Protein AF-A0A8H8NIU6-F1 (afdb_monomer_lite)

pLDDT: mean 77.58, std 19.65, range [30.8, 98.62]

Secondary structure (DSSP, 8-state):
--------PPPPPS-HHHHHHHHHHHHHHHHHHHHHHHHHHHHHHHHS-HHHHHHHHHHHHHHTS--S----SSSS-HHHHHSEEEEEPPTTT--HHHHHHTS---TT-TT-------HHHHH-TTGGGT-S--S--TTHHHHHSB-TTSPBPTTSHHHHHHHHHHHTEEEEESSHHHHHHHHS--HHHHHHHHHHT-EEEEEESHHHHHHHHHHHHHTTTSEEEES--GGGTT-S-TTS-EEEEE-TT-TTGGG--PPTT--TTT--SEEEEE-TTSS-HHHHHHHHHHHTTT-TTS-S-S--TTPPP-----HHHHHHHHTPPTTT--EEEEEEE-GGG-STTT-GGG--TT-----TT-HHHHHHHHHHHHHHHHHHTT-

Structure (mmCIF, N/CA/C/O backbone):
data_AF-A0A8H8NIU6-F1
#
_entry.id   AF-A0A8H8NIU6-F1
#
loop_
_atom_site.group_PDB
_atom_site.id
_atom_site.type_symbol
_atom_site.label_atom_id
_atom_site.label_alt_id
_atom_site.label_comp_id
_atom_site.label_asym_id
_atom_site.label_entity_id
_atom_site.label_seq_id
_atom_site.pdbx_PDB_ins_code
_atom_site.Cartn_x
_atom_site.Cartn_y
_atom_site.Cartn_z
_atom_site.occupancy
_atom_site.B_iso_or_equiv
_atom_site.auth_seq_id
_atom_site.auth_comp_id
_atom_site.auth_asym_id
_atom_site.auth_atom_id
_atom_site.pdbx_PDB_model_num
ATOM 1 N N . MET A 1 1 ? 91.288 44.909 -53.639 1.00 36.03 1 MET A N 1
ATOM 2 C CA . MET A 1 1 ? 90.756 46.201 -53.170 1.00 36.03 1 MET A CA 1
ATOM 3 C C . MET A 1 1 ? 89.467 45.909 -52.413 1.00 36.03 1 MET A C 1
ATOM 5 O O . MET A 1 1 ? 88.492 45.562 -53.064 1.00 36.03 1 MET A O 1
ATOM 9 N N . ASP A 1 2 ? 89.549 45.836 -51.077 1.00 33.25 2 ASP A N 1
ATOM 10 C CA . ASP A 1 2 ? 88.738 46.550 -50.057 1.00 33.25 2 ASP A CA 1
ATOM 11 C C . ASP A 1 2 ? 87.352 47.101 -50.481 1.00 33.25 2 ASP A C 1
ATOM 13 O O . ASP A 1 2 ? 87.252 47.667 -51.563 1.00 33.25 2 ASP A O 1
ATOM 17 N N . SER A 1 3 ? 86.250 47.123 -49.707 1.00 35.84 3 SER A N 1
ATOM 18 C CA . SER A 1 3 ? 85.910 46.744 -48.317 1.00 35.84 3 SER A CA 1
ATOM 19 C C . SER A 1 3 ? 84.375 46.887 -48.070 1.00 35.84 3 SER A C 1
ATOM 21 O O . SER A 1 3 ? 83.761 47.794 -48.616 1.00 35.84 3 SER A O 1
ATOM 23 N N . GLU A 1 4 ? 83.818 46.020 -47.204 1.00 40.72 4 GLU A N 1
ATOM 24 C CA . GLU A 1 4 ? 82.736 46.150 -46.175 1.00 40.72 4 GLU A CA 1
ATOM 25 C C . GLU A 1 4 ? 81.298 46.759 -46.341 1.00 40.72 4 GLU A C 1
ATOM 27 O O . GLU A 1 4 ? 81.085 47.811 -46.935 1.00 40.72 4 GLU A O 1
ATOM 32 N N . ARG A 1 5 ? 80.389 46.164 -45.510 1.00 34.81 5 ARG A N 1
ATOM 33 C CA . ARG A 1 5 ? 79.061 46.565 -44.918 1.00 34.81 5 ARG A CA 1
ATOM 34 C C . ARG A 1 5 ? 77.788 46.128 -45.680 1.00 34.81 5 ARG A C 1
ATOM 36 O O . ARG A 1 5 ? 77.702 46.344 -46.873 1.00 34.81 5 ARG A O 1
ATOM 43 N N . GLY A 1 6 ? 76.709 45.571 -45.103 1.00 30.80 6 GLY A N 1
ATOM 44 C CA . GLY A 1 6 ? 76.273 45.207 -43.740 1.00 30.80 6 GLY A CA 1
ATOM 45 C C . GLY A 1 6 ? 74.828 44.621 -43.786 1.00 30.80 6 GLY A C 1
ATOM 46 O O . GLY A 1 6 ? 74.123 44.819 -44.772 1.00 30.80 6 GLY A O 1
ATOM 47 N N . LEU A 1 7 ? 74.406 43.872 -42.753 1.00 43.31 7 LEU A N 1
ATOM 48 C CA . LEU A 1 7 ? 73.083 43.217 -42.583 1.00 43.31 7 LEU A CA 1
ATOM 49 C C . LEU A 1 7 ? 71.892 44.198 -42.472 1.00 43.31 7 LEU A C 1
ATOM 51 O O . LEU A 1 7 ? 72.078 45.256 -41.892 1.00 43.31 7 LEU A O 1
ATOM 55 N N . PHE A 1 8 ? 70.667 43.782 -42.856 1.00 33.00 8 PHE A N 1
ATOM 56 C CA . PHE A 1 8 ? 69.446 43.843 -42.009 1.00 33.00 8 PHE A CA 1
ATOM 57 C C . PHE A 1 8 ? 68.260 43.041 -42.609 1.00 33.00 8 PHE A C 1
ATOM 59 O O . PHE A 1 8 ? 68.001 43.071 -43.808 1.00 33.00 8 PHE A O 1
ATOM 66 N N . LEU A 1 9 ? 67.568 42.297 -41.736 1.00 36.47 9 LEU A N 1
ATOM 67 C CA . LEU A 1 9 ? 66.463 41.352 -41.984 1.00 36.47 9 LEU A CA 1
ATOM 68 C C . LEU A 1 9 ? 65.106 42.016 -42.337 1.00 36.47 9 LEU A C 1
ATOM 70 O O . LEU A 1 9 ? 64.902 43.195 -42.044 1.00 36.47 9 LEU A O 1
ATOM 74 N N . PRO A 1 10 ? 64.145 41.249 -42.903 1.00 39.62 10 PRO A N 1
ATOM 75 C CA . PRO A 1 10 ? 62.854 41.745 -43.380 1.00 39.62 10 PRO A CA 1
ATOM 76 C C . PRO A 1 10 ? 61.786 41.830 -42.274 1.00 39.62 10 PRO A C 1
ATOM 78 O O . PRO A 1 10 ? 61.752 41.030 -41.340 1.00 39.62 10 PRO A O 1
ATOM 81 N N . ARG A 1 11 ? 60.856 42.781 -42.420 1.00 35.09 11 ARG A N 1
ATOM 82 C CA . ARG A 1 11 ? 59.688 42.983 -41.543 1.00 35.09 11 ARG A CA 1
ATOM 83 C C . ARG A 1 11 ? 58.464 42.254 -42.132 1.00 35.09 11 ARG A C 1
ATOM 85 O O . ARG A 1 11 ? 58.103 42.569 -43.266 1.00 35.09 11 ARG A O 1
ATOM 92 N N . PRO A 1 12 ? 57.800 41.319 -41.424 1.00 40.38 12 PRO A N 1
ATOM 93 C CA . PRO A 1 12 ? 56.576 40.695 -41.915 1.00 40.38 12 PRO A CA 1
ATOM 94 C C . PRO A 1 12 ? 55.327 41.515 -41.554 1.00 40.38 12 PRO A C 1
ATOM 96 O O . PRO A 1 12 ? 55.249 42.161 -40.509 1.00 40.38 12 PRO A O 1
ATOM 99 N N . VAL A 1 13 ? 54.358 41.468 -42.467 1.00 44.91 13 VAL A N 1
ATOM 100 C CA . VAL A 1 13 ? 53.092 42.209 -42.475 1.00 44.91 13 VAL A CA 1
ATOM 101 C C . VAL A 1 13 ? 52.052 41.590 -41.527 1.00 44.91 13 VAL A C 1
ATOM 103 O O . VAL A 1 13 ? 51.942 40.378 -41.357 1.00 44.91 13 VAL A O 1
ATOM 106 N N . GLN A 1 14 ? 51.279 42.486 -40.925 1.00 52.12 14 GLN A N 1
ATOM 107 C CA . GLN A 1 14 ? 50.365 42.356 -39.794 1.00 52.12 14 GLN A CA 1
ATOM 108 C C . GLN A 1 14 ? 48.957 41.864 -40.208 1.00 52.12 14 GLN A C 1
ATOM 110 O O . GLN A 1 14 ? 47.972 42.570 -40.026 1.00 52.12 14 GLN A O 1
ATOM 115 N N . THR A 1 15 ? 48.834 40.671 -40.805 1.00 47.41 15 THR A N 1
ATOM 116 C CA . THR A 1 15 ? 47.531 40.119 -41.270 1.00 47.41 15 THR A CA 1
ATOM 117 C C . THR A 1 15 ? 47.007 38.918 -40.472 1.00 47.41 15 THR A C 1
ATOM 119 O O . THR A 1 15 ? 45.838 38.559 -40.612 1.00 47.41 15 THR A O 1
ATOM 122 N N . LYS A 1 16 ? 47.809 38.311 -39.584 1.00 42.81 16 LYS A N 1
ATOM 123 C CA . LYS A 1 16 ? 47.380 37.145 -38.781 1.00 42.81 16 LYS A CA 1
ATOM 124 C C . LYS A 1 16 ? 46.501 37.496 -37.570 1.00 42.81 16 LYS A C 1
ATOM 126 O O . LYS A 1 16 ? 45.638 36.699 -37.206 1.00 42.81 16 LYS A O 1
ATOM 131 N N . ASP A 1 17 ? 46.639 38.691 -36.997 1.00 45.28 17 ASP A N 1
ATOM 132 C CA . ASP A 1 17 ? 45.920 39.061 -35.764 1.00 45.28 17 ASP A CA 1
ATOM 133 C C . ASP A 1 17 ? 44.439 39.418 -35.993 1.00 45.28 17 ASP A C 1
ATOM 135 O O . ASP A 1 17 ? 43.591 39.227 -35.115 1.00 45.28 17 ASP A O 1
ATOM 139 N N . MET A 1 18 ? 44.081 39.868 -37.200 1.00 49.22 18 MET A N 1
ATOM 140 C CA . MET A 1 18 ? 42.701 40.250 -37.516 1.00 49.22 18 MET A CA 1
ATOM 141 C C . MET A 1 18 ? 41.788 39.023 -37.708 1.00 49.22 18 MET A C 1
ATOM 143 O O . MET A 1 18 ? 40.666 39.011 -37.209 1.00 49.22 18 MET A O 1
ATOM 147 N N . PHE A 1 19 ? 42.281 37.939 -38.318 1.00 44.75 19 PHE A N 1
ATOM 148 C CA . PHE A 1 19 ? 41.506 36.697 -38.474 1.00 44.75 19 PHE A CA 1
ATOM 149 C C . PHE A 1 19 ? 41.315 35.940 -37.152 1.00 44.75 19 PHE A C 1
ATOM 151 O O . PHE A 1 19 ? 40.238 35.399 -36.898 1.00 44.75 19 PHE A O 1
ATOM 158 N N . LEU A 1 20 ? 42.317 35.958 -36.266 1.00 45.28 20 LEU A N 1
ATOM 159 C CA . LEU A 1 20 ? 42.220 35.338 -34.940 1.00 45.28 20 LEU A CA 1
ATOM 160 C C . LEU A 1 20 ? 41.246 36.078 -34.009 1.00 45.28 20 LEU A C 1
ATOM 162 O O . LEU A 1 20 ? 40.593 35.440 -33.180 1.00 45.28 20 LEU A O 1
ATOM 166 N N . SER A 1 21 ? 41.104 37.400 -34.148 1.00 47.47 21 SER A N 1
ATOM 167 C CA . SER A 1 21 ? 40.167 38.189 -33.334 1.00 47.47 21 SER A CA 1
ATOM 168 C C . SER A 1 21 ? 38.705 38.044 -33.780 1.00 47.47 21 SER A C 1
ATOM 170 O O . SER A 1 21 ? 37.822 37.950 -32.923 1.00 47.47 21 SER A O 1
ATOM 172 N N . VAL A 1 22 ? 38.441 37.926 -35.088 1.00 50.44 22 VAL A N 1
ATOM 173 C CA . VAL A 1 22 ? 37.094 37.655 -35.632 1.00 50.44 22 VAL A CA 1
ATOM 174 C C . VAL A 1 22 ? 36.652 36.221 -35.327 1.00 50.44 22 VAL A C 1
ATOM 176 O O . VAL A 1 22 ? 35.530 36.015 -34.861 1.00 50.44 22 VAL A O 1
ATOM 179 N N . ALA A 1 23 ? 37.549 35.239 -35.474 1.00 44.94 23 ALA A N 1
ATOM 180 C CA . ALA A 1 23 ? 37.272 33.856 -35.091 1.00 44.94 23 ALA A CA 1
ATOM 181 C C . ALA A 1 23 ? 36.971 33.738 -33.585 1.00 44.94 23 ALA A C 1
ATOM 183 O O . ALA A 1 23 ? 35.944 33.179 -33.215 1.00 44.94 23 ALA A O 1
ATOM 184 N N . ARG A 1 24 ? 37.781 34.359 -32.708 1.00 52.16 24 ARG A N 1
ATOM 185 C CA . ARG A 1 24 ? 37.544 34.354 -31.249 1.00 52.16 24 ARG A CA 1
ATOM 186 C C . ARG A 1 24 ? 36.241 35.039 -30.830 1.00 52.16 24 ARG A C 1
ATOM 188 O O . ARG A 1 24 ? 35.644 34.608 -29.843 1.00 52.16 24 ARG A O 1
ATOM 195 N N . ARG A 1 25 ? 35.792 36.086 -31.535 1.00 52.00 25 ARG A N 1
ATOM 196 C CA . ARG A 1 25 ? 34.488 36.721 -31.265 1.00 52.00 25 ARG A CA 1
ATOM 197 C C . ARG A 1 25 ? 33.338 35.780 -31.602 1.00 52.00 25 ARG A C 1
ATOM 199 O O . ARG A 1 25 ? 32.477 35.577 -30.756 1.00 52.00 25 ARG A O 1
ATOM 206 N N . ASN A 1 26 ? 33.377 35.146 -32.772 1.00 51.59 26 ASN A N 1
ATOM 207 C CA . ASN A 1 26 ? 32.320 34.233 -33.205 1.00 51.59 26 ASN A CA 1
ATOM 208 C C . ASN A 1 26 ? 32.260 32.965 -32.340 1.00 51.59 26 ASN A C 1
ATOM 210 O O . ASN A 1 26 ? 31.169 32.524 -31.991 1.00 51.59 26 ASN A O 1
ATOM 214 N N . THR A 1 27 ? 33.403 32.430 -31.897 1.00 53.75 27 THR A N 1
ATOM 215 C CA . THR A 1 27 ? 33.429 31.287 -30.968 1.00 53.75 27 THR A CA 1
ATOM 216 C C . THR A 1 27 ? 32.839 31.648 -29.603 1.00 53.75 27 THR A C 1
ATOM 218 O O . THR A 1 27 ? 32.092 30.858 -29.038 1.00 53.75 27 THR A O 1
ATOM 221 N N . ARG A 1 28 ? 33.109 32.850 -29.073 1.00 54.62 28 ARG A N 1
ATOM 222 C CA . ARG A 1 28 ? 32.524 33.299 -27.796 1.00 54.62 28 ARG A CA 1
ATOM 223 C C . ARG A 1 28 ? 31.013 33.498 -27.887 1.00 54.62 28 ARG A C 1
ATOM 225 O O . ARG A 1 28 ? 30.313 33.107 -26.961 1.00 54.62 28 ARG A O 1
ATOM 232 N N . THR A 1 29 ? 30.512 34.044 -28.995 1.00 59.75 29 THR A N 1
ATOM 233 C CA . THR A 1 29 ? 29.066 34.203 -29.217 1.00 59.75 29 THR A CA 1
ATOM 234 C C . THR A 1 29 ? 28.366 32.850 -29.362 1.00 59.75 29 THR A C 1
ATOM 236 O O . THR A 1 29 ? 27.302 32.659 -28.783 1.00 59.75 29 THR A O 1
ATOM 239 N N . LEU A 1 30 ? 28.978 31.886 -30.060 1.00 58.72 30 LEU A N 1
ATOM 240 C CA . LEU A 1 30 ? 28.441 30.526 -30.198 1.00 58.72 30 LEU A CA 1
ATOM 241 C C . LEU A 1 30 ? 28.454 29.753 -28.872 1.00 58.72 30 LEU A C 1
ATOM 243 O O . LEU A 1 30 ? 27.475 29.087 -28.550 1.00 58.72 30 LEU A O 1
ATOM 247 N N . ILE A 1 31 ? 29.516 29.883 -28.070 1.00 63.31 31 ILE A N 1
ATOM 248 C CA . ILE A 1 31 ? 29.587 29.275 -26.731 1.00 63.31 31 ILE A CA 1
ATOM 249 C C . ILE A 1 31 ? 28.543 29.900 -25.798 1.00 63.31 31 ILE A C 1
ATOM 251 O O . ILE A 1 31 ? 27.862 29.175 -25.079 1.00 63.31 31 ILE A O 1
ATOM 255 N N . ALA A 1 32 ? 28.378 31.225 -25.824 1.00 65.31 32 ALA A N 1
ATOM 256 C CA . ALA A 1 32 ? 27.371 31.905 -25.013 1.00 65.31 32 ALA A CA 1
ATOM 257 C C . ALA A 1 32 ? 25.943 31.510 -25.427 1.00 65.31 32 ALA A C 1
ATOM 259 O O . ALA A 1 32 ? 25.128 31.204 -24.563 1.00 65.31 32 ALA A O 1
ATOM 260 N N . ALA A 1 33 ? 25.649 31.442 -26.730 1.00 64.19 33 ALA A N 1
ATOM 261 C CA . ALA A 1 33 ? 24.353 30.985 -27.233 1.00 64.19 33 ALA A CA 1
AT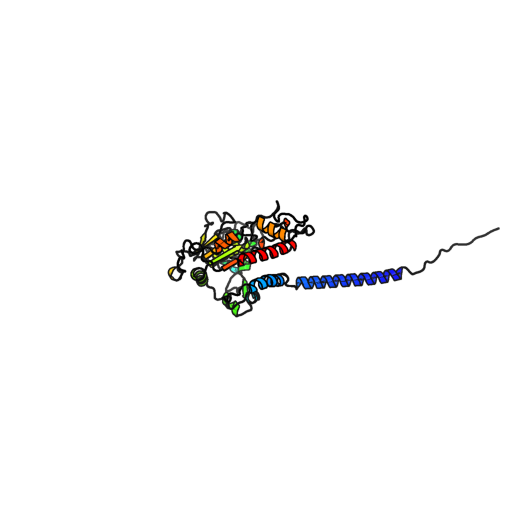OM 262 C C . ALA A 1 33 ? 24.078 29.514 -26.876 1.00 64.19 33 ALA A C 1
ATOM 264 O O . ALA A 1 33 ? 22.955 29.177 -26.499 1.00 64.19 33 ALA A O 1
ATOM 265 N N . GLY A 1 34 ? 25.105 28.658 -26.929 1.00 64.94 34 GLY A N 1
ATOM 266 C CA . GLY A 1 34 ? 25.032 27.273 -26.468 1.00 64.94 34 GLY A CA 1
ATOM 267 C C . GLY A 1 34 ? 24.707 27.185 -24.979 1.00 64.94 34 GLY A C 1
ATOM 268 O O . GLY A 1 34 ? 23.731 26.546 -24.614 1.00 64.94 34 GLY A O 1
ATOM 269 N N . LEU A 1 35 ? 25.447 27.899 -24.125 1.00 62.34 35 LEU A N 1
ATOM 270 C CA . LEU A 1 35 ? 25.224 27.909 -22.674 1.00 62.34 35 LEU A CA 1
ATOM 271 C C . LEU A 1 35 ? 23.849 28.459 -22.283 1.00 62.34 35 LEU A C 1
ATOM 273 O O . LEU A 1 35 ? 23.205 27.895 -21.405 1.00 62.34 35 LEU A O 1
ATOM 277 N N . VAL A 1 36 ? 23.381 29.525 -22.939 1.00 71.00 36 VAL A N 1
ATOM 278 C CA . VAL A 1 36 ? 22.042 30.086 -22.705 1.00 71.00 36 VAL A CA 1
ATOM 279 C C . VAL A 1 36 ? 20.960 29.103 -23.145 1.00 71.00 36 VAL A C 1
ATOM 281 O O . VAL A 1 36 ? 19.990 28.914 -22.420 1.00 71.00 36 VAL A O 1
ATOM 284 N N . SER A 1 37 ? 21.142 28.426 -24.281 1.00 64.06 37 SER A N 1
ATOM 285 C CA . SER A 1 37 ? 20.195 27.408 -24.749 1.00 64.06 37 SER A CA 1
ATOM 286 C C . SER A 1 37 ? 20.162 26.210 -23.806 1.00 64.06 37 SER A C 1
ATOM 288 O O . SER A 1 37 ? 19.080 25.762 -23.453 1.00 64.06 37 SER A O 1
ATOM 290 N N . THR A 1 38 ? 21.315 25.738 -23.322 1.00 64.69 38 THR A N 1
ATOM 291 C CA . THR A 1 38 ? 21.380 24.654 -22.337 1.00 64.69 38 THR A CA 1
ATOM 292 C C . THR A 1 38 ? 20.771 25.078 -21.005 1.00 64.69 38 THR A C 1
ATOM 294 O O . THR A 1 38 ? 20.017 24.311 -20.434 1.00 64.69 38 THR A O 1
ATOM 297 N N . LEU A 1 39 ? 21.013 26.299 -20.519 1.00 64.56 39 LEU A N 1
ATOM 298 C CA . LEU A 1 39 ? 20.398 26.805 -19.284 1.00 64.56 39 LEU A CA 1
ATOM 299 C C . LEU A 1 39 ? 18.883 26.989 -19.412 1.00 64.56 39 LEU A C 1
ATOM 301 O O . LEU A 1 39 ? 18.164 26.696 -18.463 1.00 64.56 39 LEU A O 1
ATOM 305 N N . LEU A 1 40 ? 18.388 27.428 -20.571 1.00 60.34 40 LEU A N 1
ATOM 306 C CA . LEU A 1 40 ? 16.955 27.526 -20.847 1.00 60.34 40 LEU A CA 1
ATOM 307 C C . LEU A 1 40 ? 16.313 26.146 -20.987 1.00 60.34 40 LEU A C 1
ATOM 309 O O . LEU A 1 40 ? 15.219 25.952 -20.474 1.00 60.34 40 LEU A O 1
ATOM 313 N N . LEU A 1 41 ? 16.987 25.184 -21.622 1.00 55.66 41 LEU A N 1
ATOM 314 C CA . LEU A 1 41 ? 16.498 23.811 -21.754 1.00 55.66 41 LEU A CA 1
ATOM 315 C C . LEU A 1 41 ? 16.523 23.082 -20.406 1.00 55.66 41 LEU A C 1
ATOM 317 O O . LEU A 1 41 ? 15.552 22.430 -20.053 1.00 55.66 41 LEU A O 1
ATOM 321 N N . SER A 1 42 ? 17.586 23.251 -19.618 1.00 53.25 42 SER A N 1
ATOM 322 C CA . SER A 1 42 ? 17.675 22.748 -18.246 1.00 53.25 42 SER A CA 1
ATOM 323 C C . SER A 1 42 ? 16.645 23.422 -17.348 1.00 53.25 42 SER A C 1
ATOM 325 O O . SER A 1 42 ? 16.004 22.741 -16.566 1.00 53.25 42 SER A O 1
ATOM 327 N N . GLY A 1 43 ? 16.427 24.733 -17.488 1.00 49.94 43 GLY A N 1
ATOM 328 C CA . GLY A 1 43 ? 15.382 25.471 -16.777 1.00 49.94 43 GLY A CA 1
ATOM 329 C C . GLY A 1 43 ? 13.974 25.027 -17.176 1.00 49.94 43 GLY A C 1
ATOM 330 O O . GLY A 1 43 ? 13.115 24.886 -16.314 1.00 49.94 43 GLY A O 1
ATOM 331 N N . LEU A 1 44 ? 13.744 24.724 -18.455 1.00 51.34 44 LEU A N 1
ATOM 332 C CA . LEU A 1 44 ? 12.508 24.119 -18.950 1.00 51.34 44 LEU A CA 1
ATOM 333 C C . LEU A 1 44 ? 12.341 22.684 -18.461 1.00 51.34 44 LEU A C 1
ATOM 335 O O . LEU A 1 44 ? 11.224 22.327 -18.153 1.00 51.34 44 LEU A O 1
ATOM 339 N N . LEU A 1 45 ? 13.403 21.888 -18.330 1.00 48.31 45 LEU A N 1
ATOM 340 C CA . LEU A 1 45 ? 13.333 20.521 -17.798 1.00 48.31 45 LEU A CA 1
ATOM 341 C C . LEU A 1 45 ? 13.143 20.493 -16.272 1.00 48.31 45 LEU A C 1
ATOM 343 O O . LEU A 1 45 ? 12.475 19.603 -15.761 1.00 48.31 45 LEU A O 1
ATOM 347 N N . TYR A 1 46 ? 13.690 21.482 -15.557 1.00 45.78 46 TYR A N 1
ATOM 348 C CA . TYR A 1 46 ? 13.544 21.637 -14.104 1.00 45.78 46 TYR A CA 1
ATOM 349 C C . TYR A 1 46 ? 12.204 22.277 -13.708 1.00 45.78 46 TYR A C 1
ATOM 351 O O . TYR A 1 46 ? 11.729 22.058 -12.599 1.00 45.78 46 TYR A O 1
ATOM 359 N N . THR A 1 47 ? 11.601 23.081 -14.595 1.00 42.22 47 THR A N 1
ATOM 360 C CA . THR A 1 47 ? 10.252 23.656 -14.405 1.00 42.22 47 THR A CA 1
ATOM 361 C C . THR A 1 47 ? 9.161 22.867 -15.120 1.00 42.22 47 THR A C 1
ATOM 363 O O . THR A 1 47 ? 7.989 23.001 -14.770 1.00 42.22 47 THR A O 1
ATOM 366 N N . SER A 1 48 ? 9.511 22.019 -16.093 1.00 40.44 48 SER A N 1
ATOM 367 C CA . SER A 1 48 ? 8.578 21.052 -16.642 1.00 40.44 48 SER A CA 1
ATOM 368 C C . SER A 1 48 ? 8.345 20.000 -15.583 1.00 40.44 48 SER A C 1
ATOM 370 O O . SER A 1 48 ? 9.210 19.186 -15.267 1.00 40.44 48 SER A O 1
ATOM 372 N N . ASP A 1 49 ? 7.119 19.995 -15.105 1.00 44.06 49 ASP A N 1
ATOM 373 C CA . ASP A 1 49 ? 6.460 18.898 -14.429 1.00 44.06 49 ASP A CA 1
ATOM 374 C C . ASP A 1 49 ? 6.335 17.701 -15.406 1.00 44.06 49 ASP A C 1
ATOM 376 O O . ASP A 1 49 ? 5.248 17.211 -15.689 1.00 44.06 49 ASP A O 1
ATOM 380 N N . ALA A 1 50 ? 7.436 17.251 -16.023 1.00 40.94 50 ALA A N 1
ATOM 381 C CA . ALA A 1 50 ? 7.470 16.134 -16.964 1.00 40.94 50 ALA A CA 1
ATOM 382 C C . ALA A 1 50 ? 6.884 14.841 -16.358 1.00 40.94 50 ALA A C 1
ATOM 384 O O . ALA A 1 50 ? 6.134 14.166 -17.068 1.00 40.94 50 ALA A O 1
ATOM 385 N N . PRO A 1 51 ? 7.086 14.534 -15.054 1.00 41.53 51 PRO A N 1
ATOM 386 C CA . PRO A 1 51 ? 6.360 13.452 -14.391 1.00 41.53 51 PRO A CA 1
ATOM 387 C C . PRO A 1 51 ? 4.843 13.687 -14.392 1.00 41.53 51 PRO A C 1
ATOM 389 O O . PRO A 1 51 ? 4.079 12.780 -14.706 1.00 41.53 51 PRO A O 1
ATOM 392 N N . ARG A 1 52 ? 4.399 14.920 -14.120 1.00 37.91 52 ARG A N 1
ATOM 393 C CA . ARG A 1 52 ? 2.983 15.330 -14.096 1.00 37.91 52 ARG A CA 1
ATOM 394 C C . ARG A 1 52 ? 2.348 15.315 -15.489 1.00 37.91 52 ARG A C 1
ATOM 396 O O . ARG A 1 52 ? 1.231 14.848 -15.657 1.00 37.91 52 ARG A O 1
ATOM 403 N N . SER A 1 53 ? 3.082 15.755 -16.506 1.00 34.75 53 SER A N 1
ATOM 404 C CA . SER A 1 53 ? 2.653 15.778 -17.910 1.00 34.75 53 SER A CA 1
ATOM 405 C C . SER A 1 53 ? 2.519 14.363 -18.474 1.00 34.75 53 SER A C 1
ATOM 407 O O . SER A 1 53 ? 1.586 14.076 -19.222 1.00 34.75 53 SER A O 1
ATOM 409 N N . ALA A 1 54 ? 3.412 13.455 -18.076 1.00 38.38 54 ALA A N 1
ATOM 410 C CA . ALA A 1 54 ? 3.299 12.046 -18.417 1.00 38.38 54 ALA A CA 1
ATOM 411 C C . ALA A 1 54 ? 2.183 11.333 -17.638 1.00 38.38 54 ALA A C 1
ATOM 413 O O . ALA A 1 54 ? 1.442 10.551 -18.232 1.00 38.38 54 ALA A O 1
ATOM 414 N N . LEU A 1 55 ? 1.999 11.652 -16.350 1.00 37.12 55 LEU A N 1
ATOM 415 C CA . LEU A 1 55 ? 0.846 11.205 -15.561 1.00 37.12 55 LEU A CA 1
ATOM 416 C C . LEU A 1 55 ? -0.476 11.651 -16.204 1.00 37.12 55 LEU A C 1
ATOM 418 O O . LEU A 1 55 ? -1.388 10.839 -16.299 1.00 37.12 55 LEU A O 1
ATOM 422 N N . HIS A 1 56 ? -0.558 12.875 -16.740 1.00 38.31 56 HIS A N 1
ATOM 423 C CA . HIS A 1 56 ? -1.719 13.351 -17.507 1.00 38.31 56 HIS A CA 1
ATOM 424 C C . HIS A 1 56 ? -1.939 12.592 -18.829 1.00 38.31 56 HIS A C 1
ATOM 426 O O . HIS A 1 56 ? -3.079 12.384 -19.254 1.00 38.31 56 HIS A O 1
ATOM 432 N N . PHE A 1 57 ? -0.872 12.147 -19.497 1.00 38.31 57 PHE A N 1
ATOM 433 C CA . PHE A 1 57 ? -0.977 11.361 -20.734 1.00 38.31 57 PHE A CA 1
ATOM 434 C C . PHE A 1 57 ? -1.510 9.941 -20.474 1.00 38.31 57 PHE A C 1
ATOM 436 O O . PHE A 1 57 ? -2.298 9.408 -21.258 1.00 38.31 57 PHE A O 1
ATOM 443 N N . VAL A 1 58 ? -1.130 9.347 -19.340 1.00 41.75 58 VAL A N 1
ATOM 444 C CA . VAL A 1 58 ? -1.652 8.048 -18.891 1.00 41.75 58 VAL A CA 1
ATOM 445 C C . VAL A 1 58 ? -3.064 8.197 -18.300 1.00 41.75 58 VAL A C 1
ATOM 447 O O . VAL A 1 58 ? -3.933 7.379 -18.597 1.00 41.75 58 VAL A O 1
ATOM 450 N N . SER A 1 59 ? -3.346 9.271 -17.549 1.00 39.19 59 SER A N 1
ATOM 451 C CA . SER A 1 59 ? -4.660 9.506 -16.931 1.00 39.19 59 SER A CA 1
ATOM 452 C C . SER A 1 59 ? -5.750 9.870 -17.941 1.00 39.19 59 SER A C 1
ATOM 454 O O . SER A 1 59 ? -6.870 9.388 -17.820 1.00 39.19 59 SER A O 1
ATOM 456 N N . SER A 1 60 ? -5.442 10.624 -19.000 1.00 34.38 60 SER A N 1
ATOM 457 C CA . SER A 1 60 ? -6.410 10.932 -20.071 1.00 34.38 60 SER A CA 1
ATOM 458 C C . SER A 1 60 ? -6.873 9.686 -20.845 1.00 34.38 60 SER A C 1
ATOM 460 O O . SER A 1 60 ? -8.028 9.598 -21.277 1.00 34.38 60 SER A O 1
ATOM 462 N N . SER A 1 61 ? -6.009 8.671 -20.948 1.00 37.31 61 SER A N 1
ATOM 463 C CA . SER A 1 61 ? -6.370 7.347 -21.475 1.00 37.31 61 SER A CA 1
ATOM 464 C C . SER A 1 61 ? -7.236 6.539 -20.493 1.00 37.31 61 SER A C 1
ATOM 466 O O . SER A 1 61 ? -7.984 5.659 -20.911 1.00 37.31 61 SER A O 1
ATOM 468 N N . PHE A 1 62 ? -7.179 6.862 -19.197 1.00 39.66 62 PHE A N 1
ATOM 469 C CA . PHE A 1 62 ? -7.999 6.270 -18.138 1.00 39.66 62 PHE A CA 1
ATOM 470 C C . PHE A 1 62 ? -9.392 6.924 -18.060 1.00 39.66 62 PHE A C 1
ATOM 472 O O . PHE A 1 62 ? -10.398 6.231 -17.929 1.00 39.66 62 PHE A O 1
ATOM 479 N N . SER A 1 63 ? -9.479 8.248 -18.237 1.00 35.81 63 SER A N 1
ATOM 480 C CA . SER A 1 63 ? -10.745 9.002 -18.203 1.00 35.81 63 SER A CA 1
ATOM 481 C C . SER A 1 63 ? -11.652 8.759 -19.415 1.00 35.81 63 SER A C 1
ATOM 483 O O . SER A 1 63 ? -12.852 9.008 -19.340 1.00 35.81 63 SER A O 1
ATOM 485 N N . SER A 1 64 ? -11.110 8.282 -20.540 1.00 32.56 64 SER A N 1
ATOM 486 C CA . SER A 1 64 ? -11.893 8.029 -21.762 1.00 32.56 64 SER A CA 1
ATOM 487 C C . SER A 1 64 ? -12.560 6.646 -21.806 1.00 32.56 64 SER A C 1
ATOM 489 O O . SER A 1 64 ? -13.449 6.432 -22.630 1.00 32.56 64 SER A O 1
ATOM 491 N N . ALA A 1 65 ? -12.200 5.725 -20.903 1.00 37.25 65 ALA A N 1
ATOM 492 C CA . ALA A 1 65 ? -12.773 4.377 -20.845 1.00 37.25 65 ALA A CA 1
ATOM 493 C C . ALA A 1 65 ? -14.027 4.259 -19.953 1.00 37.25 65 ALA A C 1
ATOM 495 O O . ALA A 1 65 ? -14.760 3.277 -20.052 1.00 37.25 65 ALA A O 1
ATOM 496 N N . SER A 1 66 ? -14.339 5.262 -19.124 1.00 37.69 66 SER A N 1
ATOM 497 C CA . SER A 1 66 ? -15.548 5.273 -18.291 1.00 37.69 66 SER A CA 1
ATOM 498 C C . SER A 1 66 ? -16.734 5.900 -19.036 1.00 37.69 66 SER A C 1
ATOM 500 O O . SER A 1 66 ? -17.158 7.016 -18.745 1.00 37.69 66 SER A O 1
ATOM 502 N N . THR A 1 67 ? -17.291 5.183 -20.014 1.00 33.66 67 THR A N 1
ATOM 503 C CA . THR A 1 67 ? -18.630 5.499 -20.565 1.00 33.66 67 THR A CA 1
ATOM 504 C C . THR A 1 67 ? -19.770 4.909 -19.719 1.00 33.66 67 THR A C 1
ATOM 506 O O . THR A 1 67 ? -20.943 5.097 -20.034 1.00 33.66 67 THR A O 1
ATOM 509 N N . GLY A 1 68 ? -19.446 4.264 -18.594 1.00 33.12 68 GLY A N 1
ATOM 510 C CA . GLY A 1 68 ? -20.388 3.949 -17.526 1.00 33.12 68 GLY A CA 1
ATOM 511 C C . GLY A 1 68 ? -20.508 5.121 -16.554 1.00 33.12 68 GLY A C 1
ATOM 512 O O . GLY A 1 68 ? -19.536 5.506 -15.913 1.00 33.12 68 GLY A O 1
ATOM 513 N N . SER A 1 69 ? -21.709 5.682 -16.453 1.00 33.16 69 SER A N 1
ATOM 514 C CA . SER A 1 69 ? -22.132 6.704 -15.489 1.00 33.16 69 SER A CA 1
ATOM 515 C C . SER A 1 69 ? -22.026 6.214 -14.031 1.00 33.16 69 SER A C 1
ATOM 517 O O . SER A 1 69 ? -23.032 5.995 -13.356 1.00 33.16 69 SER A O 1
ATOM 519 N N . THR A 1 70 ? -20.814 6.077 -13.513 1.00 35.62 70 THR A N 1
ATOM 520 C CA . THR A 1 70 ? -20.545 6.071 -12.074 1.00 35.62 70 THR A CA 1
ATOM 521 C C . THR A 1 70 ? -19.604 7.230 -11.814 1.00 35.62 70 THR A C 1
ATOM 523 O O . THR A 1 70 ? -18.395 7.116 -12.000 1.00 35.62 70 THR A O 1
ATOM 526 N N . SER A 1 71 ? -20.176 8.384 -11.460 1.00 37.44 71 SER A N 1
ATOM 527 C CA . SER A 1 71 ? -19.407 9.493 -10.902 1.00 37.44 71 SER A CA 1
ATOM 528 C C . SER A 1 71 ? -18.499 8.942 -9.809 1.00 37.44 71 SER A C 1
ATOM 530 O O . SER A 1 71 ? -18.980 8.185 -8.961 1.00 37.44 71 SER A O 1
ATOM 532 N N . TRP A 1 72 ? -17.222 9.328 -9.811 1.00 38.75 72 TRP A N 1
ATOM 533 C CA . TRP A 1 72 ? -16.369 9.149 -8.641 1.00 38.75 72 TRP A CA 1
ATOM 534 C C . TRP A 1 72 ? -17.176 9.574 -7.404 1.00 38.75 72 TRP A C 1
ATOM 536 O O . TRP A 1 72 ? -17.752 10.664 -7.420 1.00 38.75 72 TRP A O 1
ATOM 546 N N . PRO A 1 73 ? -17.318 8.723 -6.372 1.00 52.44 73 PRO A N 1
ATOM 547 C CA . PRO A 1 73 ? -18.252 8.965 -5.268 1.00 52.44 73 PRO A CA 1
ATOM 548 C C . PRO A 1 73 ? -17.801 10.107 -4.342 1.00 52.44 73 PRO A C 1
ATOM 550 O O . PRO A 1 73 ? -18.344 10.288 -3.254 1.00 52.44 73 PRO A O 1
ATOM 553 N N . THR A 1 74 ? -16.797 10.878 -4.756 1.00 64.31 74 THR A N 1
ATOM 554 C CA . THR A 1 74 ? -16.163 11.936 -3.992 1.00 64.31 74 THR A CA 1
ATOM 555 C C . THR A 1 74 ? -16.386 13.281 -4.672 1.00 64.31 74 THR A C 1
ATOM 557 O O . THR A 1 74 ? -16.288 13.414 -5.888 1.00 64.31 74 THR A O 1
ATOM 560 N N . GLN A 1 75 ? -16.639 14.321 -3.877 1.00 75.44 75 GLN A N 1
ATOM 561 C CA . GLN A 1 75 ? -16.657 15.710 -4.367 1.00 75.44 75 GLN A CA 1
ATOM 562 C C . GLN A 1 75 ? -15.237 16.254 -4.627 1.00 75.44 75 GLN A C 1
ATOM 564 O O . GLN A 1 75 ? -15.067 17.427 -4.940 1.00 75.44 75 GLN A O 1
ATOM 569 N N . CYS A 1 76 ? -14.222 15.403 -4.465 1.00 84.12 76 CYS A N 1
ATOM 570 C CA . CYS A 1 76 ? -12.807 15.714 -4.560 1.00 84.12 76 CYS A CA 1
ATOM 571 C C . CYS A 1 76 ? -12.196 14.938 -5.728 1.00 84.12 76 CYS A C 1
ATOM 573 O O . CYS A 1 76 ? -12.254 13.703 -5.733 1.00 84.12 76 CYS A O 1
ATOM 575 N N . SER A 1 77 ? -11.639 15.658 -6.705 1.00 85.94 77 SER A N 1
ATOM 576 C CA . SER A 1 77 ? -10.884 15.059 -7.807 1.00 85.94 77 SER A CA 1
ATOM 577 C C . SER A 1 77 ? -9.459 14.692 -7.362 1.00 85.94 77 SER A C 1
ATOM 579 O O . SER A 1 77 ? -8.949 15.273 -6.398 1.00 85.94 77 SER A O 1
ATOM 581 N N . PRO A 1 78 ? -8.775 13.760 -8.051 1.00 85.69 78 PRO A N 1
ATOM 582 C CA . PRO A 1 78 ? -7.364 13.479 -7.791 1.00 85.69 78 PRO A CA 1
ATOM 583 C C . PRO A 1 78 ? -6.469 14.721 -7.901 1.00 85.69 78 PRO A C 1
ATOM 585 O O . PRO A 1 78 ? -5.542 14.883 -7.107 1.00 85.69 78 PRO A O 1
ATOM 588 N N . GLU A 1 79 ? -6.751 15.608 -8.857 1.00 87.56 79 GLU A N 1
ATOM 589 C CA . GLU A 1 79 ? -6.041 16.872 -9.043 1.00 87.56 79 GLU A CA 1
ATOM 590 C C . GLU A 1 79 ? -6.230 17.805 -7.840 1.00 87.56 79 GLU A C 1
ATOM 592 O O . GLU A 1 79 ? -5.245 18.320 -7.311 1.00 87.56 79 GLU A O 1
ATOM 597 N N . ASP A 1 80 ? -7.468 17.961 -7.361 1.00 90.38 80 ASP A N 1
ATOM 598 C CA . ASP A 1 80 ? -7.785 18.790 -6.190 1.00 90.38 80 ASP A CA 1
ATOM 599 C C . ASP A 1 80 ? -7.199 18.217 -4.891 1.00 90.38 80 ASP A C 1
ATOM 601 O O . ASP A 1 80 ? -6.785 18.975 -4.012 1.00 90.38 80 ASP A O 1
ATOM 605 N N . TRP A 1 81 ? -7.158 16.885 -4.756 1.00 88.94 81 TRP A N 1
ATOM 606 C CA . TRP A 1 81 ? -6.503 16.217 -3.628 1.00 88.94 81 TRP A CA 1
ATOM 607 C C . TRP A 1 81 ? -4.992 16.449 -3.647 1.00 88.94 81 TRP A C 1
ATOM 609 O O . TRP A 1 81 ? -4.390 16.690 -2.601 1.00 88.94 81 TRP A O 1
ATOM 619 N N . SER A 1 82 ? -4.387 16.374 -4.836 1.00 90.88 82 SER A N 1
ATOM 620 C CA . SER A 1 82 ? -2.941 16.507 -5.042 1.00 90.88 82 SER A CA 1
ATOM 621 C C . SER A 1 82 ? -2.454 17.956 -4.953 1.00 90.88 82 SER A C 1
ATOM 623 O O . SER A 1 82 ? -1.263 18.186 -4.742 1.00 90.88 82 SER A O 1
ATOM 625 N N . ASP A 1 83 ? -3.341 18.944 -5.095 1.00 92.75 83 ASP A N 1
ATOM 626 C CA . ASP A 1 83 ? -3.044 20.349 -4.810 1.00 92.75 83 ASP A CA 1
ATOM 627 C C . ASP A 1 83 ? -3.192 20.647 -3.311 1.00 92.75 83 ASP A C 1
ATOM 629 O O . ASP A 1 83 ? -4.127 21.307 -2.854 1.00 92.75 83 ASP A O 1
ATOM 633 N N . GLY A 1 84 ? -2.254 20.127 -2.525 1.00 93.62 84 GLY A N 1
ATOM 634 C CA . GLY A 1 84 ? -2.187 20.311 -1.080 1.00 93.62 84 GLY A CA 1
ATOM 635 C C . GLY A 1 84 ? -0.784 20.645 -0.595 1.00 93.62 84 GLY A C 1
ATOM 636 O O . GLY A 1 84 ? 0.137 20.886 -1.379 1.00 93.62 84 GLY A O 1
ATOM 637 N N . GLU A 1 85 ? -0.635 20.674 0.722 1.00 95.25 85 GLU A N 1
ATOM 638 C CA . GLU A 1 85 ? 0.650 20.850 1.387 1.00 95.25 85 GLU A CA 1
ATOM 639 C C . GLU A 1 85 ? 0.745 19.980 2.641 1.00 95.25 85 GLU A C 1
ATOM 641 O O . GLU A 1 85 ? -0.257 19.681 3.293 1.00 95.25 85 GLU A O 1
ATOM 646 N N . TRP A 1 86 ? 1.967 19.570 2.977 1.00 93.62 86 TRP A N 1
ATOM 647 C CA . TRP A 1 86 ? 2.252 18.898 4.238 1.00 93.62 86 TRP A CA 1
ATOM 648 C C . TRP A 1 86 ? 2.367 19.941 5.346 1.00 93.62 86 TRP A C 1
ATOM 650 O O . TRP A 1 86 ? 3.277 20.771 5.332 1.00 93.62 86 TRP A O 1
ATOM 660 N N . VAL A 1 87 ? 1.456 19.886 6.313 1.00 92.88 87 VAL A N 1
ATOM 661 C CA . VAL A 1 87 ? 1.420 20.786 7.467 1.00 92.88 87 VAL A CA 1
ATOM 662 C C . VAL A 1 87 ? 1.862 20.017 8.701 1.00 92.88 87 VAL A C 1
ATOM 664 O O . VAL A 1 87 ? 1.374 18.921 8.967 1.00 92.88 87 VAL A O 1
ATOM 667 N N . GLN A 1 88 ? 2.795 20.582 9.464 1.00 90.19 88 GLN A N 1
ATOM 668 C CA . GLN A 1 88 ? 3.209 19.988 10.729 1.00 90.19 88 GLN A CA 1
ATOM 669 C C . GLN A 1 88 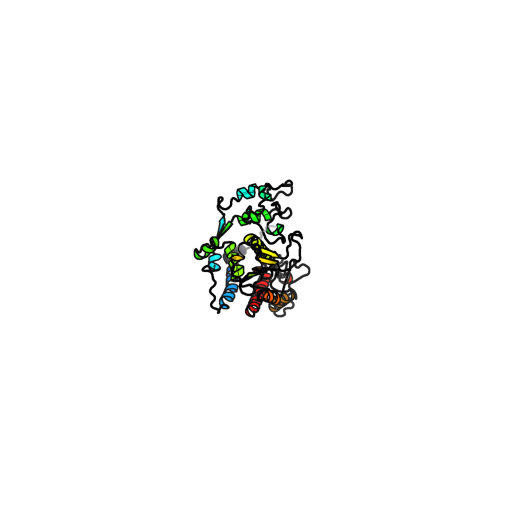? 2.049 20.047 11.732 1.00 90.19 88 GLN A C 1
ATOM 671 O O . GLN A 1 88 ? 1.440 21.102 11.928 1.00 90.19 88 GLN A O 1
ATOM 676 N N . LYS A 1 89 ? 1.759 18.916 12.377 1.00 88.00 89 LYS A N 1
ATOM 677 C CA . LYS A 1 89 ? 0.745 18.815 13.430 1.00 88.00 89 LYS A CA 1
ATOM 678 C C . LYS A 1 89 ? 1.078 19.757 14.582 1.00 88.00 89 LYS A C 1
ATOM 680 O O . LYS A 1 89 ? 2.248 19.958 14.917 1.00 88.00 89 LYS A O 1
ATOM 685 N N . SER A 1 90 ? 0.046 20.328 15.201 1.00 85.06 90 SER A N 1
ATOM 686 C CA . SER A 1 90 ? 0.253 21.206 16.353 1.00 85.06 90 SER A CA 1
ATOM 687 C C . SER A 1 90 ? 0.804 20.401 17.543 1.00 85.06 90 SER A C 1
ATOM 689 O O . SER A 1 90 ? 0.411 19.243 17.715 1.00 85.06 90 SER A O 1
ATOM 691 N N . PRO A 1 91 ? 1.658 20.980 18.406 1.00 79.75 91 PRO A N 1
ATOM 692 C CA . PRO A 1 91 ? 2.179 20.278 19.582 1.00 79.75 91 PRO A CA 1
ATOM 693 C C . PRO A 1 91 ? 1.086 19.728 20.512 1.00 79.75 91 PRO A C 1
ATOM 695 O O . PRO A 1 91 ? 1.307 18.733 21.198 1.00 79.75 91 PRO A O 1
ATOM 698 N N . GLU A 1 92 ? -0.095 20.353 20.529 1.00 79.50 92 GLU A N 1
ATOM 699 C CA . GLU A 1 92 ? -1.252 19.911 21.315 1.00 79.50 92 GLU A CA 1
ATOM 700 C C . GLU A 1 92 ? -1.934 18.671 20.726 1.00 79.50 92 GLU A C 1
ATOM 702 O O . GLU A 1 92 ? -2.461 17.848 21.470 1.00 79.50 92 GLU A O 1
ATOM 707 N N . SER A 1 93 ? -1.943 18.542 19.397 1.00 74.88 93 SER A N 1
ATOM 708 C CA . SER A 1 93 ? -2.560 17.413 18.686 1.00 74.88 93 SER A CA 1
ATOM 709 C C . SER A 1 93 ? -1.598 16.240 18.500 1.00 74.88 93 SER A C 1
ATOM 711 O O . SER A 1 93 ? -2.033 15.093 18.404 1.00 74.88 93 SER A O 1
ATOM 713 N N . TYR A 1 94 ? -0.294 16.516 18.479 1.00 77.31 94 TYR A N 1
ATOM 714 C CA . TYR A 1 94 ? 0.751 15.518 18.327 1.00 77.31 94 TYR A CA 1
ATOM 715 C C . TYR A 1 94 ? 2.036 15.994 19.021 1.00 77.31 94 TYR A C 1
ATOM 717 O O . TYR A 1 94 ? 2.809 16.770 18.448 1.00 77.31 94 TYR A O 1
ATOM 725 N N . PRO A 1 95 ? 2.296 15.548 20.262 1.00 75.12 95 PRO A N 1
ATOM 726 C CA . PRO A 1 95 ? 3.440 16.008 21.037 1.00 75.12 95 PRO A CA 1
ATOM 727 C C . PRO A 1 95 ? 4.729 15.296 20.577 1.00 75.12 95 PRO A C 1
ATOM 729 O O . PRO A 1 95 ? 5.329 14.524 21.321 1.00 75.12 95 PRO A O 1
ATOM 732 N N . LEU A 1 96 ? 5.165 15.551 19.334 1.00 75.19 96 LEU A N 1
ATOM 733 C CA . LEU A 1 96 ? 6.324 14.903 18.701 1.00 75.19 96 LEU A CA 1
ATOM 734 C C . LEU A 1 96 ? 7.565 14.962 19.589 1.00 75.19 96 LEU A C 1
ATOM 736 O O . LEU A 1 96 ? 8.192 13.939 19.824 1.00 75.19 96 LEU A O 1
ATOM 740 N N . GLU A 1 97 ? 7.910 16.149 20.087 1.00 75.75 97 GLU A N 1
ATOM 741 C CA . GLU A 1 97 ? 9.106 16.342 20.913 1.00 75.75 97 GLU A CA 1
ATOM 742 C C . GLU A 1 97 ? 9.026 15.556 22.221 1.00 75.75 97 GLU A C 1
ATOM 744 O O . GLU A 1 97 ? 10.028 15.019 22.684 1.00 75.75 97 GLU A O 1
ATOM 749 N N . HIS A 1 98 ? 7.826 15.418 22.795 1.00 76.44 98 HIS A N 1
ATOM 750 C CA . HIS A 1 98 ? 7.627 14.544 23.943 1.00 76.44 98 HIS A CA 1
ATOM 751 C C . HIS A 1 98 ? 7.910 13.091 23.557 1.00 76.44 98 HIS A C 1
ATOM 753 O O . HIS A 1 98 ? 8.727 12.456 24.216 1.00 76.44 98 HIS A O 1
ATOM 759 N N . TYR A 1 99 ? 7.328 12.587 22.466 1.00 72.75 99 TYR A N 1
ATOM 760 C CA . TYR A 1 99 ? 7.586 11.221 22.012 1.00 72.75 99 TYR A CA 1
ATOM 761 C C . TYR A 1 99 ? 9.054 10.986 21.677 1.00 72.75 99 TYR A C 1
ATOM 763 O O . TYR A 1 99 ? 9.617 10.015 22.164 1.00 72.75 99 TYR A O 1
ATOM 771 N N . LEU A 1 100 ? 9.700 11.883 20.930 1.00 72.19 100 LEU A N 1
ATOM 772 C CA . LEU A 1 100 ? 11.130 11.805 20.633 1.00 72.19 100 LEU A CA 1
ATOM 773 C C . LEU A 1 100 ? 11.974 11.846 21.910 1.00 72.19 100 LEU A C 1
ATOM 775 O O . LEU A 1 100 ? 12.942 11.102 22.001 1.00 72.19 100 LEU A O 1
ATOM 779 N N . SER A 1 101 ? 11.585 12.626 22.926 1.00 70.75 101 SER A N 1
ATOM 780 C CA . SER A 1 101 ? 12.291 12.659 24.215 1.00 70.75 101 SER A CA 1
ATOM 781 C C . SER A 1 101 ? 12.227 11.338 24.992 1.00 70.75 101 SER A C 1
ATOM 783 O O . SER A 1 101 ? 13.097 11.086 25.826 1.00 70.75 101 SER A O 1
ATOM 785 N N . LEU A 1 102 ? 11.242 10.471 24.712 1.00 66.56 102 LEU A N 1
ATOM 786 C CA . LEU A 1 102 ? 11.181 9.120 25.285 1.00 66.56 102 LEU A CA 1
ATOM 787 C C . LEU A 1 102 ? 12.255 8.187 24.697 1.00 66.56 102 LEU A C 1
ATOM 789 O O . LEU A 1 102 ? 12.549 7.142 25.289 1.00 66.56 102 LEU A O 1
ATOM 793 N N . TYR A 1 103 ? 12.860 8.573 23.569 1.00 64.81 103 TYR A N 1
ATOM 794 C CA . TYR A 1 103 ? 13.924 7.845 22.888 1.00 64.81 103 TYR A CA 1
ATOM 795 C C . TYR A 1 103 ? 15.253 8.591 23.079 1.00 64.81 103 TYR A C 1
ATOM 797 O O . TYR A 1 103 ? 15.498 9.611 22.441 1.00 64.81 103 TYR A O 1
ATOM 805 N N . PRO A 1 104 ? 16.160 8.106 23.943 1.00 51.84 104 PRO A N 1
ATOM 806 C CA . PRO A 1 104 ? 17.372 8.829 24.332 1.00 51.84 104 PRO A CA 1
ATOM 807 C C . PRO A 1 104 ? 18.475 8.833 23.261 1.00 51.84 104 PRO A C 1
ATOM 809 O O . PRO A 1 104 ? 19.604 9.233 23.545 1.00 51.84 104 PRO A O 1
ATOM 812 N N . PHE A 1 105 ? 18.194 8.373 22.041 1.00 56.59 105 PHE A N 1
ATOM 813 C CA . PHE A 1 105 ? 19.212 8.185 21.019 1.00 56.59 105 PHE A CA 1
ATOM 814 C C . PHE A 1 105 ? 19.277 9.352 20.042 1.00 56.59 105 PHE A C 1
ATOM 816 O O . PHE A 1 105 ? 18.330 9.646 19.316 1.00 56.59 105 PHE A O 1
ATOM 823 N N . ASN A 1 106 ? 20.478 9.911 19.903 1.00 52.44 106 ASN A N 1
ATOM 824 C CA . ASN A 1 106 ? 20.919 10.330 18.585 1.00 52.44 106 ASN A CA 1
ATOM 825 C C . ASN A 1 106 ? 21.065 9.040 17.765 1.00 52.44 106 ASN A C 1
ATOM 827 O O . ASN A 1 106 ? 22.057 8.335 17.920 1.00 52.44 106 ASN A O 1
ATOM 831 N N . ALA A 1 107 ? 20.065 8.706 16.945 1.00 46.22 107 ALA A N 1
ATOM 832 C CA . ALA A 1 107 ? 19.981 7.475 16.144 1.00 46.22 107 ALA A CA 1
ATOM 833 C C . ALA A 1 107 ? 21.178 7.235 15.188 1.00 46.22 107 ALA A C 1
ATOM 835 O O . ALA A 1 107 ? 21.225 6.252 14.464 1.00 46.22 107 ALA A O 1
ATOM 836 N N . SER A 1 108 ? 22.158 8.134 15.193 1.00 41.62 108 SER A N 1
ATOM 837 C CA . SER A 1 108 ? 23.396 8.077 14.423 1.00 41.62 108 SER A CA 1
ATOM 838 C C . SER A 1 108 ? 24.586 7.494 15.206 1.00 41.62 108 SER A C 1
ATOM 840 O O . SER A 1 108 ? 25.666 7.382 14.633 1.00 41.62 108 SER A O 1
ATOM 842 N N . ASP A 1 109 ? 24.445 7.191 16.506 1.00 51.81 109 ASP A N 1
ATOM 843 C CA . ASP A 1 109 ? 25.536 6.671 17.345 1.00 51.81 109 ASP A CA 1
ATOM 844 C C . ASP A 1 109 ? 25.434 5.141 17.544 1.00 51.81 109 ASP A C 1
ATOM 846 O O . ASP A 1 109 ? 24.691 4.679 18.414 1.00 51.81 109 ASP A O 1
ATOM 850 N N . PRO A 1 110 ? 26.195 4.331 16.781 1.00 51.62 110 PRO A N 1
ATOM 851 C CA . PRO A 1 110 ? 26.196 2.871 16.901 1.00 51.62 110 PRO A CA 1
ATOM 852 C C . PRO A 1 110 ? 26.824 2.353 18.209 1.00 51.62 110 PRO A C 1
ATOM 854 O O . PRO A 1 110 ? 26.816 1.147 18.449 1.00 51.62 110 PRO A O 1
ATOM 857 N N . GLN A 1 111 ? 27.394 3.230 19.046 1.00 53.03 111 GLN A N 1
ATOM 858 C CA . GLN A 1 111 ? 27.961 2.896 20.359 1.00 53.03 111 GLN A CA 1
ATOM 859 C C . GLN A 1 111 ? 27.015 3.238 21.517 1.00 53.03 111 GLN A C 1
ATOM 861 O O . GLN A 1 111 ? 27.374 3.048 22.684 1.00 53.03 111 GLN A O 1
ATOM 866 N N . ALA A 1 112 ? 25.820 3.754 21.226 1.00 54.44 112 ALA A N 1
ATOM 867 C CA . ALA A 1 112 ? 24.897 4.155 22.267 1.00 54.44 112 ALA A CA 1
ATOM 868 C C . ALA A 1 112 ? 24.447 2.933 23.108 1.00 54.44 112 ALA A C 1
ATOM 870 O O . ALA A 1 112 ? 24.227 1.844 22.569 1.00 54.44 112 ALA A O 1
ATOM 871 N N . PRO A 1 113 ? 24.364 3.072 24.446 1.00 54.38 113 PRO A N 1
ATOM 872 C CA . PRO A 1 113 ? 24.193 1.945 25.361 1.00 54.38 113 PRO A CA 1
ATOM 873 C C . PRO A 1 113 ? 22.882 1.186 25.127 1.00 54.38 113 PRO A C 1
ATOM 875 O O . PRO A 1 113 ? 21.928 1.733 24.579 1.00 54.38 113 PRO A O 1
ATOM 878 N N . ASN A 1 114 ? 22.822 -0.064 25.614 1.00 58.78 114 ASN A N 1
ATOM 879 C CA . ASN A 1 114 ? 21.590 -0.858 25.688 1.00 58.78 114 ASN A CA 1
ATOM 880 C C . ASN A 1 114 ? 20.467 -0.021 26.322 1.00 58.78 114 ASN A C 1
ATOM 882 O O . ASN A 1 114 ? 20.425 0.163 27.539 1.00 58.78 114 ASN A O 1
ATOM 886 N N . TYR A 1 115 ? 19.567 0.488 25.489 1.00 63.41 115 TYR A N 1
ATOM 887 C CA . TYR A 1 115 ? 18.384 1.191 25.949 1.00 63.41 115 TYR A CA 1
ATOM 888 C C . TYR A 1 115 ? 17.395 0.202 26.523 1.00 63.41 115 TYR A C 1
ATOM 890 O O . TYR A 1 115 ? 17.150 -0.866 25.968 1.00 63.41 115 TYR A O 1
ATOM 898 N N . THR A 1 116 ? 16.846 0.588 27.664 1.00 66.25 116 THR A N 1
ATOM 899 C CA . THR A 1 116 ? 15.686 -0.063 28.247 1.00 66.25 116 THR A CA 1
ATOM 900 C C . THR A 1 116 ? 14.513 0.890 28.046 1.00 66.25 116 THR A C 1
ATOM 902 O O . THR A 1 116 ? 14.581 2.008 28.568 1.00 66.25 116 THR A O 1
ATOM 905 N N . PRO A 1 117 ? 13.474 0.500 27.288 1.00 68.56 117 PRO A N 1
ATOM 906 C CA . PRO A 1 117 ? 12.305 1.342 27.090 1.00 68.56 117 PRO A CA 1
ATOM 907 C C . PRO A 1 117 ? 11.657 1.696 28.426 1.00 68.56 117 PRO A C 1
ATOM 909 O O . PRO A 1 117 ? 11.651 0.903 29.373 1.00 68.56 117 PRO A O 1
ATOM 912 N N . THR A 1 118 ? 11.131 2.918 28.531 1.00 72.38 118 THR A N 1
ATOM 913 C CA . THR A 1 118 ? 10.368 3.298 29.723 1.00 72.38 118 THR A CA 1
ATOM 914 C C . THR A 1 118 ? 9.085 2.458 29.791 1.00 72.38 118 THR A C 1
ATOM 916 O O . THR A 1 118 ? 8.567 2.039 28.753 1.00 72.38 118 THR A O 1
ATOM 919 N N . PRO A 1 119 ? 8.488 2.254 30.979 1.00 77.50 119 PRO A N 1
ATOM 920 C CA . PRO A 1 119 ? 7.219 1.531 31.090 1.00 77.50 119 PRO A CA 1
ATOM 921 C C . PRO A 1 119 ? 6.068 2.141 30.274 1.00 77.50 119 PRO A C 1
ATOM 923 O O . PRO A 1 119 ? 5.056 1.486 30.043 1.00 77.50 119 PRO A O 1
ATOM 926 N N . GLU A 1 120 ? 6.163 3.415 29.895 1.00 73.94 120 GLU A N 1
ATOM 927 C CA . GLU A 1 120 ? 5.204 4.073 29.009 1.00 73.94 120 GLU A CA 1
ATOM 928 C C . GLU A 1 120 ? 5.413 3.666 27.547 1.00 73.94 120 GLU A C 1
ATOM 930 O O . GLU A 1 120 ? 4.456 3.229 26.909 1.00 73.94 120 GLU A O 1
ATOM 935 N N . VAL A 1 121 ? 6.660 3.686 27.065 1.00 72.75 121 VAL A N 1
ATOM 936 C CA . VAL A 1 121 ? 7.030 3.213 25.721 1.00 72.75 121 VAL A CA 1
ATOM 937 C C . VAL A 1 121 ? 6.674 1.739 25.546 1.00 72.75 121 VAL A C 1
ATOM 939 O O . VAL A 1 121 ? 6.005 1.387 24.585 1.00 72.75 121 VAL A O 1
ATOM 942 N N . THR A 1 122 ? 7.004 0.882 26.515 1.00 74.69 122 THR A N 1
ATOM 943 C CA . THR A 1 122 ? 6.669 -0.551 26.435 1.00 74.69 122 THR A CA 1
ATOM 944 C C . THR A 1 122 ? 5.158 -0.809 26.425 1.00 74.69 122 THR A C 1
ATOM 946 O O . THR A 1 122 ? 4.704 -1.788 25.840 1.00 74.69 122 THR A O 1
ATOM 949 N N . ARG A 1 123 ? 4.351 0.049 27.069 1.00 76.12 123 ARG A N 1
ATOM 950 C CA . ARG A 1 123 ? 2.883 -0.091 27.066 1.00 76.12 123 ARG A CA 1
ATOM 951 C C . ARG A 1 123 ? 2.248 0.397 25.768 1.00 76.12 123 ARG A C 1
ATOM 953 O O . ARG A 1 123 ? 1.233 -0.163 25.358 1.00 76.12 123 ARG A O 1
ATOM 960 N N . HIS A 1 124 ? 2.819 1.423 25.142 1.00 75.00 124 HIS A N 1
ATOM 961 C CA . HIS A 1 124 ? 2.277 2.044 23.936 1.00 75.00 124 HIS A CA 1
ATOM 962 C C . HIS A 1 124 ? 3.376 2.349 22.903 1.00 75.00 124 HIS A C 1
ATOM 964 O O . HIS A 1 124 ? 3.578 3.515 22.554 1.00 75.00 124 HIS A O 1
ATOM 970 N N . PRO A 1 125 ? 4.059 1.325 22.359 1.00 76.38 125 PRO A N 1
ATOM 971 C CA . PRO A 1 125 ? 5.216 1.529 21.481 1.00 76.38 125 PRO A CA 1
ATOM 972 C C . PRO A 1 125 ? 4.848 2.273 20.188 1.00 76.38 125 PRO A C 1
ATOM 974 O O . PRO A 1 125 ? 5.664 2.987 19.617 1.00 76.38 125 PRO A O 1
ATOM 977 N N . LEU A 1 126 ? 3.583 2.180 19.761 1.00 82.06 126 LEU A N 1
ATOM 978 C CA . LEU A 1 126 ? 3.070 2.837 18.556 1.00 82.06 126 LEU A CA 1
ATOM 979 C C . LEU A 1 126 ? 2.360 4.173 18.820 1.00 82.06 126 LEU A C 1
ATOM 981 O O . LEU A 1 126 ? 1.872 4.790 17.871 1.00 82.06 126 LEU A O 1
ATOM 985 N N . ALA A 1 127 ? 2.301 4.639 20.074 1.00 76.81 127 ALA A N 1
ATOM 986 C CA . ALA A 1 127 ? 1.702 5.936 20.396 1.00 76.81 127 ALA A CA 1
ATOM 987 C C . ALA A 1 127 ? 2.321 7.101 19.609 1.00 76.81 127 ALA A C 1
ATOM 989 O O . ALA A 1 127 ? 1.543 7.925 19.126 1.00 76.81 127 ALA A O 1
ATOM 990 N N . PRO A 1 128 ? 3.655 7.154 19.381 1.00 76.81 128 PRO A N 1
ATOM 991 C CA . PRO A 1 128 ? 4.235 8.174 18.520 1.00 76.81 128 PRO A CA 1
ATOM 992 C C . PRO A 1 128 ? 3.643 8.160 17.116 1.00 76.81 128 PRO A C 1
ATOM 994 O O . PRO A 1 128 ? 3.585 9.194 16.498 1.00 76.81 128 PRO A O 1
ATOM 997 N N . LEU A 1 129 ? 3.158 7.033 16.603 1.00 81.00 129 LEU A N 1
ATOM 998 C CA . LEU A 1 129 ? 2.592 6.946 15.254 1.00 81.00 129 LEU A CA 1
ATOM 999 C C . LEU A 1 129 ? 1.074 7.176 15.226 1.00 81.00 129 LEU A C 1
ATOM 1001 O O . LEU A 1 129 ? 0.461 7.129 14.164 1.00 81.00 129 LEU A O 1
ATOM 1005 N N . GLY A 1 130 ? 0.450 7.405 16.386 1.00 79.94 130 GLY A N 1
ATOM 1006 C CA . GLY A 1 130 ? -1.002 7.520 16.515 1.00 79.94 130 GLY A CA 1
ATOM 1007 C C . GLY A 1 130 ? -1.749 6.188 16.368 1.00 79.94 130 GLY A C 1
ATOM 1008 O O . GLY A 1 130 ? -2.967 6.189 16.185 1.00 79.94 130 GLY A O 1
ATOM 1009 N N . PHE A 1 131 ? -1.055 5.047 16.456 1.00 86.56 131 PHE A N 1
ATOM 1010 C CA . PHE A 1 131 ? -1.669 3.725 16.329 1.00 86.56 131 PHE A CA 1
ATOM 1011 C C . PHE A 1 131 ? -1.860 3.046 17.688 1.00 86.56 131 PHE A C 1
ATOM 1013 O O . PHE A 1 131 ? -1.001 3.095 18.565 1.00 86.56 131 PHE A O 1
ATOM 1020 N N . ALA A 1 132 ? -2.993 2.359 17.851 1.00 86.06 132 ALA A N 1
ATOM 1021 C CA . ALA A 1 132 ? -3.290 1.568 19.050 1.00 86.06 132 ALA A CA 1
ATOM 1022 C C . ALA A 1 132 ? -2.691 0.147 19.002 1.00 86.06 132 ALA A C 1
ATOM 1024 O O . ALA A 1 132 ? -2.651 -0.548 20.014 1.00 86.06 132 ALA A O 1
ATOM 1025 N N . GLY A 1 133 ? -2.275 -0.296 17.818 1.00 89.06 133 GLY A N 1
ATOM 1026 C CA . GLY A 1 133 ? -1.798 -1.639 17.507 1.00 89.06 133 GLY A CA 1
ATOM 1027 C C . GLY A 1 133 ? -1.794 -1.839 15.993 1.00 89.06 133 GLY A C 1
ATOM 1028 O O . GLY A 1 133 ? -2.277 -0.974 15.267 1.00 89.06 133 GLY A O 1
ATOM 1029 N N . CYS A 1 134 ? -1.272 -2.972 15.527 1.00 91.00 134 CYS A N 1
ATOM 1030 C CA . CYS A 1 134 ? -1.318 -3.380 14.123 1.00 91.00 134 CYS A CA 1
ATOM 1031 C C . CYS A 1 134 ? -1.745 -4.840 14.036 1.00 91.00 134 CYS A C 1
ATOM 1033 O O . CYS A 1 134 ? -1.308 -5.657 14.847 1.00 91.00 134 CYS A O 1
ATOM 1035 N N . ALA A 1 135 ? -2.603 -5.163 13.069 1.00 94.38 135 ALA A N 1
ATOM 1036 C CA . ALA A 1 135 ? -3.025 -6.540 12.844 1.00 94.38 135 ALA A CA 1
ATOM 1037 C C . ALA A 1 135 ? -1.975 -7.359 12.077 1.00 94.38 135 ALA A C 1
ATOM 1039 O O . ALA A 1 135 ? -1.836 -8.548 12.348 1.00 94.38 135 ALA A O 1
ATOM 1040 N N . SER A 1 136 ? -1.243 -6.751 11.133 1.00 92.81 136 SER A N 1
ATOM 1041 C CA . SER A 1 136 ? -0.164 -7.441 10.417 1.00 92.81 136 SER A CA 1
ATOM 1042 C C . SER A 1 136 ? 1.098 -7.509 11.276 1.00 92.81 136 SER A C 1
ATOM 1044 O O . SER A 1 136 ? 1.546 -6.497 11.815 1.00 92.81 136 SER A O 1
ATOM 1046 N N . GLY A 1 137 ? 1.677 -8.706 11.386 1.00 88.31 137 GLY A N 1
ATOM 1047 C CA . GLY A 1 137 ? 2.965 -8.947 12.046 1.00 88.31 137 GLY A CA 1
ATOM 1048 C C . GLY A 1 137 ? 4.132 -9.141 11.077 1.00 88.31 137 GLY A C 1
ATOM 1049 O O . GLY A 1 137 ? 5.235 -9.460 11.515 1.00 88.31 137 GLY A O 1
ATOM 1050 N N . ARG A 1 138 ? 3.904 -9.020 9.763 1.00 89.38 138 ARG A N 1
ATOM 1051 C CA . ARG A 1 138 ? 4.945 -9.253 8.757 1.00 89.38 138 ARG A CA 1
ATOM 1052 C C . ARG A 1 138 ? 5.936 -8.099 8.731 1.00 89.38 138 ARG A C 1
ATOM 1054 O O . ARG A 1 138 ? 5.497 -6.958 8.685 1.00 89.38 138 ARG A O 1
ATOM 1061 N N . GLU A 1 139 ? 7.234 -8.418 8.764 1.00 85.25 139 GLU A N 1
ATOM 1062 C CA . GLU A 1 139 ? 8.345 -7.449 8.680 1.00 85.25 139 GLU A CA 1
ATOM 1063 C C . GLU A 1 139 ? 8.087 -6.163 9.499 1.00 85.25 139 GLU A C 1
ATOM 1065 O O . GLU A 1 139 ? 8.363 -5.047 9.063 1.00 85.25 139 GLU A O 1
ATOM 1070 N N . ARG A 1 140 ? 7.511 -6.319 10.701 1.00 85.06 140 ARG A N 1
ATOM 1071 C CA . ARG A 1 140 ? 7.007 -5.198 11.505 1.00 85.06 140 ARG A CA 1
ATOM 1072 C C . ARG A 1 140 ? 8.099 -4.175 11.813 1.00 85.06 140 ARG A C 1
ATOM 1074 O O . ARG A 1 140 ? 7.870 -2.977 11.649 1.00 85.06 140 ARG A O 1
ATOM 1081 N N . ASP A 1 141 ? 9.285 -4.658 12.163 1.00 82.31 141 ASP A N 1
ATOM 1082 C CA . ASP A 1 141 ? 10.436 -3.811 12.471 1.00 82.31 141 ASP A CA 1
ATOM 1083 C C . ASP A 1 141 ? 10.874 -2.972 11.269 1.00 82.31 141 ASP A C 1
ATOM 1085 O O . ASP A 1 141 ? 11.191 -1.795 11.417 1.00 82.31 141 ASP A O 1
ATOM 1089 N N . TRP A 1 142 ? 10.805 -3.539 10.061 1.00 83.00 142 TRP A N 1
ATOM 1090 C CA . TRP A 1 142 ? 11.101 -2.830 8.817 1.00 83.00 142 TRP A CA 1
ATOM 1091 C C . TRP A 1 142 ? 10.072 -1.731 8.533 1.00 83.00 142 TRP A C 1
ATOM 1093 O O . TRP A 1 142 ? 10.437 -0.602 8.205 1.00 83.00 142 TRP A O 1
ATOM 1103 N N . HIS A 1 143 ? 8.780 -2.032 8.692 1.00 86.62 143 HIS A N 1
ATOM 1104 C CA . HIS A 1 143 ? 7.718 -1.063 8.419 1.00 86.62 143 HIS A CA 1
ATOM 1105 C C . HIS A 1 143 ? 7.663 0.086 9.430 1.00 86.62 143 HIS A C 1
ATOM 1107 O O . HIS A 1 143 ? 7.283 1.199 9.061 1.00 86.62 143 HIS A O 1
ATOM 1113 N N . LEU A 1 144 ? 8.016 -0.180 10.690 1.00 83.69 144 LEU A N 1
ATOM 1114 C CA . LEU A 1 144 ? 7.971 0.798 11.777 1.00 83.69 144 LEU A CA 1
ATOM 1115 C C . LEU A 1 144 ? 9.321 1.479 12.042 1.00 83.69 144 LEU A C 1
ATOM 1117 O O . LEU A 1 144 ? 9.358 2.523 12.693 1.00 83.69 144 LEU A O 1
ATOM 1121 N N . GLY A 1 145 ? 10.424 0.886 11.581 1.00 81.69 145 GLY A N 1
ATOM 1122 C CA . GLY A 1 145 ? 11.782 1.275 11.961 1.00 81.69 145 GLY A CA 1
ATOM 1123 C C . GLY A 1 145 ? 12.121 0.985 13.430 1.00 81.69 145 GLY A C 1
ATOM 1124 O O . GLY A 1 145 ? 13.102 1.521 13.936 1.00 81.69 145 GLY A O 1
ATOM 1125 N N . MET A 1 146 ? 11.315 0.188 14.138 1.00 80.19 146 MET A N 1
ATOM 1126 C CA . MET A 1 146 ? 11.489 -0.144 15.558 1.00 80.19 146 MET A CA 1
ATOM 1127 C C . MET A 1 146 ? 10.994 -1.554 15.867 1.00 80.19 146 MET A C 1
ATOM 1129 O O . MET A 1 146 ? 10.057 -2.032 15.235 1.00 80.19 146 MET A O 1
ATOM 1133 N N . HIS A 1 147 ? 11.574 -2.160 16.892 1.00 78.44 147 HIS A N 1
ATOM 1134 C CA . HIS A 1 147 ? 11.137 -3.406 17.494 1.00 78.44 147 HIS A CA 1
ATOM 1135 C C . HIS A 1 147 ? 9.834 -3.245 18.293 1.00 78.44 147 HIS A C 1
ATOM 1137 O O . HIS A 1 147 ? 9.430 -2.155 18.703 1.00 78.44 147 HIS A O 1
ATOM 1143 N N . ASP A 1 148 ? 9.205 -4.380 18.586 1.00 74.38 148 ASP A N 1
ATOM 1144 C CA . ASP A 1 148 ? 7.946 -4.502 19.332 1.00 74.38 148 ASP A CA 1
ATOM 1145 C C . ASP A 1 148 ? 7.937 -3.851 20.719 1.00 74.38 148 ASP A C 1
ATOM 1147 O O . ASP A 1 148 ? 6.884 -3.465 21.227 1.00 74.38 148 ASP A O 1
ATOM 1151 N N . ASP A 1 149 ? 9.105 -3.755 21.348 1.00 73.31 149 ASP A N 1
ATOM 1152 C CA . ASP A 1 149 ? 9.297 -3.130 22.655 1.00 73.31 149 ASP A CA 1
ATOM 1153 C C . ASP A 1 149 ? 9.454 -1.598 22.574 1.00 73.31 149 ASP A C 1
ATOM 1155 O O . ASP A 1 149 ? 9.665 -0.938 23.596 1.00 73.31 149 ASP A O 1
ATOM 1159 N N . GLY A 1 150 ? 9.316 -1.041 21.366 1.00 72.19 150 GLY A N 1
ATOM 1160 C CA . GLY A 1 150 ? 9.472 0.369 21.032 1.00 72.19 150 GLY A CA 1
ATOM 1161 C C . GLY A 1 150 ? 10.916 0.763 20.735 1.00 72.19 150 GLY A C 1
ATOM 1162 O O . GLY A 1 150 ? 11.170 1.909 20.387 1.00 72.19 150 GLY A O 1
ATOM 1163 N N . THR A 1 151 ? 11.896 -0.133 20.868 1.00 75.12 151 THR A N 1
ATOM 1164 C CA . THR A 1 151 ? 13.295 0.240 20.624 1.00 75.12 151 THR A CA 1
ATOM 1165 C C . THR A 1 151 ? 13.591 0.379 19.122 1.00 75.12 151 THR A C 1
ATOM 1167 O O . THR A 1 151 ? 13.145 -0.463 18.352 1.00 75.12 151 THR A O 1
ATOM 1170 N N . PRO A 1 152 ? 14.327 1.410 18.656 1.00 75.00 152 PRO A N 1
ATOM 1171 C CA . PRO A 1 152 ? 14.666 1.550 17.233 1.00 75.00 152 PRO A CA 1
ATOM 1172 C C . PRO A 1 152 ? 15.395 0.321 16.670 1.00 75.00 152 PRO A C 1
ATOM 1174 O O . PRO A 1 152 ? 16.217 -0.271 17.376 1.00 75.00 152 PRO A O 1
ATOM 1177 N N . ASP A 1 153 ? 15.146 -0.026 1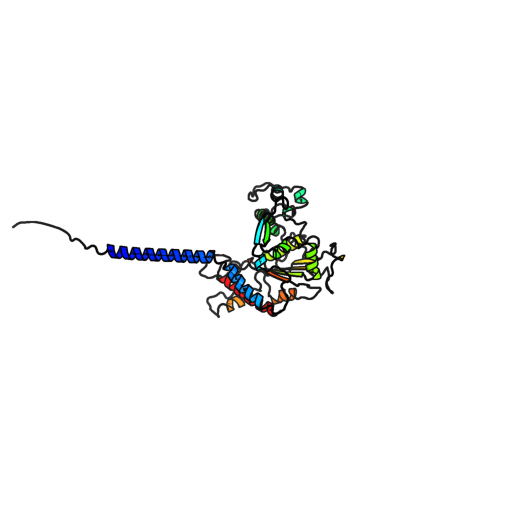5.401 1.00 76.38 153 ASP A N 1
ATOM 1178 C CA . ASP A 1 153 ? 15.874 -1.110 14.728 1.00 76.38 153 ASP A CA 1
ATOM 1179 C C . ASP A 1 153 ? 17.366 -0.764 14.669 1.00 76.38 153 ASP A C 1
ATOM 1181 O O . ASP A 1 153 ? 17.776 0.252 14.107 1.00 76.38 153 ASP A O 1
ATOM 1185 N N . ARG A 1 154 ? 18.199 -1.633 15.245 1.00 71.06 154 ARG A N 1
ATOM 1186 C CA . ARG A 1 154 ? 19.654 -1.436 15.308 1.00 71.06 154 ARG A CA 1
ATOM 1187 C C . ARG A 1 154 ? 20.325 -1.485 13.940 1.00 71.06 154 ARG A C 1
ATOM 1189 O O . ARG A 1 154 ? 21.407 -0.924 13.791 1.00 71.06 154 ARG A O 1
ATOM 1196 N N . ASN A 1 155 ? 19.726 -2.180 12.975 1.00 72.50 155 ASN A N 1
ATOM 1197 C CA . ASN A 1 155 ? 20.296 -2.311 11.637 1.00 72.50 155 ASN A CA 1
ATOM 1198 C C . ASN A 1 155 ? 19.992 -1.092 10.755 1.00 72.50 155 ASN A C 1
ATOM 1200 O O . ASN A 1 155 ? 20.757 -0.821 9.832 1.00 72.50 155 ASN A O 1
ATOM 1204 N N . HIS A 1 156 ? 18.912 -0.363 11.057 1.00 74.25 156 HIS A N 1
ATOM 1205 C CA . HIS A 1 156 ? 18.437 0.793 10.288 1.00 74.25 156 HIS A CA 1
ATOM 1206 C C . HIS A 1 156 ? 17.949 1.909 11.231 1.00 74.25 156 HIS A C 1
ATOM 1208 O O . HIS A 1 156 ? 16.778 2.303 11.191 1.00 74.25 156 HIS A O 1
ATOM 1214 N N . PRO A 1 157 ? 18.804 2.417 12.136 1.00 68.06 157 PRO A N 1
ATOM 1215 C CA . PRO A 1 157 ? 18.368 3.301 13.218 1.00 68.06 157 PRO A CA 1
ATOM 1216 C C . PRO A 1 157 ? 17.787 4.635 12.716 1.00 68.06 157 PRO A C 1
ATOM 1218 O O . PRO A 1 157 ? 16.967 5.269 13.386 1.00 68.06 157 PRO A O 1
ATOM 1221 N N . GLU A 1 158 ? 18.147 5.058 11.506 1.00 73.50 158 GLU A N 1
ATOM 1222 C CA . GLU A 1 158 ? 17.585 6.222 10.833 1.00 73.50 158 GLU A CA 1
ATOM 1223 C C . GLU A 1 158 ? 16.106 6.054 10.453 1.00 73.50 158 GLU A C 1
ATOM 1225 O O . GLU A 1 158 ? 15.373 7.052 10.462 1.00 73.50 158 GLU A O 1
ATOM 1230 N N . MET A 1 159 ? 15.648 4.822 10.185 1.00 77.12 159 MET A N 1
ATOM 1231 C CA . MET A 1 159 ? 14.279 4.527 9.743 1.00 77.12 159 MET A CA 1
ATOM 1232 C C . MET A 1 159 ? 13.257 4.940 10.792 1.00 77.12 159 MET A C 1
ATOM 1234 O O . MET A 1 159 ? 12.283 5.614 10.461 1.00 77.12 159 MET A O 1
ATOM 1238 N N . TRP A 1 160 ? 13.525 4.641 12.065 1.00 75.69 160 TRP A N 1
ATOM 1239 C CA . TRP A 1 160 ? 12.695 5.083 13.185 1.00 75.69 160 TRP A CA 1
ATOM 1240 C C . TRP A 1 160 ? 12.416 6.586 13.123 1.00 75.69 160 TRP A C 1
ATOM 1242 O O . TRP A 1 160 ? 11.279 7.062 13.116 1.00 75.69 160 TRP A O 1
ATOM 1252 N N . SER A 1 161 ? 13.502 7.350 13.037 1.00 74.00 161 SER A N 1
ATOM 1253 C CA . SER A 1 161 ? 13.448 8.801 13.079 1.00 74.00 161 SER A CA 1
ATOM 1254 C C . SER A 1 161 ? 12.748 9.385 11.846 1.00 74.00 161 SER A C 1
ATOM 1256 O O . SER A 1 161 ? 12.075 10.409 11.949 1.00 74.00 161 SER A O 1
ATOM 1258 N N . TYR A 1 162 ? 12.876 8.730 10.688 1.00 79.44 162 TYR A N 1
ATOM 1259 C CA . TYR A 1 162 ? 12.141 9.057 9.471 1.00 79.44 162 TYR A CA 1
ATOM 1260 C C . TYR A 1 162 ? 10.635 8.813 9.636 1.00 79.44 162 TYR A C 1
ATOM 1262 O O . TYR A 1 162 ? 9.852 9.726 9.379 1.00 79.44 162 TYR A O 1
ATOM 1270 N N . VAL A 1 163 ? 10.233 7.638 10.129 1.00 82.38 163 VAL A N 1
ATOM 1271 C CA . VAL A 1 163 ? 8.821 7.249 10.283 1.00 82.38 163 VAL A CA 1
ATOM 1272 C C . VAL A 1 163 ? 8.098 8.168 11.273 1.00 82.38 163 VAL A C 1
ATOM 1274 O O . VAL A 1 163 ? 7.037 8.705 10.956 1.00 82.38 163 VAL A O 1
ATOM 1277 N N . VAL A 1 164 ? 8.690 8.434 12.440 1.00 78.44 164 VAL A N 1
ATOM 1278 C CA . VAL A 1 164 ? 8.075 9.291 13.472 1.00 78.44 164 VAL A CA 1
ATOM 1279 C C . VAL A 1 164 ? 7.971 10.749 13.036 1.00 78.44 164 VAL A C 1
ATOM 1281 O O . VAL A 1 164 ? 6.966 11.409 13.312 1.00 78.44 164 VAL A O 1
ATOM 1284 N N . ARG A 1 165 ? 8.994 11.264 12.341 1.00 80.56 165 ARG A N 1
ATOM 1285 C CA . ARG A 1 165 ? 8.930 12.610 11.758 1.00 80.56 165 ARG A CA 1
ATOM 1286 C C . ARG A 1 165 ? 7.924 12.676 10.618 1.00 80.56 165 ARG A C 1
ATOM 1288 O O . ARG A 1 165 ? 7.240 13.679 10.504 1.00 80.56 165 ARG A O 1
ATOM 1295 N N . GLY A 1 166 ? 7.782 11.631 9.808 1.00 84.94 166 GLY A N 1
ATOM 1296 C CA . GLY A 1 166 ? 6.722 11.557 8.801 1.00 84.94 166 GLY A CA 1
ATOM 1297 C C . GLY A 1 166 ? 5.330 11.620 9.436 1.00 84.94 166 GLY A C 1
ATOM 1298 O O . GLY A 1 166 ? 4.489 12.408 9.012 1.00 84.94 166 GLY A O 1
ATOM 1299 N N . ALA A 1 167 ? 5.119 10.873 10.523 1.00 84.19 167 ALA A N 1
ATOM 1300 C CA . ALA A 1 167 ? 3.856 10.842 11.258 1.00 84.19 167 ALA A CA 1
ATOM 1301 C C . ALA A 1 167 ? 3.472 12.184 11.919 1.00 84.19 167 ALA A C 1
ATOM 1303 O O . ALA A 1 167 ? 2.305 12.374 12.277 1.00 84.19 167 ALA A O 1
ATOM 1304 N N . SER A 1 168 ? 4.403 13.142 12.035 1.00 85.75 168 SER A N 1
ATOM 1305 C CA . SER A 1 168 ? 4.132 14.482 12.572 1.00 85.75 168 SER A CA 1
ATOM 1306 C C . SER A 1 168 ? 3.550 15.471 11.563 1.00 85.75 168 SER A C 1
ATOM 1308 O O . SER A 1 168 ? 3.410 16.647 11.896 1.00 85.75 168 SER A O 1
ATOM 1310 N N . TYR A 1 169 ? 3.254 15.038 10.339 1.00 89.12 169 TYR A N 1
ATOM 1311 C CA . TYR A 1 169 ? 2.656 15.876 9.305 1.00 89.12 169 TYR A CA 1
ATOM 1312 C C . TYR A 1 169 ? 1.289 15.342 8.893 1.00 89.12 169 TYR A C 1
ATOM 1314 O O . TYR A 1 169 ? 1.064 14.134 8.865 1.00 89.12 169 TYR A O 1
ATOM 1322 N N . ASP A 1 170 ? 0.402 16.263 8.534 1.00 88.25 170 ASP A N 1
ATOM 1323 C CA . ASP A 1 170 ? -0.845 15.976 7.839 1.00 88.25 170 ASP A CA 1
ATOM 1324 C C . ASP A 1 170 ? -0.780 16.540 6.421 1.00 88.25 170 ASP A C 1
ATOM 1326 O O . ASP A 1 170 ? -0.304 17.654 6.196 1.00 88.25 170 ASP A O 1
ATOM 1330 N N . TRP A 1 171 ? -1.273 15.772 5.452 1.00 91.94 171 TRP A N 1
ATOM 1331 C CA . TRP A 1 171 ? -1.512 16.281 4.107 1.00 91.94 171 TRP A CA 1
ATOM 1332 C C . TRP A 1 171 ? -2.812 17.077 4.099 1.00 91.94 171 TRP A C 1
ATOM 1334 O O . TRP A 1 171 ? -3.869 16.501 4.351 1.00 91.94 171 TRP A O 1
ATOM 1344 N N . ILE A 1 172 ? -2.758 18.372 3.791 1.00 92.12 172 ILE A N 1
ATOM 1345 C CA . ILE A 1 172 ? -3.934 19.245 3.752 1.00 92.12 172 ILE A CA 1
ATOM 1346 C C . ILE A 1 172 ? -4.183 19.703 2.307 1.00 92.12 172 ILE A C 1
ATOM 1348 O O . ILE A 1 172 ? -3.454 20.564 1.804 1.00 92.12 172 ILE A O 1
ATOM 1352 N N . PRO A 1 173 ? -5.222 19.183 1.625 1.00 92.19 173 PRO A N 1
ATOM 1353 C CA . PRO A 1 173 ? -5.639 19.683 0.321 1.00 92.19 173 PRO A CA 1
ATOM 1354 C C . PRO A 1 173 ? -6.076 21.150 0.398 1.00 92.19 173 PRO A C 1
ATOM 1356 O O . PRO A 1 173 ? -6.726 21.588 1.357 1.00 92.19 173 PRO A O 1
ATOM 1359 N N . LYS A 1 174 ? -5.796 21.934 -0.643 1.00 91.69 174 LYS A N 1
ATOM 1360 C CA . LYS A 1 174 ? -6.277 23.321 -0.717 1.00 91.69 174 LYS A CA 1
ATOM 1361 C C . LYS A 1 174 ? -7.782 23.384 -0.939 1.00 91.69 174 LYS A C 1
ATOM 1363 O O . LYS A 1 174 ? -8.434 24.245 -0.348 1.00 91.69 174 LYS A O 1
ATOM 1368 N N . SER A 1 175 ? -8.329 22.462 -1.731 1.00 90.25 175 SER A N 1
ATOM 1369 C CA . SER A 1 175 ? -9.761 22.390 -2.024 1.00 90.25 175 SER A CA 1
ATOM 1370 C C . SER A 1 175 ? -10.589 22.099 -0.761 1.00 90.25 175 SER A C 1
ATOM 1372 O O . SER A 1 175 ? -10.407 21.047 -0.140 1.00 90.25 175 SER A O 1
ATOM 1374 N N . PRO A 1 176 ? -11.551 22.966 -0.383 1.00 87.19 176 PRO A N 1
ATOM 1375 C CA . PRO A 1 176 ? -12.439 22.712 0.753 1.00 87.19 176 PRO A CA 1
ATOM 1376 C C . PRO A 1 176 ? -13.267 21.429 0.604 1.00 87.19 176 PRO A C 1
ATOM 1378 O O . PRO A 1 176 ? -13.512 20.744 1.593 1.00 87.19 176 PRO A O 1
ATOM 1381 N N . ALA A 1 177 ? -13.647 21.072 -0.629 1.00 83.69 177 ALA A N 1
ATOM 1382 C CA . ALA A 1 177 ? -14.371 19.833 -0.921 1.00 83.69 177 ALA A CA 1
ATOM 1383 C C . ALA A 1 177 ? -13.522 18.577 -0.656 1.00 83.69 177 ALA A C 1
ATOM 1385 O O . ALA A 1 177 ? -14.065 17.508 -0.404 1.00 83.69 177 ALA A O 1
ATOM 1386 N N . CYS A 1 178 ? -12.192 18.704 -0.677 1.00 87.62 178 CYS A N 1
ATOM 1387 C CA . CYS A 1 178 ? -11.266 17.629 -0.331 1.00 87.62 178 CYS A CA 1
ATOM 1388 C C . CYS A 1 178 ? -10.942 17.587 1.167 1.00 87.62 178 CYS A C 1
ATOM 1390 O O . CYS A 1 178 ? -10.778 16.504 1.723 1.00 87.62 178 CYS A O 1
ATOM 1392 N N . ARG A 1 179 ? -10.905 18.741 1.850 1.00 87.12 179 ARG A N 1
ATOM 1393 C CA . ARG A 1 179 ? -10.591 18.812 3.291 1.00 87.12 179 ARG A CA 1
ATOM 1394 C C . ARG A 1 179 ? -11.552 18.017 4.167 1.00 87.12 179 ARG A C 1
ATOM 1396 O O . ARG A 1 179 ? -11.153 17.553 5.228 1.00 87.12 179 ARG A O 1
ATOM 1403 N N . MET A 1 180 ? -12.787 17.792 3.712 1.00 80.38 180 MET A N 1
ATOM 1404 C CA . MET A 1 180 ? -13.727 16.930 4.430 1.00 80.38 180 MET A CA 1
ATOM 1405 C C . MET A 1 180 ? -13.143 15.534 4.710 1.00 80.38 180 MET A C 1
ATOM 1407 O O . MET A 1 180 ? -13.414 14.966 5.761 1.00 80.38 180 MET A O 1
ATOM 1411 N N . TYR A 1 181 ? -12.287 14.998 3.834 1.00 78.12 181 TYR A N 1
ATOM 1412 C CA . TYR A 1 181 ? -11.686 13.676 4.023 1.00 78.12 181 TYR A CA 1
ATOM 1413 C C . TYR A 1 181 ? -10.573 13.652 5.082 1.00 78.12 181 TYR A C 1
ATOM 1415 O O . TYR A 1 181 ? -10.289 12.581 5.611 1.00 78.12 181 TYR A O 1
ATOM 1423 N N . ASN A 1 182 ? -9.996 14.801 5.454 1.00 77.12 182 ASN A N 1
ATOM 1424 C CA . ASN A 1 182 ? -9.097 14.898 6.609 1.00 77.12 182 ASN A CA 1
ATOM 1425 C C . ASN A 1 182 ? -9.844 14.765 7.943 1.00 77.12 182 ASN A C 1
ATOM 1427 O O . ASN A 1 182 ? -9.271 14.307 8.926 1.00 77.12 182 ASN A O 1
ATOM 1431 N N . GLU A 1 183 ? -11.114 15.169 7.983 1.00 69.44 183 GLU A N 1
ATOM 1432 C CA . GLU A 1 183 ? -11.895 15.281 9.221 1.00 69.44 183 GLU A CA 1
ATOM 1433 C C . GLU A 1 183 ? -12.918 14.144 9.396 1.00 69.44 183 GLU A C 1
ATOM 1435 O O . GLU A 1 183 ? -13.357 13.878 10.514 1.00 69.44 183 GLU A O 1
ATOM 1440 N N . GLN A 1 184 ? -13.330 13.477 8.309 1.00 58.59 184 GLN A N 1
ATOM 1441 C CA . GLN A 1 184 ? -14.568 12.683 8.289 1.00 58.59 184 GLN A CA 1
ATOM 1442 C C . GLN A 1 184 ? -14.414 11.172 8.126 1.00 58.59 184 GLN A C 1
ATOM 1444 O O . GLN A 1 184 ? -15.438 10.498 8.078 1.00 58.59 184 GLN A O 1
ATOM 1449 N N . VAL A 1 185 ? -13.208 10.606 8.034 1.00 67.62 185 VAL A N 1
ATOM 1450 C CA . VAL A 1 185 ? -13.072 9.144 7.898 1.00 67.62 185 VAL A CA 1
ATOM 1451 C C . VAL A 1 185 ? -12.652 8.538 9.228 1.00 67.62 185 VAL A C 1
ATOM 1453 O O . VAL A 1 185 ? -11.468 8.367 9.514 1.00 67.62 185 VAL A O 1
ATOM 1456 N N . SER A 1 186 ? -13.639 8.207 10.064 1.00 82.69 186 SER A N 1
ATOM 1457 C CA . SER A 1 186 ? -13.366 7.419 11.264 1.00 82.69 186 SER A CA 1
ATOM 1458 C C . SER A 1 186 ? -13.014 5.977 10.894 1.00 82.69 186 SER A C 1
ATOM 1460 O O . SER A 1 186 ? -13.451 5.438 9.873 1.00 82.69 186 SER A O 1
ATOM 1462 N N . ARG A 1 187 ? -12.253 5.316 11.769 1.00 88.12 187 ARG A N 1
ATOM 1463 C CA . ARG A 1 187 ? -11.922 3.890 11.646 1.00 88.12 187 ARG A CA 1
ATOM 1464 C C . ARG A 1 187 ? -13.164 3.024 11.424 1.00 88.12 187 ARG A C 1
ATOM 1466 O O . ARG A 1 187 ? -13.179 2.186 10.528 1.00 88.12 187 ARG A O 1
ATOM 1473 N N . ASP A 1 188 ? -14.211 3.261 12.209 1.00 90.75 188 ASP A N 1
ATOM 1474 C CA . ASP A 1 188 ? -15.458 2.497 12.170 1.00 90.75 188 ASP A CA 1
ATOM 1475 C C . ASP A 1 188 ? -16.203 2.693 10.846 1.00 90.75 188 ASP A C 1
ATOM 1477 O O . ASP A 1 188 ? -16.748 1.740 10.288 1.00 90.75 188 ASP A O 1
ATOM 1481 N N . GLN A 1 189 ? -16.201 3.921 10.316 1.00 87.69 189 GLN A N 1
ATOM 1482 C CA . GLN A 1 189 ? -16.772 4.217 9.002 1.00 87.69 189 GLN A CA 1
ATOM 1483 C C . GLN A 1 189 ? -15.990 3.527 7.887 1.00 87.69 189 GLN A C 1
ATOM 1485 O O . GLN A 1 189 ? -16.606 3.012 6.956 1.00 87.69 189 GLN A O 1
ATOM 1490 N N . PHE A 1 190 ? -14.661 3.456 7.997 1.00 91.12 190 PHE A N 1
ATOM 1491 C CA . PHE A 1 190 ? -13.847 2.748 7.015 1.00 91.12 190 PHE A CA 1
ATOM 1492 C C . PHE A 1 190 ? -14.112 1.233 7.059 1.00 91.12 190 PHE A C 1
ATOM 1494 O O . PHE A 1 190 ? -14.374 0.626 6.022 1.00 91.12 190 PHE A O 1
ATOM 1501 N N . ILE A 1 191 ? -14.171 0.621 8.247 1.00 95.38 191 ILE A N 1
ATOM 1502 C CA . ILE A 1 191 ? -14.573 -0.791 8.386 1.00 95.38 191 ILE A CA 1
ATOM 1503 C C . ILE A 1 191 ? -15.955 -1.032 7.777 1.00 95.38 191 ILE A C 1
ATOM 1505 O O . ILE A 1 191 ? -16.134 -1.987 7.022 1.00 95.38 191 ILE A O 1
ATOM 1509 N N . ARG A 1 192 ? -16.922 -0.152 8.063 1.00 94.44 192 ARG A N 1
ATOM 1510 C CA . ARG A 1 192 ? -18.265 -0.245 7.488 1.00 94.44 192 ARG A CA 1
ATOM 1511 C C . ARG A 1 192 ? -18.237 -0.192 5.964 1.00 94.44 192 ARG A C 1
ATOM 1513 O O . ARG A 1 192 ? -18.875 -1.026 5.335 1.00 94.44 192 ARG A O 1
ATOM 1520 N N . ALA A 1 193 ? -17.480 0.731 5.375 1.00 92.44 193 ALA A N 1
ATOM 1521 C CA . ALA A 1 193 ? -17.342 0.820 3.925 1.00 92.44 193 ALA A CA 1
ATOM 1522 C C . ALA A 1 193 ? -16.741 -0.466 3.328 1.00 92.44 193 ALA A C 1
ATOM 1524 O O . ALA A 1 193 ? -17.316 -1.021 2.397 1.00 92.44 193 ALA A O 1
ATOM 1525 N N . LEU A 1 194 ? -15.658 -0.996 3.905 1.00 95.88 194 LEU A N 1
ATOM 1526 C CA . LEU A 1 194 ? -15.015 -2.223 3.414 1.00 95.88 194 LEU A CA 1
ATOM 1527 C C . LEU A 1 194 ? -15.940 -3.450 3.480 1.00 95.88 194 LEU A C 1
ATOM 1529 O O . LEU A 1 194 ? -15.914 -4.301 2.592 1.00 95.88 194 LEU A O 1
ATOM 1533 N N . VAL A 1 195 ? -16.766 -3.548 4.524 1.00 96.75 195 VAL A N 1
ATOM 1534 C CA . VAL A 1 195 ? -17.702 -4.668 4.712 1.00 96.75 195 VAL A CA 1
ATOM 1535 C C . VAL A 1 195 ? -18.938 -4.528 3.821 1.00 96.75 195 VAL A C 1
ATOM 1537 O O . VAL A 1 195 ? -19.333 -5.486 3.161 1.00 96.75 195 VAL A O 1
ATOM 1540 N N . GLU A 1 196 ? -19.572 -3.354 3.820 1.00 95.31 196 GLU A N 1
ATOM 1541 C CA . GLU A 1 196 ? -20.897 -3.152 3.217 1.00 95.31 196 GLU A CA 1
ATOM 1542 C C . GLU A 1 196 ? -20.836 -2.726 1.745 1.00 95.31 196 GLU A C 1
ATOM 1544 O O . GLU A 1 196 ? -21.773 -2.997 0.998 1.00 95.31 196 GLU A O 1
ATOM 1549 N N . GLN A 1 197 ? -19.761 -2.053 1.325 1.00 93.88 197 GLN A N 1
ATOM 1550 C CA . GLN A 1 197 ? -19.613 -1.484 -0.025 1.00 93.88 197 GLN A CA 1
ATOM 1551 C C . GLN A 1 197 ? -18.524 -2.177 -0.848 1.00 93.88 197 GLN A C 1
ATOM 1553 O O . GLN A 1 197 ? -18.479 -2.007 -2.063 1.00 93.88 197 GLN A O 1
ATOM 1558 N N . GLY A 1 198 ? -17.673 -2.967 -0.197 1.00 94.56 198 GLY A N 1
ATOM 1559 C CA . GLY A 1 198 ? -16.670 -3.794 -0.846 1.00 94.56 198 GLY A CA 1
ATOM 1560 C C . GLY A 1 198 ? -15.247 -3.489 -0.397 1.00 94.56 198 GLY A C 1
ATOM 1561 O O . GLY A 1 198 ? -14.871 -2.355 -0.097 1.00 94.56 198 GLY A O 1
ATOM 1562 N N . GLY A 1 199 ? -14.450 -4.550 -0.357 1.00 96.38 199 GLY A N 1
ATOM 1563 C CA . GLY A 1 199 ? -13.066 -4.536 0.073 1.00 96.38 199 GLY A CA 1
ATOM 1564 C C . GLY A 1 199 ? -12.108 -3.948 -0.959 1.00 96.38 199 GLY A C 1
ATOM 1565 O O . GLY A 1 199 ? -12.476 -3.626 -2.094 1.00 96.38 199 GLY A O 1
ATOM 1566 N N . TRP A 1 200 ? -10.845 -3.830 -0.561 1.00 98.06 200 TRP A N 1
ATOM 1567 C CA . TRP A 1 200 ? -9.763 -3.313 -1.399 1.00 98.06 200 TRP A CA 1
ATOM 1568 C C . TRP A 1 200 ? -8.752 -4.413 -1.729 1.00 98.06 200 TRP A C 1
ATOM 1570 O O . TRP A 1 200 ? -8.288 -5.131 -0.845 1.00 98.06 200 TRP A O 1
ATOM 1580 N N . PHE A 1 201 ? -8.370 -4.522 -2.997 1.00 98.38 201 PHE A N 1
ATOM 1581 C CA . PHE A 1 201 ? -7.312 -5.416 -3.451 1.00 98.38 201 PHE A CA 1
ATOM 1582 C C . PHE A 1 201 ? -6.111 -4.592 -3.908 1.00 98.38 201 PHE A C 1
ATOM 1584 O O . PHE A 1 201 ? -6.199 -3.804 -4.844 1.00 98.38 201 PHE A O 1
ATOM 1591 N N . LEU A 1 202 ? -4.999 -4.739 -3.202 1.00 98.38 202 LEU A N 1
ATOM 1592 C CA . LEU A 1 202 ? -3.755 -4.016 -3.397 1.00 98.38 202 LEU A CA 1
ATOM 1593 C C . LEU A 1 202 ? -2.780 -4.935 -4.132 1.00 98.38 202 LEU A C 1
ATOM 1595 O O . LEU A 1 202 ? -2.445 -6.013 -3.643 1.00 98.38 202 LEU A O 1
ATOM 1599 N N . VAL A 1 203 ? -2.300 -4.501 -5.289 1.00 97.81 203 VAL A N 1
ATOM 1600 C CA . VAL A 1 203 ? -1.317 -5.216 -6.103 1.00 97.81 203 VAL A CA 1
ATOM 1601 C C . VAL A 1 203 ? -0.078 -4.347 -6.230 1.00 97.81 203 VAL A C 1
ATOM 1603 O O . VAL A 1 203 ? -0.164 -3.209 -6.692 1.00 97.81 203 VAL A O 1
ATOM 1606 N N . GLY A 1 204 ? 1.082 -4.854 -5.829 1.00 96.44 204 GLY A N 1
ATOM 1607 C CA . GLY A 1 204 ? 2.273 -4.023 -5.910 1.00 96.44 204 GLY A CA 1
ATOM 1608 C C . GLY A 1 204 ? 3.523 -4.565 -5.254 1.00 96.44 204 GLY A C 1
ATOM 1609 O O . GLY A 1 204 ? 3.594 -5.735 -4.899 1.00 96.44 204 GLY A O 1
ATOM 1610 N N . ASP A 1 205 ? 4.498 -3.682 -5.098 1.00 94.00 205 ASP A N 1
ATOM 1611 C CA . ASP A 1 205 ? 5.793 -3.965 -4.485 1.00 94.00 205 ASP A CA 1
ATOM 1612 C C . ASP A 1 205 ? 5.812 -3.783 -2.951 1.00 94.00 205 ASP A C 1
ATOM 1614 O O . ASP A 1 205 ? 4.771 -3.691 -2.296 1.00 94.00 205 ASP A O 1
ATOM 1618 N N . SER A 1 206 ? 7.013 -3.713 -2.366 1.00 91.31 206 SER A N 1
ATOM 1619 C CA . SER A 1 206 ? 7.238 -3.471 -0.936 1.00 91.31 206 SER A CA 1
ATOM 1620 C C . SER A 1 206 ? 6.674 -2.138 -0.421 1.00 91.31 206 SER A C 1
ATOM 1622 O O . SER A 1 206 ? 6.352 -2.034 0.763 1.00 91.31 206 SER A O 1
ATOM 1624 N N . VAL A 1 207 ? 6.499 -1.123 -1.275 1.00 91.00 207 VAL A N 1
ATOM 1625 C CA . VAL A 1 207 ? 5.842 0.137 -0.887 1.00 91.00 207 VAL A CA 1
ATOM 1626 C C . VAL A 1 207 ? 4.339 -0.092 -0.738 1.00 91.00 207 VAL A C 1
ATOM 1628 O O . VAL A 1 207 ? 3.712 0.381 0.210 1.00 91.00 207 VAL A O 1
ATOM 1631 N N . THR A 1 208 ? 3.754 -0.898 -1.624 1.00 95.56 208 THR A N 1
ATOM 1632 C CA . THR A 1 208 ? 2.349 -1.315 -1.500 1.00 95.56 208 THR A CA 1
ATOM 1633 C C . THR A 1 208 ? 2.132 -2.229 -0.292 1.00 95.56 208 THR A C 1
ATOM 1635 O O . THR A 1 208 ? 1.113 -2.112 0.391 1.00 95.56 208 THR A O 1
ATOM 1638 N N . GLU A 1 209 ? 3.104 -3.085 0.034 1.00 94.56 209 GLU A N 1
ATOM 1639 C CA . GLU A 1 209 ? 3.112 -3.859 1.283 1.00 94.56 209 GLU A CA 1
ATOM 1640 C C . GLU A 1 209 ? 3.093 -2.934 2.510 1.00 94.56 209 GLU A C 1
ATOM 1642 O O . GLU A 1 209 ? 2.315 -3.149 3.439 1.00 94.56 209 GLU A O 1
ATOM 1647 N N . GLN A 1 210 ? 3.866 -1.841 2.488 1.00 91.62 210 GLN A N 1
ATOM 1648 C CA . GLN A 1 210 ? 3.851 -0.835 3.553 1.00 91.62 210 GLN A CA 1
ATOM 1649 C C . GLN A 1 210 ? 2.499 -0.106 3.658 1.00 91.62 210 GLN A C 1
ATOM 1651 O O . GLN A 1 210 ? 2.036 0.163 4.770 1.00 91.62 210 GLN A O 1
ATOM 1656 N N . HIS A 1 211 ? 1.816 0.164 2.538 1.00 93.38 211 HIS A N 1
ATOM 1657 C CA . HIS A 1 211 ? 0.441 0.683 2.564 1.00 93.38 211 HIS A CA 1
ATOM 1658 C C . HIS A 1 211 ? -0.525 -0.303 3.236 1.00 93.38 211 HIS A C 1
ATOM 1660 O O . HIS A 1 211 ? -1.303 0.094 4.105 1.00 93.38 211 HIS A O 1
ATOM 1666 N N . PHE A 1 212 ? -0.450 -1.591 2.891 1.00 96.81 212 PHE A N 1
ATOM 1667 C CA . PHE A 1 212 ? -1.242 -2.639 3.540 1.00 96.81 212 PHE A CA 1
ATOM 1668 C C . PHE A 1 212 ? -0.949 -2.733 5.044 1.00 96.81 212 PHE A C 1
ATOM 1670 O O . PHE A 1 212 ? -1.876 -2.794 5.858 1.00 96.81 212 PHE A O 1
ATOM 1677 N N . PHE A 1 213 ? 0.329 -2.686 5.430 1.00 94.38 213 PHE A N 1
ATOM 1678 C CA . PHE A 1 213 ? 0.741 -2.683 6.830 1.00 94.38 213 PHE A CA 1
ATOM 1679 C C . PHE A 1 213 ? 0.143 -1.487 7.587 1.00 94.38 213 PHE A C 1
ATOM 1681 O O . PHE A 1 213 ? -0.472 -1.678 8.638 1.00 94.38 213 PHE A O 1
ATOM 1688 N N . SER A 1 214 ? 0.226 -0.278 7.020 1.00 92.44 214 SER A N 1
ATOM 1689 C CA . SER A 1 214 ? -0.375 0.938 7.587 1.00 92.44 214 SER A CA 1
ATOM 1690 C C . SER A 1 214 ? -1.890 0.798 7.782 1.00 92.44 214 SER A C 1
ATOM 1692 O O . SER A 1 214 ? -2.410 1.095 8.861 1.00 92.44 214 SER A O 1
ATOM 1694 N N . MET A 1 215 ? -2.608 0.235 6.800 1.00 94.50 215 MET A N 1
ATOM 1695 C CA . MET A 1 215 ? -4.037 -0.072 6.946 1.00 94.50 215 MET A CA 1
ATOM 1696 C C . MET A 1 215 ? -4.305 -1.046 8.099 1.00 94.50 215 MET A C 1
ATOM 1698 O O . MET A 1 215 ? -5.264 -0.865 8.847 1.00 94.50 215 MET A O 1
ATOM 1702 N N . SER A 1 216 ? -3.445 -2.049 8.295 1.00 96.00 216 SER A N 1
ATOM 1703 C CA . SER A 1 216 ? -3.573 -2.995 9.409 1.00 96.00 216 SER A CA 1
ATOM 1704 C C . SER A 1 216 ? -3.463 -2.322 10.785 1.00 96.00 216 SER A C 1
ATOM 1706 O O . SER A 1 216 ? -4.058 -2.812 11.747 1.00 96.00 216 SER A O 1
ATOM 1708 N N . CYS A 1 217 ? -2.736 -1.203 10.877 1.00 92.94 217 CYS A N 1
ATOM 1709 C CA . CYS A 1 217 ? -2.615 -0.392 12.087 1.00 92.94 217 CYS A CA 1
ATOM 1710 C C . CYS A 1 217 ? -3.795 0.566 12.257 1.00 92.94 217 CYS A C 1
ATOM 1712 O O . CYS A 1 217 ? -4.394 0.647 13.330 1.00 92.94 217 CYS A O 1
ATOM 1714 N N . LEU A 1 218 ? -4.185 1.244 11.174 1.00 91.94 218 LEU A N 1
ATOM 1715 C CA . LEU A 1 218 ? -5.318 2.167 11.159 1.00 91.94 218 LEU A CA 1
ATOM 1716 C C . LEU A 1 218 ? -6.625 1.481 11.584 1.00 91.94 218 LEU A C 1
ATOM 1718 O O . LEU A 1 218 ? -7.423 2.058 12.325 1.00 91.94 218 LEU A O 1
ATOM 1722 N N . LEU A 1 219 ? -6.832 0.248 11.117 1.00 95.00 219 LEU A N 1
ATOM 1723 C CA . LEU A 1 219 ? -8.062 -0.525 11.294 1.00 95.00 219 LEU A CA 1
ATOM 1724 C C . LEU A 1 219 ? -8.082 -1.380 12.575 1.00 95.00 219 LEU A C 1
ATOM 1726 O O . LEU A 1 219 ? -9.122 -1.938 12.937 1.00 95.00 219 LEU A O 1
ATOM 1730 N N . TYR A 1 220 ? -6.965 -1.472 13.298 1.00 94.00 220 TYR A N 1
ATOM 1731 C CA . TYR A 1 220 ? -6.874 -2.208 14.559 1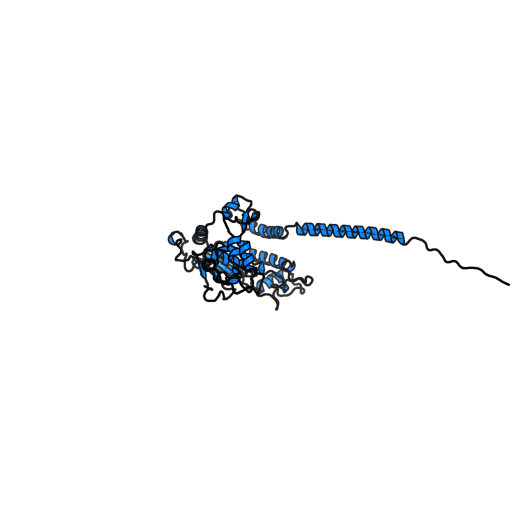.00 94.00 220 TYR A CA 1
ATOM 1732 C C . TYR A 1 220 ? -7.789 -1.593 15.647 1.00 94.00 220 TYR A C 1
ATOM 1734 O O . TYR A 1 220 ? -7.830 -0.367 15.781 1.00 94.00 220 TYR A O 1
ATOM 1742 N N . PRO A 1 221 ? -8.514 -2.379 16.475 1.00 94.88 221 PRO A N 1
ATOM 1743 C CA . PRO A 1 221 ? -8.491 -3.843 16.600 1.00 94.88 221 PRO A CA 1
ATOM 1744 C C . PRO A 1 221 ? -9.603 -4.557 15.809 1.00 94.88 221 PRO A C 1
ATOM 1746 O O . PRO A 1 221 ? -9.879 -5.734 16.049 1.00 94.88 221 PRO A O 1
ATOM 1749 N N . HIS A 1 222 ? -10.289 -3.856 14.901 1.00 97.62 222 HIS A N 1
ATOM 1750 C CA . HIS A 1 222 ? -11.456 -4.396 14.196 1.00 97.62 222 HIS A CA 1
ATOM 1751 C C . HIS A 1 222 ? -11.094 -5.391 13.098 1.00 97.62 222 HIS A C 1
ATOM 1753 O O . HIS A 1 222 ? -11.992 -6.022 12.548 1.00 97.62 222 HIS A O 1
ATOM 1759 N N . VAL A 1 223 ? -9.807 -5.551 12.793 1.00 98.06 223 VAL A N 1
ATOM 1760 C CA . VAL A 1 223 ? -9.313 -6.501 11.799 1.00 98.06 223 VAL A CA 1
ATOM 1761 C C . VAL A 1 223 ? -8.288 -7.456 12.388 1.00 98.06 223 VAL A C 1
ATOM 1763 O O . VAL A 1 223 ? -7.599 -7.133 13.355 1.00 98.06 223 VAL A O 1
ATOM 1766 N N . ILE A 1 224 ? -8.184 -8.625 11.767 1.00 97.44 224 ILE A N 1
ATOM 1767 C CA . ILE A 1 224 ? -7.128 -9.613 11.994 1.00 97.44 224 ILE A CA 1
ATOM 1768 C C . ILE A 1 224 ? -6.398 -9.863 10.676 1.00 97.44 224 ILE A C 1
ATOM 1770 O O . ILE A 1 224 ? -7.033 -9.870 9.620 1.00 97.44 224 ILE A O 1
ATOM 1774 N N . ALA A 1 225 ? -5.081 -10.054 10.724 1.00 96.38 225 ALA A N 1
ATOM 1775 C CA . ALA A 1 225 ? -4.296 -10.342 9.531 1.00 96.38 225 ALA A CA 1
ATOM 1776 C C . ALA A 1 225 ? -4.086 -11.846 9.342 1.00 96.38 225 ALA A C 1
ATOM 1778 O O . ALA A 1 225 ? -4.001 -12.609 10.304 1.00 96.38 225 ALA A O 1
ATOM 1779 N N . THR A 1 226 ? -3.968 -12.262 8.085 1.00 94.50 226 THR A N 1
ATOM 1780 C CA . THR A 1 226 ? -3.487 -13.593 7.715 1.00 94.50 226 THR A CA 1
ATOM 1781 C C . THR A 1 226 ? -2.485 -13.497 6.561 1.00 94.50 226 THR A C 1
ATOM 1783 O O . THR A 1 226 ? -2.667 -12.651 5.683 1.00 94.50 226 THR A O 1
ATOM 1786 N N . PRO A 1 227 ? -1.495 -14.398 6.488 1.00 92.94 227 PRO A N 1
ATOM 1787 C CA . PRO A 1 227 ? -1.056 -15.285 7.564 1.00 92.94 227 PRO A CA 1
ATOM 1788 C C . PRO A 1 227 ? -0.685 -14.518 8.840 1.00 92.94 227 PRO A C 1
ATOM 1790 O O . PRO A 1 227 ? -0.310 -13.348 8.781 1.00 92.94 227 PRO A O 1
ATOM 1793 N N . ASP A 1 228 ? -0.828 -15.168 9.994 1.00 88.81 228 ASP A N 1
ATOM 1794 C CA . ASP A 1 228 ? -0.290 -14.613 11.232 1.00 88.81 228 ASP A CA 1
ATOM 1795 C C . ASP A 1 228 ? 1.222 -14.854 11.246 1.00 88.81 228 ASP A C 1
ATOM 1797 O O . ASP A 1 228 ? 1.696 -15.971 11.459 1.00 88.81 228 ASP A O 1
ATOM 1801 N N . TYR A 1 229 ? 1.977 -13.800 10.948 1.00 84.94 229 TYR A N 1
ATOM 1802 C CA . TYR A 1 229 ? 3.435 -13.840 10.914 1.00 84.94 229 TYR A CA 1
ATOM 1803 C C . TYR A 1 229 ? 4.076 -13.565 12.280 1.00 84.94 229 TYR A C 1
ATOM 1805 O O . TYR A 1 229 ? 5.287 -13.759 12.417 1.00 84.94 229 TYR A O 1
ATOM 1813 N N . ALA A 1 230 ? 3.308 -13.154 13.299 1.00 78.06 230 ALA A N 1
ATOM 1814 C CA . ALA A 1 230 ? 3.862 -12.847 14.618 1.00 78.06 230 ALA A CA 1
ATOM 1815 C C . ALA A 1 230 ? 4.567 -14.060 15.267 1.00 78.06 230 ALA A C 1
ATOM 1817 O O . ALA A 1 230 ? 5.699 -13.898 15.730 1.00 78.06 230 ALA A O 1
ATOM 1818 N N . PRO A 1 231 ? 4.021 -15.297 15.218 1.00 76.75 231 PRO A N 1
ATOM 1819 C CA . PRO A 1 231 ? 4.711 -16.488 15.726 1.00 76.75 231 PRO A CA 1
ATOM 1820 C C . PRO A 1 231 ? 6.023 -16.824 15.003 1.00 76.75 231 PRO A C 1
ATOM 1822 O O . PRO A 1 231 ? 6.837 -17.585 15.521 1.00 76.75 231 PRO A O 1
ATOM 1825 N N . HIS A 1 232 ? 6.227 -16.281 13.802 1.00 71.94 232 HIS A N 1
ATOM 1826 C CA . HIS A 1 232 ? 7.377 -16.558 12.943 1.00 71.94 232 HIS A CA 1
ATOM 1827 C C . HIS A 1 232 ? 8.363 -15.386 12.875 1.00 71.94 232 HIS A C 1
ATOM 1829 O O . HIS A 1 232 ? 9.189 -15.336 11.961 1.00 71.94 232 HIS A O 1
ATOM 1835 N N . GLY A 1 233 ? 8.270 -14.424 13.802 1.00 71.00 233 GLY A N 1
ATOM 1836 C CA . GLY A 1 233 ? 9.135 -13.241 13.815 1.00 71.00 233 GLY A CA 1
ATOM 1837 C C . GLY A 1 233 ? 9.024 -12.411 12.534 1.00 71.00 233 GLY A C 1
ATOM 1838 O O . GLY A 1 233 ? 10.019 -11.875 12.060 1.00 71.00 233 GLY A O 1
ATOM 1839 N N . GLY A 1 234 ? 7.842 -12.389 11.909 1.00 73.50 234 GLY A N 1
ATOM 1840 C CA . GLY A 1 234 ? 7.601 -11.657 10.666 1.00 73.50 234 GLY A CA 1
ATOM 1841 C C . GLY A 1 234 ? 8.040 -12.374 9.384 1.00 73.50 234 GLY A C 1
ATOM 1842 O O . GLY A 1 234 ? 7.869 -11.808 8.305 1.00 73.50 234 GLY A O 1
ATOM 1843 N N . SER A 1 235 ? 8.581 -13.596 9.468 1.00 73.94 235 SER A N 1
ATOM 1844 C CA . SER A 1 235 ? 9.130 -14.329 8.318 1.00 73.94 235 SER A CA 1
ATOM 1845 C C . SER A 1 235 ? 8.100 -15.199 7.581 1.00 73.94 235 SER A C 1
ATOM 1847 O O . SER A 1 235 ? 7.212 -15.801 8.179 1.00 73.94 235 SER A O 1
ATOM 1849 N N . GLY A 1 236 ? 8.238 -15.294 6.256 1.00 78.75 236 GLY A N 1
ATOM 1850 C CA . GLY A 1 236 ? 7.464 -16.193 5.393 1.00 78.75 236 GLY A CA 1
ATOM 1851 C C . GLY A 1 236 ? 7.535 -15.781 3.918 1.00 78.75 236 GLY A C 1
ATOM 1852 O O . GLY A 1 236 ? 8.149 -14.746 3.627 1.00 78.75 236 GLY A O 1
ATOM 1853 N N . PRO A 1 237 ? 6.916 -16.540 2.992 1.00 84.19 237 PRO A N 1
ATOM 1854 C CA . PRO A 1 237 ? 7.008 -16.276 1.555 1.00 84.19 237 PRO A CA 1
ATOM 1855 C C . PRO A 1 237 ? 6.574 -14.847 1.203 1.00 84.19 237 PRO A C 1
ATOM 1857 O O . PRO A 1 237 ? 5.473 -14.423 1.549 1.00 84.19 237 PRO A O 1
ATOM 1860 N N . ARG A 1 238 ? 7.457 -14.094 0.537 1.00 84.06 238 ARG A N 1
ATOM 1861 C CA . ARG A 1 238 ? 7.244 -12.677 0.178 1.00 84.06 238 ARG A CA 1
ATOM 1862 C C . ARG A 1 238 ? 6.179 -12.475 -0.893 1.00 84.06 238 ARG A C 1
ATOM 1864 O O . ARG A 1 238 ? 5.600 -11.400 -0.985 1.00 84.06 238 ARG A O 1
ATOM 1871 N N . ASP A 1 239 ? 5.897 -13.511 -1.668 1.00 84.94 239 ASP A N 1
ATOM 1872 C CA . ASP A 1 239 ? 4.891 -13.525 -2.722 1.00 84.94 239 ASP A CA 1
ATOM 1873 C C . ASP A 1 239 ? 3.531 -14.061 -2.267 1.00 84.94 239 ASP A C 1
ATOM 1875 O O . ASP A 1 239 ? 2.606 -14.129 -3.076 1.00 84.94 239 ASP A O 1
ATOM 1879 N N . TRP A 1 240 ? 3.366 -14.478 -1.009 1.00 90.12 240 TRP A N 1
ATOM 1880 C CA . TRP A 1 240 ? 2.073 -14.953 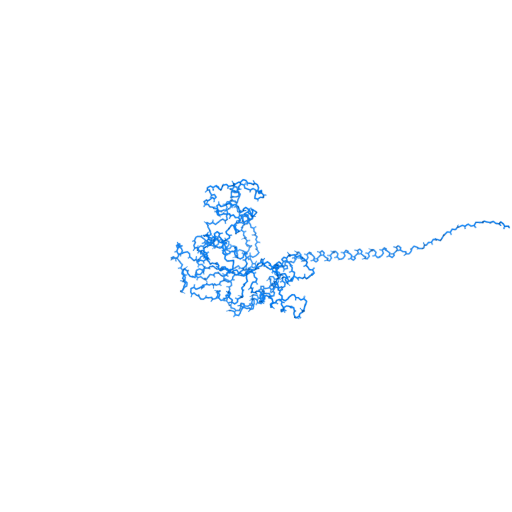-0.518 1.00 90.12 240 TRP A CA 1
ATOM 1881 C C . TRP A 1 240 ? 1.102 -13.798 -0.257 1.00 90.12 240 TRP A C 1
ATOM 1883 O O . TRP A 1 240 ? 1.520 -12.720 0.167 1.00 90.12 240 TRP A O 1
ATOM 1893 N N . PRO A 1 241 ? -0.205 -13.999 -0.519 1.00 94.38 241 PRO A N 1
ATOM 1894 C CA . PRO A 1 241 ? -1.189 -12.961 -0.263 1.00 94.38 241 PRO A CA 1
ATOM 1895 C C . PRO A 1 241 ? -1.289 -12.691 1.240 1.00 94.38 241 PRO A C 1
ATOM 1897 O O . PRO A 1 241 ? -1.253 -13.616 2.054 1.00 94.38 241 PRO A O 1
ATOM 1900 N N . GLN A 1 242 ? -1.451 -11.421 1.590 1.00 96.75 242 GLN A N 1
ATOM 1901 C CA . GLN A 1 242 ? -1.718 -10.975 2.952 1.00 96.75 242 GLN A CA 1
ATOM 1902 C C . GLN A 1 242 ? -3.123 -10.399 2.994 1.00 96.75 242 GLN A C 1
ATOM 1904 O O . GLN A 1 242 ? -3.458 -9.567 2.160 1.00 96.75 242 GLN A O 1
ATOM 1909 N N . ASN A 1 243 ? -3.947 -10.829 3.944 1.00 98.00 243 ASN A N 1
ATOM 1910 C CA . ASN A 1 243 ? -5.354 -10.443 4.017 1.00 98.00 243 ASN A CA 1
ATOM 1911 C C . ASN A 1 243 ? -5.671 -9.847 5.386 1.00 98.00 243 ASN A C 1
ATOM 1913 O O . ASN A 1 243 ? -5.201 -10.362 6.399 1.00 98.00 243 ASN A O 1
ATOM 1917 N N . LEU A 1 244 ? -6.521 -8.824 5.420 1.00 98.56 244 LEU A N 1
ATOM 1918 C CA . LEU A 1 244 ? -7.203 -8.338 6.613 1.00 98.56 244 LEU A CA 1
ATOM 1919 C C . LEU A 1 244 ? -8.649 -8.829 6.581 1.00 98.56 244 LEU A C 1
ATOM 1921 O O . LEU A 1 244 ? -9.388 -8.521 5.646 1.00 98.56 244 LEU A O 1
ATOM 1925 N N . TYR A 1 245 ? -9.062 -9.558 7.611 1.00 98.50 245 TYR A N 1
ATOM 1926 C CA . TYR A 1 245 ? -10.446 -9.984 7.819 1.00 98.50 245 TYR A CA 1
ATOM 1927 C C . TYR A 1 245 ? -11.090 -9.181 8.940 1.00 98.50 245 TYR A C 1
ATOM 1929 O O . TYR A 1 245 ? -10.396 -8.706 9.841 1.00 98.50 245 TYR A O 1
ATOM 1937 N N . LEU A 1 246 ? -12.420 -9.071 8.920 1.00 98.38 246 LEU A N 1
ATOM 1938 C CA . LEU A 1 246 ? -13.167 -8.524 10.048 1.00 98.38 246 LEU A CA 1
ATOM 1939 C C . LEU A 1 246 ? -12.925 -9.401 11.285 1.00 98.38 246 LEU A C 1
ATOM 1941 O O . LEU A 1 246 ? -13.123 -10.613 11.253 1.00 98.38 246 LEU A O 1
ATOM 1945 N N . ASN A 1 247 ? -12.514 -8.787 12.389 1.00 97.94 247 ASN A N 1
ATOM 1946 C CA . ASN A 1 247 ? -12.373 -9.471 13.665 1.00 97.94 247 ASN A CA 1
ATOM 1947 C C . ASN A 1 247 ? -13.773 -9.859 14.186 1.00 97.94 247 ASN A C 1
ATOM 1949 O O . ASN A 1 247 ? -14.570 -8.953 14.448 1.00 97.94 247 ASN A O 1
ATOM 1953 N N . PRO A 1 248 ? -14.087 -11.153 14.401 1.00 97.25 248 PRO A N 1
ATOM 1954 C CA . PRO A 1 248 ? -15.390 -11.574 14.926 1.00 97.25 248 PRO A CA 1
ATOM 1955 C C . PRO A 1 248 ? -15.723 -10.993 16.306 1.00 97.25 248 PRO A C 1
ATOM 1957 O O . PRO A 1 248 ? -16.890 -10.915 16.670 1.00 97.25 248 PRO A O 1
ATOM 1960 N N . SER A 1 249 ? -14.707 -10.585 17.072 1.00 97.38 249 SER A N 1
ATOM 1961 C CA . SER A 1 249 ? -14.862 -9.949 18.386 1.00 97.38 249 SER A CA 1
ATOM 1962 C C . SER A 1 249 ? -15.010 -8.425 18.304 1.00 97.38 249 SER A C 1
ATOM 1964 O O . SER A 1 249 ? -15.080 -7.756 19.335 1.00 97.38 249 SER A O 1
ATOM 1966 N N . SER A 1 250 ? -15.002 -7.847 17.100 1.00 97.00 250 SER A N 1
ATOM 1967 C CA . SER A 1 250 ? -15.186 -6.411 16.903 1.00 97.00 250 SER A CA 1
ATOM 1968 C C . SER A 1 250 ? -16.592 -5.985 17.353 1.00 97.00 250 SER A C 1
ATOM 1970 O O . SER A 1 250 ? -17.572 -6.580 16.904 1.00 97.00 250 SER A O 1
ATOM 1972 N N . PRO A 1 251 ? -16.740 -4.901 18.138 1.00 96.00 251 PRO A N 1
ATOM 1973 C CA . PRO A 1 251 ? -18.056 -4.390 18.542 1.00 96.00 251 PRO A CA 1
ATOM 1974 C C . PRO A 1 251 ? -18.889 -3.848 17.365 1.00 96.00 251 PRO A C 1
ATOM 1976 O O . PRO A 1 251 ? -20.058 -3.502 17.533 1.00 96.00 251 PRO A O 1
ATOM 1979 N N . LEU A 1 252 ? -18.290 -3.746 16.173 1.00 95.94 252 LEU A N 1
ATOM 1980 C CA . LEU A 1 252 ? -18.978 -3.340 14.953 1.00 95.94 252 LEU A CA 1
ATOM 1981 C C . LEU A 1 252 ? -19.772 -4.484 14.317 1.00 95.94 252 LEU A C 1
ATOM 1983 O O . LEU A 1 252 ? -20.678 -4.188 13.549 1.00 95.94 252 LEU A O 1
ATOM 1987 N N . VAL A 1 253 ? -19.479 -5.755 14.626 1.00 96.75 253 VAL A N 1
ATOM 1988 C CA . VAL A 1 253 ? -20.097 -6.920 13.956 1.00 96.75 253 VAL A CA 1
ATOM 1989 C C . VAL A 1 253 ? -21.625 -6.832 13.949 1.00 96.75 253 VAL A C 1
ATOM 1991 O O . VAL A 1 253 ? -22.230 -6.972 12.890 1.00 96.75 253 VAL A O 1
ATOM 1994 N N . ASP A 1 254 ? -22.238 -6.489 15.083 1.00 95.19 254 ASP A N 1
ATOM 1995 C CA . ASP A 1 254 ? -23.701 -6.410 15.217 1.00 95.19 254 ASP A CA 1
ATOM 1996 C C . ASP A 1 254 ? -24.325 -5.162 14.560 1.00 95.19 254 ASP A C 1
ATOM 1998 O O . ASP A 1 254 ? -25.546 -5.042 14.461 1.00 95.19 254 ASP A O 1
ATOM 2002 N N . GLN A 1 255 ? -23.501 -4.206 14.127 1.00 96.12 255 GLN A N 1
ATOM 2003 C CA . GLN A 1 255 ? -23.929 -2.936 13.530 1.00 96.12 255 GLN A CA 1
ATOM 2004 C C . GLN A 1 255 ? -23.768 -2.910 12.007 1.00 96.12 255 GLN A C 1
ATOM 2006 O O . GLN A 1 255 ? -24.250 -1.978 11.357 1.00 96.12 255 GLN A O 1
ATOM 2011 N N . LEU A 1 256 ? -23.044 -3.883 11.456 1.00 96.69 256 LEU A N 1
ATOM 2012 C CA . LEU A 1 256 ? -22.726 -3.980 10.039 1.00 96.69 256 LEU A CA 1
ATOM 2013 C C . LEU A 1 256 ? -23.840 -4.704 9.281 1.00 96.69 256 LEU A C 1
ATOM 2015 O O . LEU A 1 256 ? -24.499 -5.605 9.799 1.00 96.69 256 LEU A O 1
ATOM 2019 N N . LYS A 1 257 ? -24.025 -4.329 8.018 1.00 97.06 257 LYS A N 1
ATOM 2020 C CA . LYS A 1 257 ? -24.975 -4.943 7.083 1.00 97.06 257 LYS A CA 1
ATOM 2021 C C . LYS A 1 257 ? -24.225 -5.556 5.900 1.00 97.06 257 LYS A C 1
ATOM 2023 O O . LYS A 1 257 ? -24.276 -5.004 4.800 1.00 97.06 257 LYS A O 1
ATOM 2028 N N . PRO A 1 258 ? -23.490 -6.659 6.113 1.00 96.44 258 PRO A N 1
ATOM 2029 C CA . PRO A 1 258 ? -22.717 -7.269 5.044 1.00 96.44 258 PRO A CA 1
ATOM 2030 C C . PRO A 1 258 ? -23.633 -7.806 3.924 1.00 96.44 258 PRO A C 1
ATOM 2032 O O . PRO A 1 258 ? -24.782 -8.181 4.194 1.00 96.44 258 PRO A O 1
ATOM 2035 N N . PRO A 1 259 ? -23.148 -7.869 2.671 1.00 96.88 259 PRO A N 1
ATOM 2036 C CA . PRO A 1 259 ? -23.913 -8.427 1.561 1.00 96.88 259 PRO A CA 1
ATOM 2037 C C . PRO A 1 259 ? -24.212 -9.921 1.765 1.00 96.88 259 PRO A C 1
ATOM 2039 O O . PRO A 1 259 ? -23.530 -10.630 2.510 1.00 96.88 259 PRO A O 1
ATOM 2042 N N . ALA A 1 260 ? -25.240 -10.426 1.078 1.00 97.62 260 ALA A N 1
ATOM 2043 C CA . ALA A 1 260 ? -25.587 -11.844 1.130 1.00 97.62 260 ALA A CA 1
ATOM 2044 C C . ALA A 1 260 ? -24.408 -12.714 0.657 1.00 97.62 260 ALA A C 1
ATOM 2046 O O . ALA A 1 260 ? -23.860 -12.488 -0.417 1.00 97.62 260 ALA A O 1
ATOM 2047 N N . GLY A 1 261 ? -24.040 -13.720 1.457 1.00 97.25 261 GLY A N 1
ATOM 2048 C CA . GLY A 1 261 ? -22.901 -14.603 1.180 1.00 97.25 261 GLY A CA 1
ATOM 2049 C C . GLY A 1 261 ? -21.571 -14.150 1.789 1.00 97.25 261 GLY A C 1
ATOM 2050 O O . GLY A 1 261 ? -20.610 -14.910 1.733 1.00 97.25 261 GLY A O 1
ATOM 2051 N N . PHE A 1 262 ? -21.509 -12.967 2.409 1.00 98.31 262 PHE A N 1
ATOM 2052 C CA . PHE A 1 262 ? -20.339 -12.533 3.171 1.00 98.31 262 PHE A CA 1
ATOM 2053 C C . PHE A 1 262 ? -20.089 -13.448 4.376 1.00 98.31 262 PHE A C 1
ATOM 2055 O O . PHE A 1 262 ? -20.989 -13.697 5.182 1.00 98.31 262 PHE A O 1
ATOM 2062 N N . ASP A 1 263 ? -18.849 -13.905 4.527 1.00 98.00 263 ASP A N 1
ATOM 2063 C CA . ASP A 1 263 ? -18.413 -14.748 5.636 1.00 98.00 263 ASP A CA 1
ATOM 2064 C C . ASP A 1 263 ? -17.241 -14.069 6.351 1.00 98.00 263 ASP A C 1
ATOM 2066 O O . ASP A 1 263 ? -16.156 -13.935 5.795 1.00 98.00 263 ASP A O 1
ATOM 2070 N N . ILE A 1 264 ? -17.438 -13.682 7.614 1.00 96.75 264 ILE A N 1
ATOM 2071 C CA . ILE A 1 264 ? -16.436 -12.978 8.436 1.00 96.75 264 ILE A CA 1
ATOM 2072 C C . ILE A 1 264 ? -15.084 -13.712 8.472 1.00 96.75 264 ILE A C 1
ATOM 2074 O O . ILE A 1 264 ? -14.040 -13.071 8.560 1.00 96.75 264 ILE A O 1
ATOM 2078 N N . LYS A 1 265 ? -15.081 -15.048 8.398 1.00 95.50 265 LYS A N 1
ATOM 2079 C CA . LYS A 1 265 ? -13.856 -15.856 8.471 1.00 95.50 265 LYS A CA 1
ATOM 2080 C C . LYS A 1 265 ? -13.180 -16.067 7.120 1.00 95.50 265 LYS A C 1
ATOM 2082 O O . LYS A 1 265 ? -12.040 -16.525 7.101 1.00 95.50 265 LYS A O 1
ATOM 2087 N N . ARG A 1 266 ? -13.886 -15.831 6.011 1.00 97.06 266 ARG A N 1
ATOM 2088 C CA . ARG A 1 266 ? -13.422 -16.192 4.661 1.00 97.06 266 ARG A CA 1
ATOM 2089 C C . ARG A 1 266 ? -13.338 -15.014 3.705 1.00 97.06 266 ARG A C 1
ATOM 2091 O O . ARG A 1 266 ? -12.556 -15.093 2.768 1.00 97.06 266 ARG A O 1
ATOM 2098 N N . THR A 1 267 ? -14.107 -13.954 3.934 1.00 98.44 267 THR A N 1
ATOM 2099 C CA . THR A 1 267 ? -14.195 -12.797 3.046 1.00 98.44 267 THR A CA 1
ATOM 2100 C C . THR A 1 267 ? -13.213 -11.710 3.474 1.00 98.44 267 THR A C 1
ATOM 2102 O O . THR A 1 267 ? -13.426 -11.065 4.506 1.00 98.44 267 THR A O 1
ATOM 2105 N N . PRO A 1 268 ? -12.132 -11.486 2.708 1.00 98.19 268 PRO A N 1
ATOM 2106 C CA . PRO A 1 268 ? -11.147 -10.468 3.037 1.00 98.19 268 PRO A CA 1
ATOM 2107 C C . PRO A 1 268 ? -11.717 -9.063 2.823 1.00 98.19 268 PRO A C 1
ATOM 2109 O O . PRO A 1 268 ? -12.407 -8.791 1.841 1.00 98.19 268 PRO A O 1
ATOM 2112 N N . LEU A 1 269 ? -11.396 -8.154 3.743 1.00 98.44 269 LEU A N 1
ATOM 2113 C CA . LEU A 1 269 ? -11.698 -6.726 3.622 1.00 98.44 269 LEU A CA 1
ATOM 2114 C C . LEU A 1 269 ? -10.633 -6.005 2.803 1.00 98.44 269 LEU A C 1
ATOM 2116 O O . LEU A 1 269 ? -10.937 -5.121 2.011 1.00 98.44 269 LEU A O 1
ATOM 2120 N N . VAL A 1 270 ? -9.373 -6.363 3.026 1.00 98.62 270 VAL A N 1
ATOM 2121 C CA . VAL A 1 270 ? -8.226 -5.787 2.330 1.00 98.62 270 VAL A CA 1
ATOM 2122 C C . VAL A 1 270 ? -7.260 -6.910 2.044 1.00 98.62 270 VAL A C 1
ATOM 2124 O O . VAL A 1 270 ? -6.950 -7.673 2.954 1.00 98.62 270 VAL A O 1
ATOM 2127 N N . THR A 1 271 ? -6.744 -6.981 0.828 1.00 98.44 271 THR A N 1
ATOM 2128 C CA . THR A 1 271 ? -5.722 -7.969 0.492 1.00 98.44 271 THR A CA 1
ATOM 2129 C C . THR A 1 271 ? -4.589 -7.322 -0.251 1.00 98.44 271 THR A C 1
ATOM 2131 O O . THR A 1 271 ? -4.819 -6.595 -1.206 1.00 98.44 271 THR A O 1
ATOM 2134 N N . PHE A 1 272 ? -3.369 -7.622 0.167 1.00 98.06 272 PHE A N 1
ATOM 2135 C CA . PHE A 1 272 ? -2.161 -7.312 -0.565 1.00 98.06 272 PHE A CA 1
ATOM 2136 C C . PHE A 1 272 ? -1.651 -8.547 -1.300 1.00 98.06 272 PHE A C 1
ATOM 2138 O O . PHE A 1 272 ? -1.494 -9.629 -0.725 1.00 98.06 272 PHE A O 1
ATOM 2145 N N . ARG A 1 273 ? -1.358 -8.364 -2.584 1.00 97.06 273 ARG A N 1
ATOM 2146 C CA . ARG A 1 273 ? -0.705 -9.337 -3.445 1.00 97.06 273 ARG A CA 1
ATOM 2147 C C . ARG A 1 273 ? 0.581 -8.728 -3.991 1.00 97.06 273 ARG A C 1
ATOM 2149 O O . ARG A 1 273 ? 0.530 -7.788 -4.785 1.00 97.06 273 ARG A O 1
ATOM 2156 N N . ARG A 1 274 ? 1.725 -9.309 -3.619 1.00 96.12 274 ARG A N 1
ATOM 2157 C CA . ARG A 1 274 ? 3.018 -8.848 -4.121 1.00 96.12 274 ARG A CA 1
ATOM 2158 C C . ARG A 1 274 ? 3.182 -9.163 -5.609 1.00 96.12 274 ARG A C 1
ATOM 2160 O O . ARG A 1 274 ? 3.141 -10.330 -6.004 1.00 96.12 274 ARG A O 1
ATOM 2167 N N . VAL A 1 275 ? 3.318 -8.110 -6.408 1.00 96.69 275 VAL A N 1
ATOM 2168 C CA . VAL A 1 275 ? 3.569 -8.127 -7.852 1.00 96.69 275 VAL A CA 1
ATOM 2169 C C . VAL A 1 275 ? 4.419 -6.900 -8.179 1.00 96.69 275 VAL A C 1
ATOM 2171 O O . VAL A 1 275 ? 3.895 -5.827 -8.466 1.00 96.69 275 VAL A O 1
ATOM 2174 N N . ASP A 1 276 ? 5.735 -7.059 -8.119 1.00 95.75 276 ASP A N 1
ATOM 2175 C CA . ASP A 1 276 ? 6.704 -5.966 -8.179 1.00 95.75 276 ASP A CA 1
ATOM 2176 C C . ASP A 1 276 ? 6.735 -5.280 -9.557 1.00 95.75 276 ASP A C 1
ATOM 2178 O O . ASP A 1 276 ? 7.006 -4.088 -9.629 1.00 95.75 276 ASP A O 1
ATOM 2182 N N . LEU A 1 277 ? 6.446 -5.999 -10.653 1.00 95.38 277 LEU A N 1
ATOM 2183 C CA . LEU A 1 277 ? 6.560 -5.484 -12.031 1.00 95.38 277 LEU A CA 1
ATOM 2184 C C . LEU A 1 277 ? 5.305 -5.714 -12.899 1.00 95.38 277 LEU A C 1
ATOM 2186 O O . LEU A 1 277 ? 5.398 -5.792 -14.122 1.00 95.38 277 LEU A O 1
ATOM 2190 N N . LEU A 1 278 ? 4.117 -5.805 -12.284 1.00 95.38 278 LEU A N 1
ATOM 2191 C CA . LEU A 1 278 ? 2.782 -6.004 -12.907 1.00 95.38 278 LEU A CA 1
ATOM 2192 C C . LEU A 1 278 ? 2.539 -7.319 -13.670 1.00 95.38 278 LEU A C 1
ATOM 2194 O O . LEU A 1 278 ? 1.383 -7.716 -13.828 1.00 95.38 278 LEU A O 1
ATOM 2198 N N . PHE A 1 279 ? 3.589 -7.963 -14.157 1.00 96.75 279 PHE A N 1
ATOM 2199 C CA . PHE A 1 279 ? 3.552 -9.081 -15.095 1.00 96.75 279 PHE A CA 1
ATOM 2200 C C . PHE A 1 279 ? 4.576 -10.131 -14.701 1.00 96.75 279 PHE A C 1
ATOM 2202 O O . PHE A 1 279 ? 5.552 -9.813 -14.025 1.00 96.75 279 PHE A O 1
ATOM 2209 N N . GLU A 1 280 ? 4.402 -11.368 -15.163 1.00 95.75 280 GLU A N 1
ATOM 2210 C CA . GLU A 1 280 ? 5.462 -12.369 -15.037 1.00 95.75 280 GLU A CA 1
ATOM 2211 C C . GLU A 1 280 ? 6.624 -12.096 -16.022 1.00 95.75 280 GLU A C 1
ATOM 2213 O O . GLU A 1 280 ? 6.422 -11.429 -17.043 1.00 95.75 280 GLU A O 1
ATOM 2218 N N . PRO A 1 281 ? 7.845 -12.605 -15.759 1.00 94.69 281 PRO A N 1
ATOM 2219 C CA . PRO A 1 281 ? 9.034 -12.240 -16.534 1.00 94.69 281 PRO A CA 1
ATOM 2220 C C . PRO A 1 281 ? 8.903 -12.425 -18.053 1.00 94.69 281 PRO A C 1
ATOM 2222 O O . PRO A 1 281 ? 9.246 -11.526 -18.816 1.00 94.69 281 PRO A O 1
ATOM 2225 N N . SER A 1 282 ? 8.331 -13.545 -18.503 1.00 95.19 282 SER A N 1
ATOM 2226 C CA . SER A 1 282 ? 8.139 -13.832 -19.931 1.00 95.19 282 SER A CA 1
ATOM 2227 C C . SER A 1 282 ? 7.195 -12.854 -20.629 1.00 95.19 282 SER A C 1
ATOM 2229 O O . SER A 1 282 ? 7.354 -12.580 -21.818 1.00 95.19 282 SER A O 1
ATOM 2231 N N . GLU A 1 283 ? 6.208 -12.317 -19.913 1.00 96.56 283 GLU A N 1
ATOM 2232 C CA . GLU A 1 283 ? 5.289 -11.322 -20.464 1.00 96.56 283 GLU A CA 1
ATOM 2233 C C . GLU A 1 283 ? 5.977 -9.964 -20.623 1.00 96.56 283 GLU A C 1
ATOM 2235 O O . GLU A 1 283 ? 5.766 -9.290 -21.630 1.00 96.56 283 GLU A O 1
ATOM 2240 N N . LEU A 1 284 ? 6.838 -9.585 -19.675 1.00 95.06 284 LEU A N 1
ATOM 2241 C CA . LEU A 1 284 ? 7.643 -8.365 -19.775 1.00 95.06 284 LEU A CA 1
ATOM 2242 C C . LEU A 1 284 ? 8.680 -8.452 -20.893 1.00 95.06 284 LEU A C 1
ATOM 2244 O O . LEU A 1 284 ? 8.848 -7.483 -21.631 1.00 95.06 284 LEU A O 1
ATOM 2248 N N . ASP A 1 285 ? 9.310 -9.612 -21.075 1.00 93.75 285 ASP A N 1
ATOM 2249 C CA . ASP A 1 285 ? 10.221 -9.858 -22.195 1.00 93.75 285 ASP A CA 1
ATOM 2250 C C . ASP A 1 285 ? 9.491 -9.724 -23.541 1.00 93.75 285 ASP A C 1
ATOM 2252 O O . ASP A 1 285 ? 9.986 -9.072 -24.461 1.00 93.75 285 ASP A O 1
ATOM 2256 N N . ALA A 1 286 ? 8.268 -10.255 -23.653 1.00 93.38 286 ALA A N 1
ATOM 2257 C CA . ALA A 1 286 ? 7.450 -10.098 -24.855 1.00 93.38 286 ALA A CA 1
ATOM 2258 C C . ALA A 1 286 ? 7.073 -8.630 -25.122 1.00 93.38 286 ALA A C 1
ATOM 2260 O O . ALA A 1 286 ? 7.121 -8.178 -26.270 1.00 93.38 286 ALA A O 1
ATOM 2261 N N . ILE A 1 287 ? 6.731 -7.871 -24.074 1.00 92.88 287 ILE A N 1
ATOM 2262 C CA . ILE A 1 287 ? 6.464 -6.431 -24.176 1.00 92.88 287 ILE A CA 1
ATOM 2263 C C . ILE A 1 287 ? 7.718 -5.702 -24.662 1.00 92.88 287 ILE A C 1
ATOM 2265 O O . ILE A 1 287 ? 7.644 -4.974 -25.652 1.00 92.88 287 ILE A O 1
ATOM 2269 N N . HIS A 1 288 ? 8.869 -5.953 -24.038 1.00 89.44 288 HIS A N 1
ATOM 2270 C CA . HIS A 1 288 ? 10.148 -5.366 -24.427 1.00 89.44 288 HIS A CA 1
ATOM 2271 C C . HIS A 1 288 ? 10.473 -5.635 -25.900 1.00 89.44 288 HIS A C 1
ATOM 2273 O O . HIS A 1 288 ? 10.691 -4.702 -26.670 1.00 89.44 288 HIS A O 1
ATOM 2279 N N . LEU A 1 289 ? 10.412 -6.894 -26.334 1.00 88.75 289 LEU A N 1
ATOM 2280 C CA . LEU A 1 289 ? 10.676 -7.272 -27.722 1.00 88.75 289 LEU A CA 1
ATOM 2281 C C . LEU A 1 289 ? 9.711 -6.600 -28.710 1.00 88.75 289 LEU A C 1
ATOM 2283 O O . LEU A 1 289 ? 10.126 -6.190 -29.797 1.00 88.75 289 LEU A O 1
ATOM 2287 N N . SER A 1 290 ? 8.440 -6.429 -28.330 1.00 89.19 290 SER A N 1
ATOM 2288 C CA . SER A 1 290 ? 7.442 -5.753 -29.169 1.00 89.19 290 SER A CA 1
ATOM 2289 C C . SER A 1 290 ? 7.743 -4.266 -29.393 1.00 89.19 290 SER A C 1
ATOM 2291 O O . SER A 1 290 ? 7.391 -3.720 -30.439 1.00 89.19 290 SER A O 1
ATOM 2293 N N . MET A 1 291 ? 8.451 -3.618 -28.461 1.00 86.38 291 MET A N 1
ATOM 2294 C CA . MET A 1 291 ? 8.896 -2.226 -28.599 1.00 86.38 291 MET A CA 1
ATOM 2295 C C . MET A 1 291 ? 10.049 -2.073 -29.601 1.00 86.38 291 MET A C 1
ATOM 2297 O O . MET A 1 291 ? 10.326 -0.962 -30.058 1.00 86.38 291 MET A O 1
ATOM 2301 N N . HIS A 1 292 ? 10.727 -3.171 -29.943 1.00 80.50 292 HIS A N 1
ATOM 2302 C CA . HIS A 1 292 ? 12.002 -3.169 -30.650 1.00 80.50 292 HIS A CA 1
ATOM 2303 C C . HIS A 1 292 ? 11.980 -3.989 -31.949 1.00 80.50 292 HIS A C 1
ATOM 2305 O O . HIS A 1 292 ? 12.970 -4.645 -32.229 1.00 80.50 292 HIS A O 1
ATOM 2311 N N . ASN A 1 293 ? 10.890 -3.955 -32.739 1.00 66.19 293 ASN A N 1
ATOM 2312 C CA . ASN A 1 293 ? 10.765 -4.430 -34.143 1.00 66.19 293 ASN A CA 1
ATOM 2313 C C . ASN A 1 293 ? 11.840 -5.433 -34.639 1.00 66.19 293 ASN A C 1
ATOM 2315 O O . ASN A 1 293 ? 12.492 -5.195 -35.655 1.00 66.19 293 ASN A O 1
ATOM 2319 N N . SER A 1 294 ? 12.035 -6.544 -33.920 1.00 56.16 294 SER A N 1
ATOM 2320 C CA . SER A 1 294 ? 13.025 -7.584 -34.242 1.00 56.16 294 SER A CA 1
ATOM 2321 C C . SER A 1 294 ? 14.454 -7.068 -34.512 1.00 56.16 294 SER A C 1
ATOM 2323 O O . SER A 1 294 ? 15.145 -7.595 -35.379 1.00 56.16 294 SER A O 1
ATOM 2325 N N . SER A 1 295 ? 14.905 -6.025 -33.808 1.00 58.97 295 SER A N 1
ATOM 2326 C CA . SER A 1 295 ? 16.305 -5.595 -33.855 1.00 58.97 295 SER A CA 1
ATOM 2327 C C . SER A 1 295 ? 17.163 -6.548 -33.027 1.00 58.97 295 SER A C 1
ATOM 2329 O O . SER A 1 295 ? 16.981 -6.629 -31.814 1.00 58.97 295 SER A O 1
ATOM 2331 N N . ASP A 1 296 ? 18.161 -7.185 -33.644 1.00 60.88 296 ASP A N 1
ATOM 2332 C CA . ASP A 1 296 ? 19.155 -8.036 -32.959 1.00 60.88 296 ASP A CA 1
ATOM 2333 C C . ASP A 1 296 ? 20.017 -7.268 -31.928 1.00 60.88 296 ASP A C 1
ATOM 2335 O O . ASP A 1 296 ? 20.896 -7.834 -31.281 1.00 60.88 296 ASP A O 1
ATOM 2339 N N . SER A 1 297 ? 19.810 -5.954 -31.790 1.00 71.94 297 SER A N 1
ATOM 2340 C CA . SER A 1 297 ? 20.592 -5.074 -30.924 1.00 71.94 297 SER A CA 1
ATOM 2341 C C . SER A 1 297 ? 20.094 -4.979 -29.480 1.00 71.94 297 SER A C 1
ATOM 2343 O O . SER A 1 297 ? 20.763 -4.319 -28.686 1.00 71.94 297 SER A O 1
ATOM 2345 N N . VAL A 1 298 ? 18.924 -5.539 -29.141 1.00 77.81 298 VAL A N 1
ATOM 2346 C CA . VAL A 1 298 ? 18.386 -5.504 -27.768 1.00 77.81 298 VAL A CA 1
ATOM 2347 C C . VAL A 1 298 ? 18.412 -6.891 -27.120 1.00 77.81 298 VAL A C 1
ATOM 2349 O O . VAL A 1 298 ? 18.230 -7.890 -27.821 1.00 77.81 298 VAL A O 1
ATOM 2352 N N . PRO A 1 299 ? 18.648 -6.988 -25.799 1.00 83.69 299 PRO A N 1
ATOM 2353 C CA . PRO A 1 299 ? 18.581 -8.259 -25.089 1.00 83.69 299 PRO A CA 1
ATOM 2354 C C . PRO A 1 299 ? 17.227 -8.949 -25.280 1.00 83.69 299 PRO A C 1
ATOM 2356 O O . PRO A 1 299 ? 16.177 -8.315 -25.240 1.00 83.69 299 PRO A O 1
ATOM 2359 N N . SER A 1 300 ? 17.236 -10.275 -25.430 1.00 85.88 300 SER A N 1
ATOM 2360 C CA . SER A 1 300 ? 15.994 -11.053 -25.532 1.00 85.88 300 SER A CA 1
ATOM 2361 C C . SER A 1 300 ? 15.223 -11.147 -24.215 1.00 85.88 300 SER A C 1
ATOM 2363 O O . SER A 1 300 ? 14.099 -11.638 -24.207 1.00 85.88 300 SER A O 1
ATOM 2365 N N . THR A 1 301 ? 15.840 -10.722 -23.112 1.00 89.62 301 THR A N 1
ATOM 2366 C CA . THR A 1 301 ? 15.232 -10.682 -21.788 1.00 89.62 301 THR A CA 1
ATOM 2367 C C . THR A 1 301 ? 15.623 -9.409 -21.050 1.00 89.62 301 THR A C 1
ATOM 2369 O O . THR A 1 301 ? 16.757 -8.932 -21.150 1.00 89.62 301 THR A O 1
ATOM 2372 N N . LEU A 1 302 ? 14.676 -8.864 -20.293 1.00 89.44 302 LEU A N 1
ATOM 2373 C CA . LEU A 1 302 ? 14.892 -7.761 -19.369 1.00 89.44 302 LEU A CA 1
ATOM 2374 C C . LEU A 1 302 ? 15.637 -8.200 -18.105 1.00 89.44 302 LEU A C 1
ATOM 2376 O O . LEU A 1 302 ? 16.247 -7.363 -17.434 1.00 89.44 302 LEU A O 1
ATOM 2380 N N . PHE A 1 303 ? 15.599 -9.495 -17.791 1.00 91.44 303 PHE A N 1
ATOM 2381 C CA . PHE A 1 303 ? 16.134 -10.068 -16.565 1.00 91.44 303 PHE A CA 1
ATOM 2382 C C . PHE A 1 303 ? 17.511 -10.683 -16.822 1.00 91.44 303 PHE A C 1
ATOM 2384 O O . PHE A 1 303 ? 17.701 -11.495 -17.723 1.00 91.44 303 PHE A O 1
ATOM 2391 N N . GLY A 1 304 ? 18.499 -10.292 -16.019 1.00 82.06 304 GLY A N 1
ATOM 2392 C CA . GLY A 1 304 ? 19.868 -10.799 -16.107 1.00 82.06 304 GLY A CA 1
ATOM 2393 C C . GLY A 1 304 ? 20.281 -11.583 -14.858 1.00 82.06 304 GLY A C 1
ATOM 2394 O O . GLY A 1 304 ? 19.586 -11.527 -13.847 1.00 82.06 304 GLY A O 1
ATOM 2395 N N . PRO A 1 305 ? 21.445 -12.258 -14.879 1.00 81.62 305 PRO A N 1
ATOM 2396 C CA . PRO A 1 305 ? 21.990 -12.961 -13.711 1.00 81.62 305 PRO A CA 1
ATOM 2397 C C . PRO A 1 305 ? 22.194 -12.074 -12.471 1.00 81.62 305 PRO A C 1
ATOM 2399 O O . PRO A 1 305 ? 22.223 -12.581 -11.356 1.00 81.62 305 PRO A O 1
ATOM 2402 N N . GLU A 1 306 ? 22.340 -10.762 -12.671 1.00 81.38 306 GLU A N 1
ATOM 2403 C CA . GLU A 1 306 ? 22.516 -9.758 -11.613 1.00 81.38 306 GLU A CA 1
ATOM 2404 C C . GLU A 1 306 ? 21.225 -8.981 -11.305 1.00 81.38 306 GLU A C 1
ATOM 2406 O O . GLU A 1 306 ? 21.262 -7.990 -10.576 1.00 81.38 306 GLU A O 1
ATOM 2411 N N . ALA A 1 307 ? 20.086 -9.387 -11.878 1.00 86.00 307 ALA A N 1
ATOM 2412 C CA . ALA A 1 307 ? 18.820 -8.724 -11.610 1.00 86.00 307 ALA A CA 1
ATOM 2413 C C . ALA A 1 307 ? 18.456 -8.852 -10.127 1.00 86.00 307 ALA A C 1
ATOM 2415 O O . ALA A 1 307 ? 18.537 -9.931 -9.536 1.00 86.00 307 ALA A O 1
ATOM 2416 N N . SER A 1 308 ? 18.032 -7.736 -9.538 1.00 86.81 308 SER A N 1
ATOM 2417 C CA . SER A 1 308 ? 17.484 -7.731 -8.185 1.00 86.81 308 SER A CA 1
ATOM 2418 C C . SER A 1 308 ? 16.274 -8.657 -8.101 1.00 86.81 308 SER A C 1
ATOM 2420 O O . SER A 1 308 ? 15.494 -8.772 -9.051 1.00 86.81 308 SER A O 1
ATOM 2422 N N . GLU A 1 309 ? 16.115 -9.309 -6.950 1.00 88.62 309 GLU A N 1
ATOM 2423 C CA . GLU A 1 309 ? 14.962 -10.165 -6.699 1.00 88.62 309 GLU A CA 1
ATOM 2424 C C . GLU A 1 309 ? 13.663 -9.380 -6.927 1.00 88.62 309 GLU A C 1
ATOM 2426 O O . GLU A 1 309 ? 13.506 -8.247 -6.461 1.00 88.62 309 GLU A O 1
ATOM 2431 N N . SER A 1 310 ? 12.741 -9.991 -7.667 1.00 91.44 310 SER A N 1
ATOM 2432 C CA . SER A 1 310 ? 11.404 -9.455 -7.885 1.00 91.44 310 SER A CA 1
ATOM 2433 C C . SER A 1 310 ? 10.375 -10.575 -7.869 1.00 91.44 310 SER A C 1
ATOM 2435 O O . SER A 1 310 ? 10.616 -11.687 -8.346 1.00 91.44 310 SER A O 1
ATOM 2437 N N . TYR A 1 311 ? 9.213 -10.268 -7.310 1.00 93.88 311 TYR A N 1
ATOM 2438 C CA . TYR A 1 311 ? 8.099 -11.189 -7.163 1.00 93.88 311 TYR A CA 1
ATOM 2439 C C . TYR A 1 311 ? 7.013 -10.799 -8.145 1.00 93.88 311 TYR A C 1
ATOM 2441 O O . TYR A 1 311 ? 6.427 -9.728 -8.047 1.00 93.88 311 TYR A O 1
ATOM 2449 N N . ASN A 1 312 ? 6.756 -11.667 -9.112 1.00 94.56 312 ASN A N 1
ATOM 2450 C CA . ASN A 1 312 ? 6.007 -11.314 -10.305 1.00 94.56 312 ASN A CA 1
ATOM 2451 C C . ASN A 1 312 ? 4.898 -12.330 -10.572 1.00 94.56 312 ASN A C 1
ATOM 2453 O O . ASN A 1 312 ? 5.037 -13.521 -10.289 1.00 94.56 312 ASN A O 1
ATOM 2457 N N . LEU A 1 313 ? 3.780 -11.855 -11.115 1.00 95.75 313 LEU A N 1
ATOM 2458 C CA . LEU A 1 313 ? 2.602 -12.667 -11.382 1.00 95.75 313 LEU A CA 1
ATOM 2459 C C . LEU A 1 313 ? 1.872 -12.118 -12.606 1.00 95.75 313 LEU A C 1
ATOM 2461 O O . LEU A 1 313 ? 1.731 -10.906 -12.735 1.00 95.75 313 LEU A O 1
ATOM 2465 N N . SER A 1 314 ? 1.378 -13.005 -13.469 1.00 96.50 314 SER A N 1
ATOM 2466 C CA . SER A 1 314 ? 0.571 -12.598 -14.621 1.00 96.50 314 SER A CA 1
ATOM 2467 C C . SER A 1 314 ? -0.724 -11.878 -14.200 1.00 96.50 314 SER A C 1
ATOM 2469 O O . SER A 1 314 ? -1.361 -12.319 -13.229 1.00 96.50 314 SER A O 1
ATOM 2471 N N . PRO A 1 315 ? -1.155 -10.831 -14.937 1.00 96.62 315 PRO A N 1
ATOM 2472 C CA . PRO A 1 315 ? -2.416 -10.132 -14.704 1.00 96.62 315 PRO A CA 1
ATOM 2473 C C . PRO A 1 315 ? -3.627 -11.034 -14.571 1.00 96.62 315 PRO A C 1
ATOM 2475 O O . PRO A 1 315 ? -4.402 -10.878 -13.632 1.00 96.62 315 PRO A O 1
ATOM 2478 N N . ASP A 1 316 ? -3.737 -12.045 -15.427 1.00 94.81 316 ASP A N 1
ATOM 2479 C CA . ASP A 1 316 ? -4.889 -12.946 -15.450 1.00 94.81 316 ASP A CA 1
ATOM 2480 C C . ASP A 1 316 ? -5.080 -13.650 -14.095 1.00 94.81 316 ASP A C 1
ATOM 2482 O O . ASP A 1 316 ? -6.204 -13.854 -13.632 1.00 94.81 316 ASP A O 1
ATOM 2486 N N . LYS A 1 317 ? -3.976 -13.962 -13.400 1.00 95.75 317 LYS A N 1
ATOM 2487 C CA . LYS A 1 317 ? -4.027 -14.611 -12.087 1.00 95.75 317 LYS A CA 1
ATOM 2488 C C . LYS A 1 317 ? -4.554 -13.667 -11.015 1.00 95.75 317 LYS A C 1
ATOM 2490 O O . LYS A 1 317 ? -5.470 -14.047 -10.292 1.00 95.75 317 LYS A O 1
ATOM 2495 N N . TYR A 1 318 ? -4.016 -12.456 -10.881 1.00 95.75 318 TYR A N 1
ATOM 2496 C CA . TYR A 1 318 ? -4.494 -11.556 -9.826 1.00 95.75 318 TYR A CA 1
ATOM 2497 C C . TYR A 1 318 ? -5.817 -10.864 -10.173 1.00 95.75 318 TYR A C 1
ATOM 2499 O O . TYR A 1 318 ? -6.573 -10.552 -9.258 1.00 95.75 318 TYR A O 1
ATOM 2507 N N . PHE A 1 319 ? -6.175 -10.718 -11.450 1.00 95.88 319 PHE A N 1
ATOM 2508 C CA . PHE A 1 319 ? -7.531 -10.329 -11.841 1.00 95.88 319 PHE A CA 1
ATOM 2509 C C . PHE A 1 319 ? -8.557 -11.389 -11.447 1.00 95.88 319 PHE A C 1
ATOM 2511 O O . PHE A 1 319 ? -9.600 -11.026 -10.916 1.00 95.88 319 PHE A O 1
ATOM 2518 N N . SER A 1 320 ? -8.243 -12.684 -11.578 1.00 95.56 320 SER A N 1
ATOM 2519 C CA . SER A 1 320 ? -9.142 -13.743 -11.091 1.00 95.56 320 SER A CA 1
ATOM 2520 C C . SER A 1 320 ? -9.360 -13.712 -9.571 1.00 95.56 320 SER A C 1
ATOM 2522 O O . SER A 1 320 ? -10.426 -14.091 -9.097 1.00 95.56 320 SER A O 1
ATOM 2524 N N . ILE A 1 321 ? -8.376 -13.229 -8.799 1.00 95.75 321 ILE A N 1
ATOM 2525 C CA . ILE A 1 321 ? -8.515 -13.010 -7.349 1.00 95.75 321 ILE A CA 1
ATOM 2526 C C . ILE A 1 321 ? -9.404 -11.792 -7.085 1.00 95.75 321 ILE A C 1
ATOM 2528 O O . ILE A 1 321 ? -10.279 -11.846 -6.224 1.00 95.75 321 ILE A O 1
ATOM 2532 N N . PHE A 1 322 ? -9.184 -10.702 -7.824 1.00 96.50 322 PHE A N 1
ATOM 2533 C CA . PHE A 1 322 ? -9.961 -9.470 -7.698 1.00 96.50 322 PHE A CA 1
ATOM 2534 C C . PHE A 1 322 ? -11.453 -9.687 -7.986 1.00 96.50 322 PHE A C 1
ATOM 2536 O O . PHE A 1 322 ? -12.294 -9.148 -7.273 1.00 96.50 322 PHE A O 1
ATOM 2543 N N . THR A 1 323 ? -11.777 -10.490 -9.002 1.00 95.62 323 THR A N 1
ATOM 2544 C CA . THR A 1 323 ? -13.153 -10.724 -9.467 1.00 95.62 323 THR A CA 1
ATOM 2545 C C . THR A 1 323 ? -13.793 -11.995 -8.909 1.00 95.62 323 THR A C 1
ATOM 2547 O O . THR A 1 323 ? -14.896 -12.358 -9.325 1.00 95.62 323 THR A O 1
ATOM 2550 N N . ALA A 1 324 ? -13.131 -12.687 -7.975 1.00 96.62 324 ALA A N 1
ATOM 2551 C CA . ALA A 1 324 ? -13.713 -13.856 -7.328 1.00 96.62 324 ALA A CA 1
ATOM 2552 C C . ALA A 1 324 ? -15.042 -13.485 -6.629 1.00 96.62 324 ALA A C 1
ATOM 2554 O O . ALA A 1 324 ? -15.186 -12.377 -6.106 1.00 96.62 324 ALA A O 1
ATOM 2555 N N . PRO A 1 325 ? -16.045 -14.377 -6.627 1.00 96.62 325 PRO A N 1
ATOM 2556 C CA . PRO A 1 325 ? -17.307 -14.100 -5.958 1.00 96.62 325 PRO A CA 1
ATOM 2557 C C . PRO A 1 325 ? -17.163 -14.202 -4.435 1.00 96.62 325 PRO A C 1
ATOM 2559 O O . PRO A 1 325 ? -16.186 -14.732 -3.905 1.00 96.62 325 PRO A O 1
ATOM 2562 N N . LEU A 1 326 ? -18.196 -13.754 -3.723 1.00 97.25 326 LEU A N 1
ATOM 2563 C CA . LEU A 1 326 ? -18.372 -14.095 -2.317 1.00 97.25 326 LEU A CA 1
ATOM 2564 C C . LEU A 1 326 ? -18.496 -15.624 -2.142 1.00 97.25 326 LEU A C 1
ATOM 2566 O O . LEU A 1 326 ? -19.178 -16.267 -2.947 1.00 97.25 326 LEU A O 1
ATOM 2570 N N . PRO A 1 327 ? -17.949 -16.196 -1.051 1.00 97.62 327 PRO A N 1
ATOM 2571 C CA . PRO A 1 327 ? -17.244 -15.518 0.040 1.00 97.62 327 PRO A CA 1
ATOM 2572 C C . PRO A 1 327 ? -15.748 -15.270 -0.208 1.00 97.62 327 PRO A C 1
ATOM 2574 O O . PRO A 1 327 ? -15.112 -14.678 0.660 1.00 97.62 327 PRO A O 1
ATOM 2577 N N . GLU A 1 328 ? -15.168 -15.729 -1.318 1.00 96.81 328 GLU A N 1
ATOM 2578 C CA . GLU A 1 328 ? -13.724 -15.656 -1.584 1.00 96.81 328 GLU A CA 1
ATOM 2579 C C . GLU A 1 328 ? -13.215 -14.221 -1.795 1.00 96.81 328 GLU A C 1
ATOM 2581 O O . GLU A 1 328 ? -12.094 -13.905 -1.393 1.00 96.81 328 GLU A O 1
ATOM 2586 N N . ALA A 1 329 ? -14.035 -13.345 -2.375 1.00 94.62 329 ALA A N 1
ATOM 2587 C CA . ALA A 1 329 ? -13.756 -11.919 -2.468 1.00 94.62 329 ALA A CA 1
ATOM 2588 C C . ALA A 1 329 ? -15.037 -11.074 -2.450 1.00 94.62 329 ALA A C 1
ATOM 2590 O O . ALA A 1 329 ? -16.127 -11.517 -2.804 1.00 94.62 329 ALA A O 1
ATOM 2591 N N . ASN A 1 330 ? -14.881 -9.827 -2.008 1.00 96.06 330 ASN A N 1
ATOM 2592 C CA . ASN A 1 330 ? -15.906 -8.783 -2.042 1.00 96.06 330 ASN A CA 1
ATOM 2593 C C . ASN A 1 330 ? -15.290 -7.464 -2.532 1.00 96.06 330 ASN A C 1
ATOM 2595 O O . ASN A 1 330 ? -15.646 -6.399 -2.038 1.00 96.06 330 ASN A O 1
ATOM 2599 N N . TYR A 1 331 ? -14.256 -7.516 -3.378 1.00 97.00 331 TYR A N 1
ATOM 2600 C CA . TYR A 1 331 ? -13.489 -6.319 -3.706 1.00 97.00 331 TYR A CA 1
ATOM 2601 C C . TYR A 1 331 ? -14.257 -5.403 -4.653 1.00 97.00 331 TYR A C 1
ATOM 2603 O O . TYR A 1 331 ? -14.813 -5.845 -5.653 1.00 97.00 331 TYR A O 1
ATOM 2611 N N . GLN A 1 332 ? -14.219 -4.108 -4.356 1.00 94.44 332 GLN A N 1
ATOM 2612 C CA . GLN A 1 332 ? -14.780 -3.062 -5.211 1.00 94.44 332 GLN A CA 1
ATOM 2613 C C . GLN A 1 332 ? -13.702 -2.103 -5.728 1.00 94.44 332 GLN A C 1
ATOM 2615 O O . GLN A 1 332 ? -13.9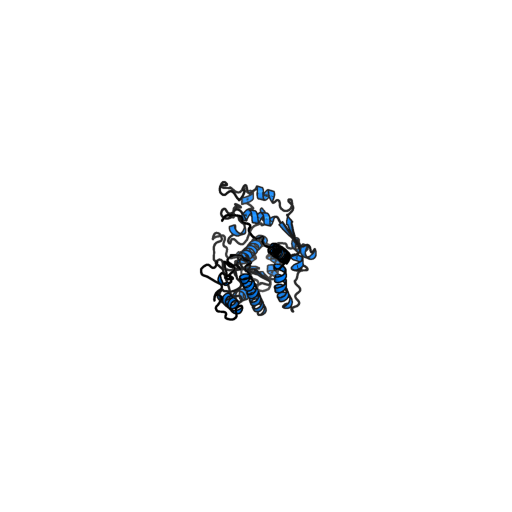29 -1.377 -6.698 1.00 94.44 332 GLN A O 1
ATOM 2620 N N . VAL A 1 333 ? -12.521 -2.111 -5.100 1.00 94.56 333 VAL A N 1
ATOM 2621 C CA . VAL A 1 333 ? -11.394 -1.239 -5.440 1.00 94.56 333 VAL A CA 1
ATOM 2622 C C . VAL A 1 333 ? -10.150 -2.081 -5.696 1.00 94.56 333 VAL A C 1
ATOM 2624 O O . VAL A 1 333 ? -9.749 -2.875 -4.847 1.00 94.56 333 VAL A O 1
ATOM 2627 N N . LEU A 1 334 ? -9.525 -1.866 -6.854 1.00 95.56 334 LEU A N 1
ATOM 2628 C CA . LEU A 1 334 ? -8.191 -2.359 -7.187 1.00 95.56 334 LEU A CA 1
ATOM 2629 C C . LEU A 1 334 ? -7.200 -1.191 -7.080 1.00 95.56 334 LEU A C 1
ATOM 2631 O O . LEU A 1 334 ? -7.328 -0.203 -7.801 1.00 95.56 334 LEU A O 1
ATOM 2635 N N . LEU A 1 335 ? -6.213 -1.308 -6.194 1.00 95.25 335 LEU A N 1
ATOM 2636 C CA . LEU A 1 335 ? -5.112 -0.356 -6.043 1.00 95.25 335 LEU A CA 1
ATOM 2637 C C . LEU A 1 335 ? -3.831 -0.993 -6.568 1.00 95.25 335 LEU A C 1
ATOM 2639 O O . LEU A 1 335 ? -3.477 -2.091 -6.147 1.00 95.25 335 LEU A O 1
ATOM 2643 N N . VAL A 1 336 ? -3.126 -0.306 -7.468 1.00 95.31 336 VAL A N 1
ATOM 2644 C CA . VAL A 1 336 ? -1.920 -0.844 -8.108 1.00 95.31 336 VAL A CA 1
ATOM 2645 C C . VAL A 1 336 ? -0.756 0.128 -7.969 1.00 95.31 336 VAL A C 1
ATOM 2647 O O . VAL A 1 336 ? -0.879 1.286 -8.364 1.00 95.31 336 VAL A O 1
ATOM 2650 N N . SER A 1 337 ? 0.377 -0.335 -7.434 1.00 93.88 337 SER A N 1
ATOM 2651 C CA . SER A 1 337 ? 1.606 0.464 -7.327 1.00 93.88 337 SER A CA 1
ATOM 2652 C C . SER A 1 337 ? 2.864 -0.411 -7.360 1.00 93.88 337 SER A C 1
ATOM 2654 O O . SER A 1 337 ? 3.095 -1.232 -6.480 1.00 93.88 337 SER A O 1
ATOM 2656 N N . THR A 1 338 ? 3.700 -0.225 -8.382 1.00 92.81 338 THR A N 1
ATOM 2657 C CA . THR A 1 338 ? 4.862 -1.094 -8.672 1.00 92.81 338 THR A CA 1
ATOM 2658 C C . THR A 1 338 ? 6.179 -0.339 -8.846 1.00 92.81 338 THR A C 1
ATOM 2660 O O . THR A 1 338 ? 7.195 -0.923 -9.214 1.00 92.81 338 THR A O 1
ATOM 2663 N N . ALA A 1 339 ? 6.167 0.981 -8.636 1.00 84.31 339 ALA A N 1
ATOM 2664 C CA . ALA A 1 339 ? 7.242 1.895 -9.024 1.00 84.31 339 ALA A CA 1
ATOM 2665 C C . ALA A 1 339 ? 8.619 1.564 -8.412 1.00 84.31 339 ALA A C 1
ATOM 2667 O O . ALA A 1 339 ? 9.638 1.867 -9.031 1.00 84.31 339 ALA A O 1
ATOM 2668 N N . GLY A 1 340 ? 8.669 0.934 -7.236 1.00 86.12 340 GLY A N 1
ATOM 2669 C CA . GLY A 1 340 ? 9.895 0.671 -6.484 1.00 86.12 340 GLY A CA 1
ATOM 2670 C C . GLY A 1 340 ? 10.862 -0.295 -7.168 1.00 86.12 340 GLY A C 1
ATOM 2671 O O . GLY A 1 340 ? 12.063 -0.228 -6.913 1.00 86.12 340 GLY A O 1
ATOM 2672 N N . HIS A 1 341 ? 10.375 -1.151 -8.073 1.00 90.06 341 HIS A N 1
ATOM 2673 C CA . HIS A 1 341 ? 11.216 -2.120 -8.783 1.00 90.06 341 HIS A CA 1
ATOM 2674 C C . HIS A 1 341 ? 11.496 -1.761 -10.244 1.00 90.06 341 HIS A C 1
ATOM 2676 O O . HIS A 1 341 ? 12.309 -2.443 -10.866 1.00 90.06 341 HIS A O 1
ATOM 2682 N N . TRP A 1 342 ? 10.930 -0.683 -10.795 1.00 90.88 342 TRP A N 1
ATOM 2683 C CA . TRP A 1 342 ? 11.263 -0.215 -12.149 1.00 90.88 342 TRP A CA 1
ATOM 2684 C C . TRP A 1 342 ? 12.604 0.521 -12.151 1.00 90.88 342 TRP A C 1
ATOM 2686 O O . TRP A 1 342 ? 12.683 1.744 -12.235 1.00 90.88 342 TRP A O 1
ATOM 2696 N N . THR A 1 343 ? 13.684 -0.248 -12.041 1.00 88.25 343 THR A N 1
ATOM 2697 C CA . THR A 1 343 ? 15.061 0.247 -11.994 1.00 88.25 343 THR A CA 1
ATOM 2698 C C . THR A 1 343 ? 15.947 -0.567 -12.929 1.00 88.25 343 THR A C 1
ATOM 2700 O O . THR A 1 343 ? 15.620 -1.698 -13.291 1.00 88.25 343 THR A O 1
ATOM 2703 N N . THR A 1 344 ? 17.114 -0.035 -13.285 1.00 85.62 344 THR A N 1
ATOM 2704 C CA . THR A 1 344 ? 18.120 -0.796 -14.045 1.00 85.62 344 THR A CA 1
ATOM 2705 C C . THR A 1 344 ? 18.707 -1.967 -13.250 1.00 85.62 344 THR A C 1
ATOM 2707 O O . THR A 1 344 ? 19.311 -2.850 -13.850 1.00 85.62 344 THR A O 1
ATOM 2710 N N . ALA A 1 345 ? 18.558 -1.984 -11.919 1.00 86.81 345 ALA A N 1
ATOM 2711 C CA . ALA A 1 345 ? 18.999 -3.093 -11.079 1.00 86.81 345 ALA A CA 1
ATOM 2712 C C . ALA A 1 345 ? 18.037 -4.286 -11.173 1.00 86.81 345 ALA A C 1
ATOM 2714 O O . ALA A 1 345 ? 18.483 -5.426 -11.217 1.00 86.81 345 ALA A O 1
ATOM 2715 N N . SER A 1 346 ? 16.727 -4.042 -11.243 1.00 88.56 346 SER A N 1
ATOM 2716 C CA . SER A 1 346 ? 15.731 -5.102 -11.456 1.00 88.56 346 SER A CA 1
ATOM 2717 C C . SER A 1 346 ? 15.624 -5.513 -12.926 1.00 88.56 346 SER A C 1
ATOM 2719 O O . SER A 1 346 ? 15.367 -6.675 -13.225 1.00 88.56 346 SER A O 1
ATOM 2721 N N . LEU A 1 347 ? 15.814 -4.557 -13.842 1.00 90.44 347 LEU A N 1
ATOM 2722 C CA . LEU A 1 347 ? 15.645 -4.724 -15.288 1.00 90.44 347 LEU A CA 1
ATOM 2723 C C . LEU A 1 347 ? 16.937 -4.355 -16.039 1.00 90.44 347 LEU A C 1
ATOM 2725 O O . LEU A 1 347 ? 16.950 -3.392 -16.813 1.00 90.44 347 LEU A O 1
ATOM 2729 N N . PRO A 1 348 ? 18.050 -5.082 -15.835 1.00 87.44 348 PRO A N 1
ATOM 2730 C CA . PRO A 1 348 ? 19.319 -4.759 -16.485 1.00 87.44 348 PRO A CA 1
ATOM 2731 C C . PRO A 1 348 ? 19.241 -4.820 -18.017 1.00 87.44 348 PRO A C 1
ATOM 2733 O O . PRO A 1 348 ? 19.956 -4.075 -18.685 1.00 87.44 348 PRO A O 1
ATOM 2736 N N . GLY A 1 349 ? 18.352 -5.642 -18.587 1.00 86.19 349 GLY A N 1
ATOM 2737 C CA . GLY A 1 349 ? 18.140 -5.715 -20.037 1.00 86.19 349 GLY A CA 1
ATOM 2738 C C . GLY A 1 349 ? 17.429 -4.493 -20.631 1.00 86.19 349 GLY A C 1
ATOM 2739 O O . GLY A 1 349 ? 17.548 -4.248 -21.827 1.00 86.19 349 GLY A O 1
ATOM 2740 N N . ALA A 1 350 ? 16.760 -3.676 -19.806 1.00 83.25 350 ALA A N 1
ATOM 2741 C CA . ALA A 1 350 ? 16.169 -2.407 -20.239 1.00 83.25 350 ALA A CA 1
ATOM 2742 C C . ALA A 1 350 ? 17.201 -1.272 -20.348 1.00 83.25 350 ALA A C 1
ATOM 2744 O O . ALA A 1 350 ? 16.842 -0.168 -20.745 1.00 83.25 350 ALA A O 1
ATOM 2745 N N . ARG A 1 351 ? 18.460 -1.486 -19.950 1.00 73.44 351 ARG A N 1
ATOM 2746 C CA . ARG A 1 351 ? 19.477 -0.433 -19.887 1.00 73.44 351 ARG A CA 1
ATOM 2747 C C . ARG A 1 351 ? 19.918 0.010 -21.283 1.00 73.44 351 ARG A C 1
ATOM 2749 O O . ARG A 1 351 ? 20.270 -0.810 -22.126 1.00 73.44 351 ARG A O 1
ATOM 2756 N N . ASP A 1 352 ? 19.986 1.323 -21.494 1.00 66.00 352 ASP A N 1
ATOM 2757 C CA . ASP A 1 352 ? 20.687 1.890 -22.649 1.00 66.00 352 ASP A CA 1
ATOM 2758 C C . ASP A 1 352 ? 22.196 1.592 -22.516 1.00 66.00 352 ASP A C 1
ATOM 2760 O O . ASP A 1 352 ? 22.794 1.995 -21.514 1.00 66.00 352 ASP A O 1
ATOM 2764 N N . PRO A 1 353 ? 22.846 0.925 -23.491 1.00 60.91 353 PRO A N 1
ATOM 2765 C CA . PRO A 1 353 ? 24.278 0.618 -23.430 1.00 60.91 353 PRO A CA 1
ATOM 2766 C C . PRO A 1 353 ? 25.180 1.846 -23.229 1.00 60.91 353 PRO A C 1
ATOM 2768 O O . PRO A 1 353 ? 26.319 1.706 -22.782 1.00 60.91 353 PRO A O 1
ATOM 2771 N N . SER A 1 354 ? 24.691 3.042 -23.572 1.00 57.97 354 SER A N 1
ATOM 2772 C CA . SER A 1 354 ? 25.406 4.310 -23.417 1.00 57.97 354 SER A CA 1
ATOM 2773 C C . SER A 1 354 ? 25.197 5.000 -22.061 1.00 57.97 354 SER A C 1
ATOM 2775 O O . SER A 1 354 ? 25.968 5.901 -21.723 1.00 57.97 354 SER A O 1
ATOM 2777 N N . ASP A 1 355 ? 24.222 4.562 -21.256 1.00 57.34 355 ASP A N 1
ATOM 2778 C CA . ASP A 1 355 ? 23.963 5.079 -19.911 1.00 57.34 355 ASP A CA 1
ATOM 2779 C C . ASP A 1 355 ? 24.404 4.059 -18.856 1.00 57.34 355 ASP A C 1
ATOM 2781 O O . ASP A 1 355 ? 23.806 2.994 -18.662 1.00 57.34 355 ASP A O 1
ATOM 2785 N N . LEU A 1 356 ? 25.511 4.375 -18.178 1.00 55.72 356 LEU A N 1
ATOM 2786 C CA . LEU A 1 356 ? 26.113 3.462 -17.217 1.00 55.72 356 LEU A CA 1
ATOM 2787 C C . LEU A 1 356 ? 25.577 3.594 -15.783 1.00 55.72 356 LEU A C 1
ATOM 2789 O O . LEU A 1 356 ? 26.052 2.877 -14.897 1.00 55.72 356 LEU A O 1
ATOM 2793 N N . LYS A 1 357 ? 24.634 4.504 -15.527 1.00 58.78 357 LYS A N 1
ATOM 2794 C CA . LYS A 1 357 ? 24.179 4.786 -14.166 1.00 58.78 357 LYS A CA 1
ATOM 2795 C C . LYS A 1 357 ? 23.005 3.902 -13.756 1.00 58.78 357 LYS A C 1
ATOM 2797 O O . LYS A 1 357 ? 22.072 3.681 -14.522 1.00 58.78 357 LYS A O 1
ATOM 2802 N N . ASN A 1 358 ? 23.044 3.428 -12.510 1.00 56.94 358 ASN A N 1
ATOM 2803 C CA . ASN A 1 358 ? 21.974 2.632 -11.915 1.00 56.94 358 ASN A CA 1
ATOM 2804 C C . ASN A 1 358 ? 20.890 3.529 -11.301 1.00 56.94 358 ASN A C 1
ATOM 2806 O O . ASN A 1 358 ? 20.734 3.569 -10.083 1.00 56.94 358 ASN A O 1
ATOM 2810 N N . GLU A 1 359 ? 20.193 4.308 -12.127 1.00 56.62 359 GLU A N 1
ATOM 2811 C CA . GLU A 1 359 ? 19.203 5.285 -11.662 1.00 56.62 359 GLU A CA 1
ATOM 2812 C C . GLU A 1 359 ? 17.776 4.895 -12.093 1.00 56.62 359 GLU A C 1
ATOM 2814 O O . GLU A 1 359 ? 17.553 4.380 -13.190 1.00 56.62 359 GLU A O 1
ATOM 2819 N N . ALA A 1 360 ? 16.786 5.175 -11.234 1.00 53.34 360 ALA A N 1
ATOM 2820 C CA . ALA A 1 360 ? 15.356 4.990 -11.527 1.00 53.34 360 ALA A CA 1
ATOM 2821 C C . ALA A 1 360 ? 14.862 5.867 -12.700 1.00 53.34 360 ALA A C 1
ATOM 2823 O O . ALA A 1 360 ? 13.820 5.611 -13.295 1.00 53.34 360 ALA A O 1
ATOM 2824 N N . THR A 1 361 ? 15.626 6.901 -13.051 1.00 62.44 361 THR A N 1
ATOM 2825 C CA . THR A 1 361 ? 15.357 7.859 -14.132 1.00 62.44 361 THR A CA 1
ATOM 2826 C C . THR A 1 361 ? 15.904 7.415 -15.489 1.00 62.44 361 THR A C 1
ATOM 2828 O O . THR A 1 361 ? 15.881 8.207 -16.434 1.00 62.44 361 THR A O 1
ATOM 2831 N N . ASN A 1 362 ? 16.380 6.170 -15.624 1.00 76.81 362 ASN A N 1
ATOM 2832 C CA . ASN A 1 362 ? 16.864 5.674 -16.906 1.00 76.81 362 ASN A CA 1
ATOM 2833 C C . ASN A 1 362 ? 15.739 5.736 -17.970 1.00 76.81 362 ASN A C 1
ATOM 2835 O O . ASN A 1 362 ? 14.690 5.099 -17.801 1.00 76.81 362 ASN A O 1
ATOM 2839 N N . PRO A 1 363 ? 15.932 6.460 -19.090 1.00 81.06 363 PRO A N 1
ATOM 2840 C CA . PRO A 1 363 ? 14.875 6.665 -20.079 1.00 81.06 363 PRO A CA 1
ATOM 2841 C C . PRO A 1 363 ? 14.332 5.377 -20.707 1.00 81.06 363 PRO A C 1
ATOM 2843 O O . PRO A 1 363 ? 13.183 5.351 -21.146 1.00 81.06 363 PRO A O 1
ATOM 2846 N N . ALA A 1 364 ? 15.140 4.319 -20.791 1.00 81.56 364 ALA A N 1
ATOM 2847 C CA . ALA A 1 364 ? 14.730 3.053 -21.387 1.00 81.56 364 ALA A CA 1
ATOM 2848 C C . ALA A 1 364 ? 13.919 2.188 -20.404 1.00 81.56 364 ALA A C 1
ATOM 2850 O O . ALA A 1 364 ? 12.886 1.637 -20.796 1.00 81.56 364 ALA A O 1
ATOM 2851 N N . VAL A 1 365 ? 14.273 2.186 -19.113 1.00 87.06 365 VAL A N 1
ATOM 2852 C CA . VAL A 1 365 ? 13.418 1.626 -18.045 1.00 87.06 365 VAL A CA 1
ATOM 2853 C C . VAL A 1 365 ? 12.070 2.343 -18.014 1.00 87.06 365 VAL A C 1
ATOM 2855 O O . VAL A 1 365 ? 11.025 1.697 -18.025 1.00 87.06 365 VAL A O 1
ATOM 2858 N N . TYR A 1 366 ? 12.076 3.676 -18.077 1.00 86.69 366 TYR A N 1
ATOM 2859 C CA . TYR A 1 366 ? 10.850 4.469 -18.095 1.00 86.69 366 TYR A CA 1
ATOM 2860 C C . TYR A 1 366 ? 9.954 4.160 -19.306 1.00 86.69 366 TYR A C 1
ATOM 2862 O O . TYR A 1 366 ? 8.749 3.967 -19.157 1.00 86.69 366 TYR A O 1
ATOM 2870 N N . LYS A 1 367 ? 10.524 4.051 -20.514 1.00 86.50 367 LYS A N 1
ATOM 2871 C CA . LYS A 1 367 ? 9.766 3.637 -21.710 1.00 86.50 367 LYS A CA 1
ATOM 2872 C C . LYS A 1 367 ? 9.155 2.246 -21.548 1.00 86.50 367 LYS A C 1
ATOM 2874 O O . LYS A 1 367 ? 8.011 2.043 -21.945 1.00 86.50 367 LYS A O 1
ATOM 2879 N N . THR A 1 368 ? 9.904 1.315 -20.958 1.00 88.69 368 THR A N 1
ATOM 2880 C CA . THR A 1 368 ? 9.430 -0.050 -20.685 1.00 88.69 368 THR A CA 1
ATOM 2881 C C . THR A 1 368 ? 8.268 -0.031 -19.692 1.00 88.69 368 THR A C 1
ATOM 2883 O O . THR A 1 368 ? 7.250 -0.668 -19.943 1.00 88.69 368 THR A O 1
ATOM 2886 N N . PHE A 1 369 ? 8.366 0.766 -18.622 1.00 92.25 369 PHE A N 1
ATOM 2887 C CA . PHE A 1 369 ? 7.274 0.994 -17.671 1.00 92.25 369 PHE A CA 1
ATOM 2888 C C . PHE A 1 369 ? 6.014 1.532 -18.362 1.00 92.25 369 PHE A C 1
ATOM 2890 O O . PHE A 1 369 ? 4.934 0.968 -18.199 1.00 92.25 369 PHE A O 1
ATOM 2897 N N . VAL A 1 370 ? 6.143 2.589 -19.173 1.00 91.44 370 VAL A N 1
ATOM 2898 C CA . VAL A 1 370 ? 5.006 3.193 -19.890 1.00 91.44 370 VAL A CA 1
ATOM 2899 C C . VAL A 1 370 ? 4.319 2.172 -20.798 1.00 91.44 370 VAL A C 1
ATOM 2901 O O . VAL A 1 370 ? 3.090 2.085 -20.815 1.00 91.44 370 VAL A O 1
ATOM 2904 N N . GLU A 1 371 ? 5.095 1.373 -21.531 1.00 92.44 371 GLU A N 1
ATOM 2905 C CA . GLU A 1 371 ? 4.535 0.346 -22.405 1.00 92.44 371 GLU A CA 1
ATOM 2906 C C . GLU A 1 371 ? 3.875 -0.793 -21.617 1.00 92.44 371 GLU A C 1
ATOM 2908 O O . GLU A 1 371 ? 2.778 -1.230 -21.975 1.00 92.44 371 GLU A O 1
ATOM 2913 N N . ALA A 1 372 ? 4.490 -1.235 -20.517 1.00 94.50 372 ALA A N 1
ATOM 2914 C CA . ALA A 1 372 ? 3.917 -2.246 -19.637 1.00 94.50 372 ALA A CA 1
ATOM 2915 C C . ALA A 1 372 ? 2.573 -1.786 -19.061 1.00 94.50 372 ALA A C 1
ATOM 2917 O O . ALA A 1 372 ? 1.587 -2.515 -19.158 1.00 94.50 372 ALA A O 1
ATOM 2918 N N . VAL A 1 373 ? 2.489 -0.550 -18.557 1.00 94.69 373 VAL A N 1
ATOM 2919 C CA . VAL A 1 373 ? 1.229 0.041 -18.076 1.00 94.69 373 VAL A CA 1
ATOM 2920 C C . VAL A 1 373 ? 0.188 0.092 -19.195 1.00 94.69 373 VAL A C 1
ATOM 2922 O O . VAL A 1 373 ? -0.953 -0.312 -18.988 1.00 94.69 373 VAL A O 1
ATOM 2925 N N . ARG A 1 374 ? 0.568 0.496 -20.414 1.00 94.00 374 ARG A N 1
ATOM 2926 C CA . ARG A 1 374 ? -0.347 0.524 -21.567 1.00 94.00 374 ARG A CA 1
ATOM 2927 C C . ARG A 1 374 ? -0.913 -0.862 -21.894 1.00 94.00 374 ARG A C 1
ATOM 2929 O O . ARG A 1 374 ? -2.103 -0.987 -22.187 1.00 94.00 374 ARG A O 1
ATOM 2936 N N . VAL A 1 375 ? -0.076 -1.900 -21.882 1.00 95.06 375 VAL A N 1
ATOM 2937 C CA . VAL A 1 375 ? -0.509 -3.289 -22.108 1.00 95.06 375 VAL A CA 1
ATOM 2938 C C . VAL A 1 375 ? -1.391 -3.774 -20.958 1.00 95.06 375 VAL A C 1
ATOM 2940 O O . VAL A 1 375 ? -2.426 -4.390 -21.208 1.00 95.06 375 VAL A O 1
ATOM 2943 N N . TRP A 1 376 ? -1.031 -3.444 -19.718 1.00 95.62 376 TRP A N 1
ATOM 2944 C CA . TRP A 1 376 ? -1.779 -3.807 -18.517 1.00 95.62 376 TRP A CA 1
ATOM 2945 C C . TRP A 1 376 ? -3.195 -3.232 -18.544 1.00 95.62 376 TRP A C 1
ATOM 2947 O O . TRP A 1 376 ? -4.165 -3.970 -18.386 1.00 95.62 376 TRP A O 1
ATOM 2957 N N . THR A 1 377 ? -3.331 -1.939 -18.851 1.00 91.62 377 THR A N 1
ATOM 2958 C CA . THR A 1 377 ? -4.631 -1.262 -18.938 1.00 91.62 377 THR A CA 1
ATOM 2959 C C . THR A 1 377 ? -5.534 -1.902 -19.988 1.00 91.62 377 THR A C 1
ATOM 2961 O O . THR A 1 377 ? -6.720 -2.094 -19.737 1.00 91.62 377 THR A O 1
ATOM 2964 N N . LYS A 1 378 ? -4.987 -2.283 -21.150 1.00 91.19 378 LYS A N 1
ATOM 2965 C CA . LYS A 1 378 ? -5.766 -2.974 -22.187 1.00 91.19 378 LYS A CA 1
ATOM 2966 C C . LYS A 1 378 ? -6.290 -4.325 -21.721 1.00 91.19 378 LYS A C 1
ATOM 2968 O O . LYS A 1 378 ? -7.409 -4.673 -22.073 1.00 91.19 378 LYS A O 1
ATOM 2973 N N . ARG A 1 379 ? -5.494 -5.080 -20.958 1.00 89.19 379 ARG A N 1
ATOM 2974 C CA . ARG A 1 379 ? -5.940 -6.359 -20.393 1.00 89.19 379 ARG A CA 1
ATOM 2975 C C . ARG A 1 379 ? -7.008 -6.155 -19.329 1.00 89.19 379 ARG A C 1
ATOM 2977 O O . ARG A 1 379 ? -8.017 -6.840 -19.368 1.00 89.19 379 ARG A O 1
ATOM 2984 N N . PHE A 1 380 ? -6.823 -5.175 -18.446 1.00 85.88 380 PHE A N 1
ATOM 2985 C CA . PHE A 1 380 ? -7.808 -4.842 -17.418 1.00 85.88 380 PHE A CA 1
ATOM 2986 C C . PHE A 1 380 ? -9.173 -4.473 -18.015 1.00 85.88 380 PHE A C 1
ATOM 2988 O O . PHE A 1 380 ? -10.193 -4.914 -17.514 1.00 85.88 380 PHE A O 1
ATOM 2995 N N . GLN A 1 381 ? -9.205 -3.727 -19.125 1.00 79.12 381 GLN A N 1
ATOM 2996 C CA . GLN A 1 381 ? -10.449 -3.372 -19.826 1.00 79.12 381 GLN A CA 1
ATOM 2997 C C . GLN A 1 381 ? -11.193 -4.565 -20.454 1.00 79.12 381 GLN A C 1
ATOM 2999 O O . GLN A 1 381 ? -12.328 -4.402 -20.898 1.00 79.12 381 GLN A O 1
ATOM 3004 N N . MET A 1 382 ? -10.550 -5.731 -20.561 1.00 70.38 382 MET A N 1
ATOM 3005 C CA . MET A 1 382 ? -11.163 -6.963 -21.067 1.00 70.38 382 MET A CA 1
ATOM 3006 C C . MET A 1 382 ? -11.703 -7.862 -19.944 1.00 70.38 382 MET A C 1
ATOM 3008 O O . MET A 1 382 ? -12.363 -8.856 -20.254 1.00 70.38 382 MET A O 1
ATOM 3012 N N . CYS A 1 383 ? -11.400 -7.542 -18.682 1.00 61.69 383 CYS A N 1
ATOM 3013 C CA . CYS A 1 383 ? -11.958 -8.177 -17.488 1.00 61.69 383 CYS A CA 1
ATOM 3014 C C . CYS A 1 383 ? -13.281 -7.515 -17.104 1.00 61.69 383 CYS A C 1
ATOM 3016 O O . CYS A 1 383 ? -14.170 -8.264 -16.641 1.00 61.69 383 CYS A O 1
#

Foldseek 3Di:
DDDDDDDDDDDDDDDPVVVVVVVVVVVVVVVVVVVVVVVVVVVCVVPPPVVVVVVCVLVVVVVVLCPDPDPPPAPADPVQLVQWDKDFADCVRAVLVVVVVQAPDPLPDLPDDDDDGDPVCQCQLCVLLVFRDFQAQAPVCVLQCADNSNHGDSVCSVSNVVNSRVSRIDIAGPDPSNNCVVPPDALLNLVQCLFAVHAEEEEEAVVSVSVVRVNRRRNPPQWHKPPRCNVVSNDDDPQDKMFIFGDPPDPCPVVHDGDPQADRVAEGSYMYGFAQQAADFQVLLVLLVVVPVPDPPADSGQADPQADDGHHHHPVVVVCQQPPDPPNYGHPYYHYDNLVRLWCNNGVRQADPPDPDGDSPRVSSVVSSSSSSVVSVVVVSVD

Radius of gyration: 30.32 Å; chains: 1; bounding box: 116×63×84 Å

Sequence (383 aa):
MDSERGLFLPRPVQTKDMFLSVARRNTRTLIAAGLVSTLLLSGLLYTSDAPRSALHFVSSSFSSASTGSTSWPTQCSPEDWSDGEWVQKSPESYPLEHYLSLYPFNASDPQAPNYTPTPEVTRHPLAPLGFAGCASGRERDWHLGMHDDGTPDRNHPEMWSYVVRGASYDWIPKSPACRMYNEQVSRDQFIRALVEQGGWFLVGDSVTEQHFFSMSCLLYPHVIATPDYAPHGGSGPRDWPQNLYLNPSSPLVDQLKPPAGFDIKRTPLVTFRRVDLLFEPSELDAIHLSMHNSSDSVPSTLFGPEASESYNLSPDKYFSIFTAPLPEANYQVLLVSTAGHWTTASLPGARDPSDLKNEATNPAVYKTFVEAVRVWTKRFQMC